Protein AF-N6T275-F1 (afdb_monomer)

Solvent-accessible surface area (backbone atoms only — not comparable to full-atom values): 25565 Å² total; per-residue (Å²): 140,82,72,95,76,72,86,80,74,79,90,70,93,77,78,93,69,82,82,72,72,83,72,73,78,59,64,77,63,41,53,79,12,48,58,84,46,53,72,58,41,71,73,64,57,48,76,83,58,67,42,73,68,50,52,52,50,52,51,52,50,51,51,52,52,46,51,52,49,52,52,52,51,54,70,47,26,60,62,52,20,69,74,68,74,44,63,48,64,58,54,46,51,51,52,51,51,52,48,50,49,56,53,47,54,59,56,50,50,45,48,83,43,55,64,71,59,53,51,50,50,55,52,51,52,52,49,29,51,75,68,71,52,71,71,81,78,71,81,76,73,84,69,52,68,67,62,51,50,54,57,55,67,68,35,61,71,52,46,53,54,44,48,54,53,25,54,55,50,24,32,51,52,54,45,63,73,42,41,66,60,53,41,30,77,44,48,53,50,51,67,82,45,46,102,80,38,78,70,49,63,71,72,57,32,43,46,67,75,57,42,34,63,57,46,24,52,51,30,41,51,54,48,51,52,48,45,69,74,64,61,68,56,71,66,59,48,51,50,50,40,53,51,48,51,49,54,45,54,52,52,59,58,51,54,72,74,73,61,57,88,75,68,70,64,50,92,43,91,96,45,83,58,85,41,77,61,14,57,89,66,70,66,64,91,76,54,76,50,36,29,23,18,43,89,77,39,22,30,61,20,54,50,53,32,24,38,78,46,73,43,82,90,78,50,32,36,30,64,24,54,57,38,72,94,51,68,36,52,27,41,71,38,38,63,58,45,72,69,25,49,54,56,45,52,51,54,53,51,47,55,34,52,45,50,21,53,51,32,38,37,52,58,45,48,52,53,52,50,58,70,80,45,58,84,90,49,42,67,62,52,52,48,51,45,52,47,47,53,55,49,43,33,68,45,62,50,38,53,50,48,54,51,47,61,60,51,48,58,72,54,43,80,77,44,103,62,62,62,78,48,104,70,42,88,56,70,91,72,65,80,66,72,60,65,56,65,68,57,66,76,78,110

Radius of gyration: 30.78 Å; Cα contacts (8 Å, |Δi|>4): 420; chains: 1; bounding box: 70×46×107 Å

Organism: Dendroctonus ponderosae (NCBI:txid77166)

Mean predicted aligned error: 14.34 Å

pLDDT: mean 71.79, std 19.45, range [23.39, 96.0]

Sequence (443 aa):
MVHPTELLRTDSTGDEGSFIAPVGDYRNDVDCGCSVLPCLTQRLNLEKYAKPTFFVGVLSFAGFFSGIALKYFRGTSQIWSQHYNIPQDTIAWLSVAVLLLLTGCLIAMFPKVMPSTLLRKSVNSLLSIASGNAVIESRGSVDGFFTSLGRILRNRVLLLNIVAMTCMQAAIINFSIQEKFFNQSKYHVSKYNDVSGYSDPMLIQFSTNLLKQPLVAVAYICVGIIIAKMNPTPKLLIMWNILVFGIVLVTFAAIRFFSCTTELHNELAGALTIPYCSWHCGCSLDGPFQPICLNGETHFSPCWAGCSSFDSSLKIYENCTCAGESRRVASEGSCDADSCSTLWALAQAHGVVSSALLGTTFITTLIINLRCIARKDKALALGLHMTCISLIPYLPIRAIYDVIAGRVFSVAFAADSCIFLAIFVKCGESPHVNSIQTSLQYL

Structure (mmCIF, N/CA/C/O backbone):
data_AF-N6T275-F1
#
_entry.id   AF-N6T275-F1
#
loop_
_atom_site.group_PDB
_atom_site.id
_atom_site.type_symbol
_atom_site.label_atom_id
_atom_site.label_alt_id
_atom_site.label_comp_id
_atom_site.label_asym_id
_atom_site.label_entity_id
_atom_site.label_seq_id
_atom_site.pdbx_PDB_ins_code
_atom_site.Cartn_x
_atom_site.Cartn_y
_atom_site.Cartn_z
_atom_site.occupancy
_atom_site.B_iso_or_equiv
_atom_site.auth_seq_id
_atom_site.auth_comp_id
_atom_site.auth_asym_id
_atom_site.auth_atom_id
_atom_site.pdbx_PDB_model_num
ATOM 1 N N . MET A 1 1 ? -12.596 14.386 62.719 1.00 33.50 1 MET A N 1
ATOM 2 C CA . MET A 1 1 ? -11.976 13.185 62.120 1.00 33.50 1 MET A CA 1
ATOM 3 C C . MET A 1 1 ? -12.522 11.997 62.884 1.00 33.50 1 MET A C 1
ATOM 5 O O . MET A 1 1 ? -12.273 11.920 64.077 1.00 33.50 1 MET A O 1
ATOM 9 N N . VAL A 1 2 ? -13.359 11.177 62.251 1.00 28.80 2 VAL A N 1
ATOM 10 C CA . VAL A 1 2 ? -14.049 10.048 62.897 1.00 28.80 2 VAL A CA 1
ATOM 11 C C . VAL A 1 2 ? -13.484 8.754 62.317 1.00 28.80 2 VAL A C 1
ATOM 13 O O . VAL A 1 2 ? -13.298 8.650 61.105 1.00 28.80 2 VAL A O 1
ATOM 16 N N . HIS A 1 3 ? -13.135 7.821 63.201 1.00 26.23 3 HIS A N 1
ATOM 17 C CA . HIS A 1 3 ? -12.473 6.554 62.895 1.00 26.23 3 HIS A CA 1
ATOM 18 C C . HIS A 1 3 ? -13.478 5.538 62.297 1.00 26.23 3 HIS A C 1
ATOM 20 O O . HIS A 1 3 ? -14.629 5.520 62.735 1.00 26.23 3 HIS A O 1
ATOM 26 N N . PRO A 1 4 ? -13.097 4.667 61.336 1.00 37.75 4 PRO A N 1
ATOM 27 C CA . PRO A 1 4 ? -14.039 3.895 60.505 1.00 37.75 4 PRO A CA 1
ATOM 28 C C . PRO A 1 4 ? -14.723 2.698 61.190 1.00 37.75 4 PRO A C 1
ATOM 30 O O . PRO A 1 4 ? -15.229 1.812 60.509 1.00 37.75 4 PRO A O 1
ATOM 33 N N . THR A 1 5 ? -14.708 2.624 62.518 1.00 38.91 5 THR A N 1
ATOM 34 C CA . THR A 1 5 ? -15.206 1.469 63.283 1.00 38.91 5 THR A CA 1
ATOM 35 C C . THR A 1 5 ? -16.541 1.720 63.985 1.00 38.91 5 THR A C 1
ATOM 37 O O . THR A 1 5 ? -17.127 0.773 64.495 1.00 38.91 5 THR A O 1
ATOM 40 N N . GLU A 1 6 ? -17.067 2.949 63.976 1.00 33.66 6 GLU A N 1
ATOM 41 C CA . GLU A 1 6 ? -18.308 3.287 64.700 1.00 33.66 6 GLU A CA 1
ATOM 42 C C . GLU A 1 6 ? -19.608 3.188 63.883 1.00 33.66 6 GLU A C 1
ATOM 44 O O . GLU A 1 6 ? -20.690 3.344 64.436 1.00 33.66 6 GLU A O 1
ATOM 49 N N . LEU A 1 7 ? -19.558 2.859 62.589 1.00 37.72 7 LEU A N 1
ATOM 50 C CA . LEU A 1 7 ? -20.773 2.736 61.762 1.00 37.72 7 LEU A CA 1
ATOM 51 C C . LEU A 1 7 ? -21.479 1.368 61.858 1.00 37.72 7 LEU A C 1
ATOM 53 O O . LEU A 1 7 ? -22.469 1.149 61.169 1.00 37.72 7 LEU A O 1
ATOM 57 N N . LEU A 1 8 ? -21.002 0.449 62.705 1.00 36.09 8 LEU A N 1
ATOM 58 C CA . LEU A 1 8 ? -21.529 -0.922 62.815 1.00 36.09 8 LEU A CA 1
ATOM 59 C C . LEU A 1 8 ? -22.375 -1.183 64.067 1.00 36.09 8 LEU A C 1
ATOM 61 O O . LEU A 1 8 ? -22.483 -2.321 64.519 1.00 36.09 8 LEU A O 1
ATOM 65 N N . ARG A 1 9 ? -23.018 -0.154 64.621 1.00 33.38 9 ARG A N 1
ATOM 66 C CA . ARG A 1 9 ? -24.029 -0.360 65.659 1.00 33.38 9 ARG A CA 1
ATOM 67 C C . ARG A 1 9 ? -25.337 0.314 65.277 1.00 33.38 9 ARG A C 1
ATOM 69 O O . ARG A 1 9 ? -25.594 1.462 65.613 1.00 33.38 9 ARG A O 1
ATOM 76 N N . THR A 1 10 ? -26.162 -0.423 64.545 1.00 34.91 10 THR A N 1
ATOM 77 C CA . THR A 1 10 ? -27.601 -0.172 64.496 1.00 34.91 10 THR A CA 1
ATOM 78 C C . THR A 1 10 ? -28.266 -1.342 65.201 1.00 34.91 10 THR A C 1
ATOM 80 O O . THR A 1 10 ? -28.408 -2.428 64.648 1.00 34.91 10 THR A O 1
ATOM 83 N N . ASP A 1 11 ? -28.590 -1.117 66.473 1.00 37.75 11 ASP A N 1
ATOM 84 C CA . ASP A 1 11 ? -29.556 -1.923 67.202 1.00 37.75 11 ASP A CA 1
ATOM 85 C C . ASP A 1 11 ? -30.911 -1.765 66.490 1.00 37.75 11 ASP A C 1
ATOM 87 O O . ASP A 1 11 ? -31.542 -0.711 66.555 1.00 37.75 11 ASP A O 1
ATOM 91 N N . SER A 1 12 ? -31.353 -2.802 65.782 1.00 37.34 12 SER A N 1
ATOM 92 C CA . SER A 1 12 ? -32.754 -2.967 65.393 1.00 37.34 12 SER A CA 1
ATOM 93 C C . SER A 1 12 ? -33.151 -4.419 65.618 1.00 37.34 12 SER A C 1
ATOM 95 O O . SER A 1 12 ? -32.876 -5.309 64.817 1.00 37.34 12 SER A O 1
ATOM 97 N N . THR A 1 13 ? -33.779 -4.651 66.763 1.00 36.53 13 THR A N 1
ATOM 98 C CA . THR A 1 13 ? -34.592 -5.829 67.045 1.00 36.53 13 THR A CA 1
ATOM 99 C C . THR A 1 13 ? -35.785 -5.856 66.084 1.00 36.53 13 THR A C 1
ATOM 101 O O . THR A 1 13 ? -36.645 -4.980 66.175 1.00 36.53 13 THR A O 1
ATOM 104 N N . GLY A 1 14 ? -35.851 -6.844 65.189 1.00 35.81 14 GLY A N 1
ATOM 105 C CA . GLY A 1 14 ? -37.036 -7.114 64.367 1.00 35.81 14 GLY A CA 1
ATOM 106 C C . GLY A 1 14 ? -36.704 -7.669 62.981 1.00 35.81 14 GLY A C 1
ATOM 107 O O . GLY A 1 14 ? -36.245 -6.926 62.123 1.00 35.81 14 GLY A O 1
ATOM 108 N N . ASP A 1 15 ? -37.010 -8.954 62.804 1.00 32.31 15 ASP A N 1
ATOM 109 C CA . ASP A 1 15 ? -37.012 -9.776 61.586 1.00 32.31 15 ASP A CA 1
ATOM 110 C C . ASP A 1 15 ? -35.671 -10.215 60.970 1.00 32.31 15 ASP A C 1
ATOM 112 O O . ASP A 1 15 ? -34.839 -9.434 60.510 1.00 32.31 15 ASP A O 1
ATOM 116 N N . GLU A 1 16 ? -35.508 -11.543 60.928 1.00 33.28 16 GLU A N 1
ATOM 117 C CA . GLU A 1 16 ? -34.447 -12.311 60.274 1.00 33.28 16 GLU A CA 1
ATOM 118 C C . GLU A 1 16 ? -34.450 -12.086 58.752 1.00 33.28 16 GLU A C 1
ATOM 120 O O . GLU A 1 16 ? -34.856 -12.928 57.953 1.00 33.28 16 GLU A O 1
ATOM 125 N N . GLY A 1 17 ? -33.968 -10.926 58.318 1.00 33.22 17 GLY A N 1
ATOM 126 C CA . GLY A 1 17 ? -33.545 -10.719 56.944 1.00 33.22 17 GLY A CA 1
ATOM 127 C C . GLY A 1 17 ? -32.202 -11.406 56.724 1.00 33.22 17 GLY A C 1
ATOM 128 O O . GLY A 1 17 ? -31.170 -10.907 57.172 1.00 33.22 17 GLY A O 1
ATOM 129 N N . SER A 1 18 ? -32.176 -12.523 55.990 1.00 32.12 18 SER A N 1
ATOM 130 C CA . SER A 1 18 ? -30.928 -13.011 55.404 1.00 32.12 18 SER A CA 1
ATOM 131 C C . SER A 1 18 ? -30.402 -11.927 54.460 1.00 32.12 18 SER A C 1
ATOM 133 O O . SER A 1 18 ? -30.867 -11.798 53.324 1.00 32.12 18 SER A O 1
ATOM 135 N N . PHE A 1 19 ? -29.452 -11.117 54.926 1.00 38.06 19 PHE A N 1
ATOM 136 C CA . PHE A 1 19 ? -28.725 -10.177 54.084 1.00 38.06 19 PHE A CA 1
ATOM 137 C C . PHE A 1 19 ? -27.795 -10.986 53.176 1.00 38.06 19 PHE A C 1
ATOM 139 O O . PHE A 1 19 ? -26.600 -11.137 53.421 1.00 38.06 19 PHE A O 1
ATOM 146 N N . ILE A 1 20 ? -28.365 -11.566 52.123 1.00 41.06 20 ILE A N 1
ATOM 147 C CA . ILE A 1 20 ? -27.594 -12.081 51.005 1.00 41.06 20 ILE A CA 1
ATOM 148 C C . ILE A 1 20 ? -27.175 -10.835 50.239 1.00 41.06 20 ILE A C 1
ATOM 150 O O . ILE A 1 20 ? -27.930 -10.306 49.422 1.00 41.06 20 ILE A O 1
ATOM 154 N N . ALA A 1 21 ? -25.976 -10.329 50.540 1.00 38.66 21 ALA A N 1
ATOM 155 C CA . ALA A 1 21 ? -25.319 -9.395 49.642 1.00 38.66 21 ALA A CA 1
ATOM 156 C C . ALA A 1 21 ? -25.411 -10.002 48.233 1.00 38.66 21 ALA A C 1
ATOM 158 O O . ALA A 1 21 ? -25.082 -11.185 48.084 1.00 38.66 21 ALA A O 1
ATOM 159 N N . PRO A 1 22 ? -25.873 -9.267 47.206 1.00 40.09 22 PRO A N 1
ATOM 160 C CA . PRO A 1 22 ? -25.836 -9.767 45.849 1.00 40.09 22 PRO A CA 1
ATOM 161 C C . PRO A 1 22 ? -24.362 -9.838 45.456 1.00 40.09 22 PRO A C 1
ATOM 163 O O . PRO A 1 22 ? -23.794 -8.915 44.877 1.00 40.09 22 PRO A O 1
ATOM 166 N N . VAL A 1 23 ? -23.712 -10.946 45.807 1.00 46.00 23 VAL A N 1
ATOM 167 C CA . VAL A 1 23 ? -22.470 -11.362 45.186 1.00 46.00 23 VAL A CA 1
ATOM 168 C C . VAL A 1 23 ? -22.897 -11.706 43.773 1.00 46.00 23 VAL A C 1
ATOM 170 O O . VAL A 1 23 ? -23.355 -12.811 43.496 1.00 46.00 23 VAL A O 1
ATOM 173 N N . GLY A 1 24 ? -22.868 -10.707 42.889 1.00 49.06 24 GLY A N 1
ATOM 174 C CA . GLY A 1 24 ? -22.971 -10.958 41.465 1.00 49.06 24 GLY A CA 1
ATOM 175 C C . GLY A 1 24 ? -21.974 -12.065 41.155 1.00 49.06 24 GLY A C 1
ATOM 176 O O . GLY A 1 24 ? -20.782 -11.914 41.424 1.00 49.06 24 GLY A O 1
ATOM 177 N N . ASP A 1 25 ? -22.469 -13.210 40.697 1.00 45.78 25 ASP A N 1
ATOM 178 C CA . ASP A 1 25 ? -21.623 -14.329 40.311 1.00 45.78 25 ASP A CA 1
ATOM 179 C C . ASP A 1 25 ? -20.917 -13.956 39.002 1.00 45.78 25 ASP A C 1
ATOM 181 O O . ASP A 1 25 ? -21.348 -14.291 37.900 1.00 45.78 25 ASP A O 1
ATOM 185 N N . TYR A 1 26 ? -19.858 -13.154 39.127 1.00 53.03 26 TYR A N 1
ATOM 186 C CA . TYR A 1 26 ? -19.021 -12.703 38.017 1.00 53.03 26 TYR A CA 1
ATOM 187 C C . TYR A 1 26 ? -18.125 -13.828 37.486 1.00 53.03 26 TYR A C 1
ATOM 189 O O . TYR A 1 26 ? -17.373 -13.603 36.541 1.00 53.03 26 TYR A O 1
ATOM 197 N N . ARG A 1 27 ? -18.179 -15.027 38.083 1.00 49.66 27 ARG A N 1
ATOM 198 C CA . ARG A 1 27 ? -17.333 -16.176 37.744 1.00 49.66 27 ARG A CA 1
ATOM 199 C C . ARG A 1 27 ? -17.561 -16.618 36.294 1.00 49.66 27 ARG A C 1
ATOM 201 O O . ARG A 1 27 ? -16.603 -16.722 35.539 1.00 49.66 27 ARG A O 1
ATOM 208 N N . ASN A 1 28 ? -18.821 -16.648 35.859 1.00 52.00 28 ASN A N 1
ATOM 209 C CA . ASN A 1 28 ? -19.200 -16.988 34.481 1.00 52.00 28 ASN A CA 1
ATOM 210 C C . ASN A 1 28 ? -18.734 -15.956 33.421 1.00 52.00 28 ASN A C 1
ATOM 212 O O . ASN A 1 28 ? -18.591 -16.302 32.250 1.00 52.00 28 ASN A O 1
ATOM 216 N N . ASP A 1 29 ? -18.458 -14.701 33.808 1.00 52.06 29 ASP A N 1
ATOM 217 C CA . ASP A 1 29 ? -17.934 -13.645 32.913 1.00 52.06 29 ASP A CA 1
ATOM 218 C C . ASP A 1 29 ? -16.412 -13.782 32.664 1.00 52.06 29 ASP A C 1
ATOM 220 O O . ASP A 1 29 ? -15.870 -13.191 31.723 1.00 52.06 29 ASP A O 1
ATOM 224 N N . VAL A 1 30 ? -15.708 -14.566 33.493 1.00 53.41 30 VAL A N 1
ATOM 225 C CA . VAL A 1 30 ? -14.262 -14.854 33.381 1.00 53.41 30 VAL A CA 1
ATOM 226 C C . VAL A 1 30 ? -13.994 -16.002 32.391 1.00 53.41 30 VAL A C 1
ATOM 228 O O . VAL A 1 30 ? -12.937 -16.067 31.756 1.00 53.41 30 VAL A O 1
ATOM 231 N N . ASP A 1 31 ? -14.978 -16.879 32.195 1.00 50.78 31 ASP A N 1
ATOM 232 C CA . ASP A 1 31 ? -14.751 -18.303 31.927 1.00 50.78 31 ASP A CA 1
ATOM 233 C C . ASP A 1 31 ? -14.547 -18.719 30.468 1.00 50.78 31 ASP A C 1
ATOM 235 O O . ASP A 1 31 ? -14.595 -19.902 30.163 1.00 50.78 31 ASP A O 1
ATOM 239 N N . CYS A 1 32 ? -14.293 -17.822 29.518 1.00 54.44 32 CYS A N 1
ATOM 240 C CA . CYS A 1 32 ? -14.250 -18.239 28.105 1.00 54.44 32 CYS A CA 1
ATOM 241 C C . CYS A 1 32 ? -12.862 -18.305 27.440 1.00 54.44 32 CYS A C 1
ATOM 243 O O . CYS A 1 32 ? -12.807 -18.670 26.270 1.00 54.44 32 CYS A O 1
ATOM 245 N N . GLY A 1 33 ? -11.771 -17.928 28.117 1.00 51.94 33 GLY A N 1
ATOM 246 C CA . GLY A 1 33 ? -10.410 -17.978 27.537 1.00 51.94 33 GLY A CA 1
ATOM 247 C C . GLY A 1 33 ? -9.535 -19.093 28.118 1.00 51.94 33 GLY A C 1
ATOM 248 O O . GLY A 1 33 ? -8.967 -19.904 27.394 1.00 51.94 33 GLY A O 1
ATOM 249 N N . CYS A 1 34 ? -9.497 -19.192 29.450 1.00 51.47 34 CYS A N 1
ATOM 250 C CA . CYS A 1 34 ? -8.660 -20.157 30.177 1.00 51.47 34 CYS A CA 1
ATOM 251 C C . CYS A 1 34 ? -9.341 -21.513 30.457 1.00 51.47 34 CYS A C 1
ATOM 253 O O . CYS A 1 34 ? -8.686 -22.432 30.953 1.00 51.47 34 CYS A O 1
ATOM 255 N N . SER A 1 35 ? -10.639 -21.647 30.162 1.00 48.84 35 SER A N 1
ATOM 256 C CA . SER A 1 35 ? -11.425 -22.878 30.362 1.00 48.84 35 SER A CA 1
ATOM 257 C C . SER A 1 35 ? -11.298 -23.879 29.214 1.00 48.84 35 SER A C 1
ATOM 259 O O . SER A 1 35 ? -11.656 -25.040 29.382 1.00 48.84 35 SER A O 1
ATOM 261 N N . VAL A 1 36 ? -10.765 -23.458 28.060 1.00 54.19 36 VAL A N 1
ATOM 262 C CA . VAL A 1 36 ? -10.539 -24.342 26.904 1.00 54.19 36 VAL A CA 1
ATOM 263 C C . VAL A 1 36 ? -9.455 -25.390 27.215 1.00 54.19 36 VAL A C 1
ATOM 265 O O . VAL A 1 36 ? -9.478 -26.481 26.655 1.00 54.19 36 VAL A O 1
ATOM 268 N N . LEU A 1 37 ? -8.539 -25.097 28.153 1.00 60.03 37 LEU A N 1
ATOM 269 C CA . LEU A 1 37 ? -7.447 -25.980 28.595 1.00 60.03 37 LEU A CA 1
ATOM 270 C C . LEU A 1 37 ? -7.239 -25.895 30.128 1.00 60.03 37 LEU A C 1
ATOM 272 O O . LEU A 1 37 ? -6.214 -25.388 30.592 1.00 60.03 37 LEU A O 1
ATOM 276 N N . PRO A 1 38 ? -8.173 -26.416 30.949 1.00 57.78 38 PRO A N 1
ATOM 277 C CA . PRO A 1 38 ? -8.151 -26.246 32.408 1.00 57.78 38 PRO A CA 1
ATOM 278 C C . PRO A 1 38 ? -6.902 -26.865 33.062 1.00 57.78 38 PRO A C 1
ATOM 280 O O . PRO A 1 38 ? -6.379 -26.337 34.044 1.00 57.78 38 PRO A O 1
ATOM 283 N N . CYS A 1 39 ? -6.361 -27.931 32.461 1.00 56.62 39 CYS A N 1
ATOM 284 C CA . CYS A 1 39 ? -5.149 -28.611 32.922 1.00 56.62 39 CYS A CA 1
ATOM 285 C C . CYS A 1 39 ? -3.895 -27.716 32.842 1.00 56.62 39 CYS A C 1
ATOM 287 O O . CYS A 1 39 ? -3.078 -27.712 33.764 1.00 56.62 39 CYS A O 1
ATOM 289 N N . LEU A 1 40 ? -3.754 -26.916 31.776 1.00 58.12 40 LEU A N 1
ATOM 290 C CA . LEU A 1 40 ? -2.615 -26.005 31.615 1.00 58.12 40 LEU A CA 1
ATOM 291 C C . LEU A 1 40 ? -2.726 -24.812 32.572 1.00 58.12 40 LEU A C 1
ATOM 293 O O . LEU A 1 40 ? -1.739 -24.420 33.193 1.00 58.12 40 LEU A O 1
ATOM 297 N N . THR A 1 41 ? -3.936 -24.272 32.727 1.00 56.38 41 THR A N 1
ATOM 298 C CA . THR A 1 41 ? -4.222 -23.105 33.572 1.00 56.38 41 THR A CA 1
ATOM 299 C C . THR A 1 41 ? -3.887 -23.367 35.039 1.00 56.38 41 THR A C 1
ATOM 301 O O . THR A 1 41 ? -3.197 -22.560 35.666 1.00 56.38 41 THR A O 1
ATOM 304 N N . GLN A 1 42 ? -4.294 -24.527 35.564 1.00 57.75 42 GLN A N 1
ATOM 305 C CA . GLN A 1 42 ? -4.045 -24.910 36.954 1.00 57.75 42 GLN A CA 1
ATOM 306 C C . GLN A 1 42 ? -2.572 -25.282 37.212 1.00 57.75 42 GLN A C 1
ATOM 308 O O . GLN A 1 42 ? -2.059 -25.039 38.302 1.00 57.75 42 GLN A O 1
ATOM 313 N N . ARG A 1 43 ? -1.861 -25.819 36.207 1.00 57.84 43 ARG A N 1
ATOM 314 C CA . ARG A 1 43 ? -0.426 -26.163 36.292 1.00 57.84 43 ARG A CA 1
ATOM 315 C C . ARG A 1 43 ? 0.505 -24.947 36.228 1.00 57.84 43 ARG A C 1
ATOM 317 O O . ARG A 1 43 ? 1.546 -24.966 36.877 1.00 57.84 43 ARG A O 1
ATOM 324 N N . LEU A 1 44 ? 0.165 -23.922 35.442 1.00 61.03 44 LEU A N 1
ATOM 325 C CA . LEU A 1 44 ? 1.040 -22.771 35.158 1.00 61.03 44 LEU A CA 1
ATOM 326 C C . LEU A 1 44 ? 0.711 -21.506 35.968 1.00 61.03 44 LEU A C 1
ATOM 328 O O . LEU A 1 44 ? 1.415 -20.506 35.838 1.00 61.03 44 LEU A O 1
ATOM 332 N N . ASN A 1 45 ? -0.327 -21.529 36.813 1.00 62.41 45 ASN A N 1
ATOM 333 C CA . ASN A 1 45 ? -0.716 -20.401 37.673 1.00 62.41 45 ASN A CA 1
ATOM 334 C C . ASN A 1 45 ? -0.904 -19.081 36.881 1.00 62.41 45 ASN A C 1
ATOM 336 O O . ASN A 1 45 ? -0.511 -17.988 37.307 1.00 62.41 45 ASN A O 1
ATOM 340 N N . LEU A 1 46 ? -1.490 -19.202 35.682 1.00 62.16 46 LEU A N 1
ATOM 341 C CA . LEU A 1 46 ? -1.576 -18.144 34.664 1.00 62.16 46 LEU A CA 1
ATOM 342 C C . LEU A 1 46 ? -2.398 -16.921 35.109 1.00 62.16 46 LEU A C 1
ATOM 344 O O . LEU A 1 46 ? -2.198 -15.824 34.587 1.00 62.16 46 LEU A O 1
ATOM 348 N N . GLU A 1 47 ? -3.252 -17.065 36.124 1.00 61.94 47 GLU A N 1
ATOM 349 C CA . GLU A 1 47 ? -4.036 -15.968 36.710 1.00 61.94 47 GLU A CA 1
ATOM 350 C C . GLU A 1 47 ? -3.155 -14.828 37.246 1.00 61.94 47 GLU A C 1
ATOM 352 O O . GLU A 1 47 ? -3.504 -13.652 37.123 1.00 61.94 47 GLU A O 1
ATOM 357 N N . LYS A 1 48 ? -1.955 -15.147 37.757 1.00 64.12 48 LYS A N 1
ATOM 358 C CA . LYS A 1 48 ? -0.996 -14.150 38.264 1.00 64.12 48 LYS A CA 1
ATOM 359 C C . LYS A 1 48 ? -0.458 -13.229 37.160 1.00 64.12 48 LYS A C 1
ATOM 361 O O . LYS A 1 48 ? -0.057 -12.093 37.436 1.00 64.12 48 LYS A O 1
ATOM 366 N N . TYR A 1 49 ? -0.458 -13.709 35.917 1.00 63.66 49 TYR A N 1
ATOM 367 C CA . TYR A 1 49 ? 0.082 -13.017 34.748 1.00 63.66 49 TYR A CA 1
ATOM 368 C C . TYR A 1 49 ? -0.987 -12.276 33.933 1.00 63.66 49 TYR A C 1
ATOM 370 O O . TYR A 1 49 ? -0.642 -11.562 32.995 1.00 63.66 49 TYR A O 1
ATOM 378 N N . ALA A 1 50 ? -2.267 -12.336 34.320 1.00 64.88 50 ALA A N 1
ATOM 379 C CA . ALA A 1 50 ? -3.381 -11.649 33.655 1.00 64.88 50 ALA A CA 1
ATOM 380 C C . ALA A 1 50 ? -3.412 -10.120 33.914 1.00 64.88 50 ALA A C 1
ATOM 382 O O . ALA A 1 50 ? -4.452 -9.534 34.224 1.00 64.88 50 ALA A O 1
ATOM 383 N N . LYS A 1 51 ? -2.259 -9.447 33.807 1.00 73.00 51 LYS A N 1
ATOM 384 C CA . LYS A 1 51 ? -2.135 -7.983 33.868 1.00 73.00 51 LYS A CA 1
ATOM 385 C C . LYS A 1 51 ? -2.229 -7.386 32.455 1.00 73.00 51 LYS A C 1
ATOM 387 O O . LYS A 1 51 ? -1.674 -7.965 31.521 1.00 73.00 51 LYS A O 1
ATOM 392 N N . PRO A 1 52 ? -2.831 -6.193 32.285 1.00 70.25 52 PRO A N 1
ATOM 393 C CA . PRO A 1 52 ? -2.922 -5.534 30.978 1.00 70.25 52 PRO A CA 1
ATOM 394 C C . PRO A 1 52 ? -1.546 -5.283 30.345 1.00 70.25 52 PRO A C 1
ATOM 396 O O . PRO A 1 52 ? -1.399 -5.392 29.134 1.00 70.25 52 PRO A O 1
ATOM 399 N N . THR A 1 53 ? -0.520 -5.005 31.152 1.00 75.44 53 THR A N 1
ATOM 400 C CA . THR A 1 53 ? 0.859 -4.812 30.676 1.00 75.44 53 THR A CA 1
ATOM 401 C C . THR A 1 53 ? 1.461 -6.085 30.090 1.00 75.44 53 THR A C 1
ATOM 403 O O . THR A 1 53 ? 2.102 -6.033 29.045 1.00 75.44 53 THR A O 1
ATOM 406 N N . PHE A 1 54 ? 1.221 -7.233 30.726 1.00 81.25 54 PHE A N 1
ATOM 407 C CA . PHE A 1 54 ? 1.677 -8.527 30.228 1.00 81.25 54 PHE A CA 1
ATOM 408 C C . PHE A 1 54 ? 0.959 -8.897 28.928 1.00 81.25 54 PHE A C 1
ATOM 410 O O . PHE A 1 54 ? 1.608 -9.281 27.962 1.00 81.25 54 PHE A O 1
ATOM 417 N N . PHE A 1 55 ? -0.360 -8.687 28.870 1.00 76.19 55 PHE A N 1
ATOM 418 C CA . PHE A 1 55 ? -1.154 -8.914 27.662 1.00 76.19 55 PHE A CA 1
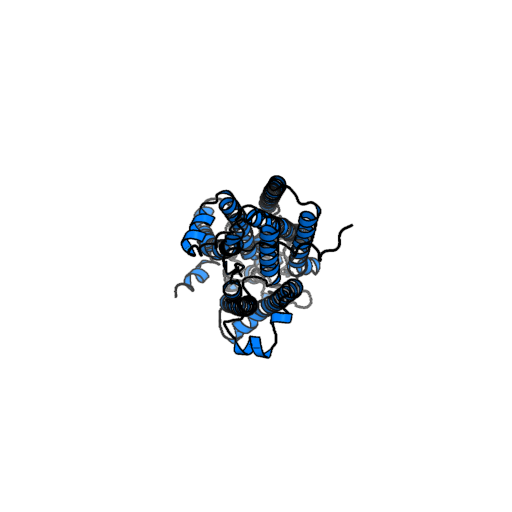ATOM 419 C C . PHE A 1 55 ? -0.652 -8.087 26.470 1.00 76.19 55 PHE A C 1
ATOM 421 O O . PHE A 1 55 ? -0.414 -8.629 25.392 1.00 76.19 55 PHE A O 1
ATOM 428 N N . VAL A 1 56 ? -0.417 -6.786 26.672 1.00 80.62 56 VAL A N 1
ATOM 429 C CA . VAL A 1 56 ? 0.151 -5.913 25.633 1.00 80.62 56 VAL A CA 1
ATOM 430 C C . VAL A 1 56 ? 1.555 -6.373 25.227 1.00 80.62 56 VAL A C 1
ATOM 432 O O . VAL A 1 56 ? 1.871 -6.369 24.037 1.00 80.62 56 VAL A O 1
ATOM 435 N N . GLY A 1 57 ? 2.380 -6.817 26.181 1.00 84.50 57 GLY A N 1
ATOM 436 C CA . GLY A 1 57 ? 3.712 -7.359 25.906 1.00 84.50 57 GLY A CA 1
ATOM 437 C C . GLY A 1 57 ? 3.671 -8.609 25.024 1.00 84.50 57 GLY A C 1
ATOM 438 O O . GLY A 1 57 ? 4.356 -8.656 24.005 1.00 84.50 57 GLY A O 1
ATOM 439 N N . VAL A 1 58 ? 2.819 -9.583 25.363 1.00 83.12 58 VAL A N 1
ATOM 440 C CA . VAL A 1 58 ? 2.651 -10.827 24.592 1.00 83.12 58 VAL A CA 1
ATOM 441 C C . VAL A 1 58 ? 2.135 -10.539 23.183 1.00 83.12 58 VAL A C 1
ATOM 443 O O . VAL A 1 58 ? 2.689 -11.063 22.220 1.00 83.12 58 VAL A O 1
ATOM 446 N N . LEU A 1 59 ? 1.135 -9.663 23.040 1.00 81.94 59 LEU A N 1
ATOM 447 C CA . LEU A 1 59 ? 0.633 -9.238 21.729 1.00 81.94 59 LEU A CA 1
ATOM 448 C C . LEU A 1 59 ? 1.710 -8.552 20.882 1.00 81.94 59 LEU A C 1
ATOM 450 O O . LEU A 1 59 ? 1.824 -8.832 19.691 1.00 81.94 59 LEU A O 1
ATOM 454 N N . SER A 1 60 ? 2.507 -7.672 21.489 1.00 84.06 60 SER A N 1
ATOM 455 C CA . SER A 1 60 ? 3.589 -6.971 20.788 1.00 84.06 60 SER A CA 1
ATOM 456 C C . SER A 1 60 ? 4.656 -7.953 20.306 1.00 84.06 60 SER A C 1
ATOM 458 O O . SER A 1 60 ? 5.102 -7.867 19.164 1.00 84.06 60 SER A O 1
ATOM 460 N N . PHE A 1 61 ? 5.022 -8.928 21.142 1.00 86.50 61 PHE A N 1
ATOM 461 C CA . PHE A 1 61 ? 5.999 -9.954 20.788 1.00 86.50 61 PHE A CA 1
ATOM 462 C C . PHE A 1 61 ? 5.461 -10.871 19.682 1.00 86.50 61 PHE A C 1
ATOM 464 O O . PHE A 1 61 ? 6.120 -11.059 18.665 1.00 86.50 61 PHE A O 1
ATOM 471 N N . ALA A 1 62 ? 4.226 -11.363 19.809 1.00 85.06 62 ALA A N 1
ATOM 472 C CA . ALA A 1 62 ? 3.584 -12.171 18.773 1.00 85.06 62 ALA A CA 1
ATOM 473 C C . ALA A 1 62 ? 3.477 -11.415 17.434 1.00 85.06 62 ALA A C 1
ATOM 475 O O . ALA A 1 62 ? 3.770 -11.975 16.377 1.00 85.06 62 ALA A O 1
ATOM 476 N N . GLY A 1 63 ? 3.134 -10.123 17.468 1.00 82.69 63 GLY A N 1
ATOM 477 C CA . GLY A 1 63 ? 3.125 -9.245 16.295 1.00 82.69 63 GLY A CA 1
ATOM 478 C C . GLY A 1 63 ? 4.509 -9.077 15.656 1.00 82.69 63 GLY A C 1
ATOM 479 O O . GLY A 1 63 ? 4.651 -9.163 14.439 1.00 82.69 63 GLY A O 1
ATOM 480 N N . PHE A 1 64 ? 5.550 -8.893 16.467 1.00 84.62 64 PHE A N 1
ATOM 481 C CA . PHE A 1 64 ? 6.926 -8.761 15.985 1.00 84.62 64 PHE A CA 1
ATOM 482 C C . PHE A 1 64 ? 7.424 -10.043 15.300 1.00 84.62 64 PHE A C 1
ATOM 484 O O . PHE A 1 64 ? 7.902 -9.998 14.166 1.00 84.62 64 PHE A O 1
ATOM 491 N N . PHE A 1 65 ? 7.244 -11.199 15.946 1.00 85.50 65 PHE A N 1
ATOM 492 C CA . PHE A 1 65 ? 7.654 -12.492 15.389 1.00 85.50 65 PHE A CA 1
ATOM 493 C C . PHE A 1 65 ? 6.840 -12.882 14.156 1.00 85.50 65 PHE A C 1
ATOM 495 O O . PHE A 1 65 ? 7.417 -13.362 13.181 1.00 85.50 65 PHE A O 1
ATOM 502 N N . SER A 1 66 ? 5.526 -12.637 14.154 1.00 84.94 66 SER A N 1
ATOM 503 C CA . SER A 1 66 ? 4.695 -12.873 12.967 1.00 84.94 66 SER A CA 1
ATOM 504 C C . SER A 1 66 ? 5.107 -11.978 11.794 1.00 84.94 66 SER A C 1
ATOM 506 O O . SER A 1 66 ? 5.144 -12.453 10.661 1.00 84.94 66 SER A O 1
ATOM 508 N N . GLY A 1 67 ? 5.508 -10.728 12.049 1.00 81.19 67 GLY A N 1
ATOM 509 C CA . GLY A 1 67 ? 6.061 -9.831 11.033 1.00 81.19 67 GLY A CA 1
ATOM 510 C C . GLY A 1 67 ? 7.370 -10.341 10.418 1.00 81.19 67 GLY A C 1
ATOM 511 O O . GLY A 1 67 ? 7.492 -10.383 9.191 1.00 81.19 67 GLY A O 1
ATOM 512 N N . ILE A 1 68 ? 8.324 -10.773 11.254 1.00 83.38 68 ILE A N 1
ATOM 513 C CA . ILE A 1 68 ? 9.597 -11.364 10.799 1.00 83.38 68 ILE A CA 1
ATOM 514 C C . ILE A 1 68 ? 9.338 -12.630 9.985 1.00 83.38 68 ILE A C 1
ATOM 516 O O . ILE A 1 68 ? 9.842 -12.759 8.868 1.00 83.38 68 ILE A O 1
ATOM 520 N N . ALA A 1 69 ? 8.520 -13.541 10.516 1.00 83.81 69 ALA A N 1
ATOM 521 C CA . ALA A 1 69 ? 8.194 -14.793 9.851 1.00 83.81 69 ALA A CA 1
ATOM 522 C C . ALA A 1 69 ? 7.541 -14.541 8.486 1.00 83.81 69 ALA A C 1
ATOM 524 O O . ALA A 1 69 ? 7.958 -15.122 7.487 1.00 83.81 69 ALA A O 1
ATOM 525 N N . LEU A 1 70 ? 6.580 -13.615 8.406 1.00 80.38 70 LEU A N 1
ATOM 526 C CA . LEU A 1 70 ? 5.910 -13.280 7.152 1.00 80.38 70 LEU A CA 1
ATOM 527 C C . LEU A 1 70 ? 6.883 -12.736 6.096 1.00 80.38 70 LEU A C 1
ATOM 529 O O . LEU A 1 70 ? 6.782 -13.091 4.921 1.00 80.38 70 LEU A O 1
ATOM 533 N N . LYS A 1 71 ? 7.830 -11.879 6.497 1.00 77.06 71 LYS A N 1
ATOM 534 C CA . LYS A 1 71 ? 8.862 -11.352 5.593 1.00 77.06 71 LYS A CA 1
ATOM 535 C C . LYS A 1 71 ? 9.818 -12.444 5.122 1.00 77.06 71 LYS A C 1
ATOM 537 O O . LYS A 1 71 ? 10.090 -12.514 3.926 1.00 77.06 71 LYS A O 1
ATOM 542 N N . TYR A 1 72 ? 10.258 -13.316 6.026 1.00 81.06 72 TYR A N 1
ATOM 543 C CA . TYR A 1 72 ? 11.111 -14.457 5.699 1.00 81.06 72 TYR A CA 1
ATOM 544 C C . TYR A 1 72 ? 10.435 -15.420 4.711 1.00 81.06 72 TYR A C 1
ATOM 546 O O . TYR A 1 72 ? 11.015 -15.745 3.674 1.00 81.06 72 TYR A O 1
ATOM 554 N N . PHE A 1 73 ? 9.187 -15.826 4.975 1.00 80.56 73 PHE A N 1
ATOM 555 C CA . PHE A 1 73 ? 8.451 -16.745 4.099 1.00 80.56 73 PHE A CA 1
ATOM 556 C C . PHE A 1 73 ? 8.116 -16.122 2.742 1.00 80.56 73 PHE A C 1
ATOM 558 O O . PHE A 1 73 ? 8.220 -16.796 1.721 1.00 80.56 73 PHE A O 1
ATOM 565 N N . ARG A 1 74 ? 7.785 -14.824 2.687 1.00 74.06 74 ARG A N 1
ATOM 566 C CA . ARG A 1 74 ? 7.615 -14.131 1.401 1.00 74.06 74 ARG A CA 1
ATOM 567 C C . ARG A 1 74 ? 8.914 -14.044 0.608 1.00 74.06 74 ARG A C 1
ATOM 569 O O . ARG A 1 74 ? 8.884 -14.303 -0.589 1.00 74.06 74 ARG A O 1
ATOM 576 N N . GLY A 1 75 ? 10.034 -13.712 1.250 1.00 70.00 75 GLY A N 1
ATOM 577 C CA . GLY A 1 75 ? 11.332 -13.615 0.575 1.00 70.00 75 GLY A CA 1
ATOM 578 C C . GLY A 1 75 ? 11.831 -14.963 0.057 1.00 70.00 75 GLY A C 1
ATOM 579 O O . GLY A 1 75 ? 12.336 -15.055 -1.054 1.00 70.00 75 GLY A O 1
ATOM 580 N N . THR A 1 76 ? 11.625 -16.031 0.828 1.00 73.88 76 THR A N 1
ATOM 581 C CA . THR A 1 76 ? 12.035 -17.383 0.426 1.00 73.88 76 THR A CA 1
ATOM 582 C C . THR A 1 76 ? 11.062 -18.048 -0.546 1.00 73.88 76 THR A C 1
ATOM 584 O O . THR A 1 76 ? 11.465 -18.988 -1.224 1.00 73.88 76 THR A O 1
ATOM 587 N N . SER A 1 77 ? 9.821 -17.558 -0.682 1.00 72.88 77 SER A N 1
ATOM 588 C CA . SER A 1 77 ? 8.751 -18.180 -1.486 1.00 72.88 77 SER A CA 1
ATOM 589 C C . SER A 1 77 ? 9.156 -18.583 -2.910 1.00 72.88 77 SER A C 1
ATOM 591 O O . SER A 1 77 ? 8.665 -19.589 -3.416 1.00 72.88 77 SER A O 1
ATOM 593 N N . GLN A 1 78 ? 10.086 -17.859 -3.539 1.00 68.38 78 GLN A N 1
ATOM 594 C CA . GLN A 1 78 ? 10.593 -18.182 -4.875 1.00 68.38 78 GLN A CA 1
ATOM 595 C C . GLN A 1 78 ? 11.393 -19.486 -4.915 1.00 68.38 78 GLN A C 1
ATOM 597 O O . GLN A 1 78 ? 11.188 -20.296 -5.815 1.00 68.38 78 GLN A O 1
ATOM 602 N N . ILE A 1 79 ? 12.250 -19.710 -3.916 1.00 76.44 79 ILE A N 1
ATOM 603 C CA . ILE A 1 79 ? 13.078 -20.918 -3.788 1.00 76.44 79 ILE A CA 1
ATOM 604 C C . ILE A 1 79 ? 12.166 -22.138 -3.624 1.00 76.44 79 ILE A C 1
ATOM 606 O O . ILE A 1 79 ? 12.328 -23.153 -4.295 1.00 76.44 79 ILE A O 1
ATOM 610 N N . TRP A 1 80 ? 11.154 -22.011 -2.762 1.00 74.50 80 TRP A N 1
ATOM 611 C CA . TRP A 1 80 ? 10.171 -23.068 -2.524 1.00 74.50 80 TRP A CA 1
ATOM 612 C C . TRP A 1 80 ? 9.295 -23.322 -3.752 1.00 74.50 80 TRP A C 1
ATOM 614 O O . TRP A 1 80 ? 9.010 -24.473 -4.071 1.00 74.50 80 TRP A O 1
ATOM 624 N N . SER A 1 81 ? 8.901 -22.266 -4.465 1.00 76.75 81 SER A N 1
ATOM 625 C CA . SER A 1 81 ? 8.122 -22.379 -5.698 1.00 76.75 81 SER A CA 1
ATOM 626 C C . SER A 1 81 ? 8.884 -23.136 -6.784 1.00 76.75 81 SER A C 1
ATOM 628 O O . SER A 1 81 ? 8.318 -24.034 -7.399 1.00 76.75 81 SER A O 1
ATOM 630 N N . GLN A 1 82 ? 10.177 -22.848 -6.960 1.00 78.00 82 GLN A N 1
ATOM 631 C CA . GLN A 1 82 ? 11.031 -23.564 -7.909 1.00 78.00 82 GLN A CA 1
ATOM 632 C C . GLN A 1 82 ? 11.249 -25.028 -7.510 1.00 78.00 82 GLN A C 1
ATOM 634 O O . GLN A 1 82 ? 11.224 -25.903 -8.368 1.00 78.00 82 GLN A O 1
ATOM 639 N N . HIS A 1 83 ? 11.444 -25.306 -6.218 1.00 83.00 83 HIS A N 1
ATOM 640 C CA . HIS A 1 83 ? 11.734 -26.662 -5.750 1.00 83.00 83 HIS A CA 1
ATOM 641 C C . HIS A 1 83 ? 10.505 -27.586 -5.765 1.00 83.00 83 HIS A C 1
ATOM 643 O O . HIS A 1 83 ? 10.626 -28.760 -6.102 1.00 83.00 83 HIS A O 1
ATOM 649 N N . TYR A 1 84 ? 9.324 -27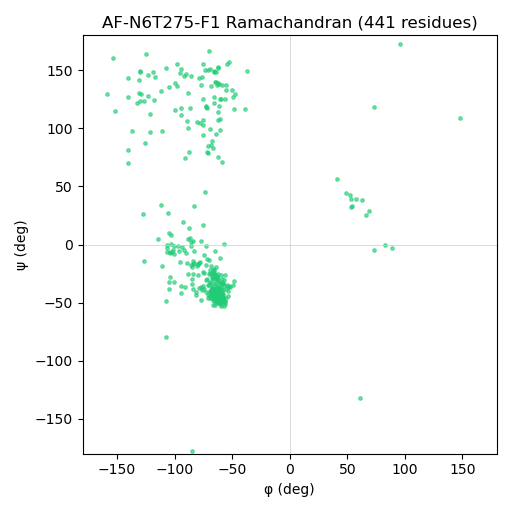.067 -5.407 1.00 80.62 84 TYR A N 1
ATOM 650 C CA . TYR A 1 84 ? 8.095 -27.860 -5.257 1.00 80.62 84 TYR A CA 1
ATOM 651 C C . TYR A 1 84 ? 7.074 -27.659 -6.387 1.00 80.62 84 TYR A C 1
ATOM 653 O O . TYR A 1 84 ? 6.013 -28.276 -6.357 1.00 80.62 84 TYR A O 1
ATOM 661 N N . ASN A 1 85 ? 7.367 -26.803 -7.372 1.00 81.25 85 ASN A N 1
ATOM 662 C CA . ASN A 1 85 ? 6.464 -26.427 -8.468 1.00 81.25 85 ASN A CA 1
ATOM 663 C C . ASN A 1 85 ? 5.080 -25.927 -7.994 1.00 81.25 85 ASN A C 1
ATOM 665 O O . ASN A 1 85 ? 4.058 -26.138 -8.643 1.00 81.25 85 ASN A O 1
ATOM 669 N N . ILE A 1 86 ? 5.040 -25.280 -6.825 1.00 77.94 86 ILE A N 1
ATOM 670 C CA . ILE A 1 86 ? 3.831 -24.667 -6.258 1.00 77.94 86 ILE A CA 1
ATOM 671 C C . ILE A 1 86 ? 3.858 -23.169 -6.597 1.00 77.94 86 ILE A C 1
ATOM 673 O O . ILE A 1 86 ? 4.910 -22.537 -6.443 1.00 77.94 86 ILE A O 1
ATOM 677 N N . PRO A 1 87 ? 2.737 -22.558 -7.021 1.00 73.88 87 PRO A N 1
ATOM 678 C CA . PRO A 1 87 ? 2.683 -21.121 -7.278 1.00 73.88 87 PRO A CA 1
ATOM 679 C C . PRO A 1 87 ? 3.048 -20.303 -6.028 1.00 73.88 87 PRO A C 1
ATOM 681 O O . PRO A 1 87 ? 2.600 -20.592 -4.914 1.00 73.88 87 PRO A O 1
ATOM 684 N N . GLN A 1 88 ? 3.850 -19.251 -6.226 1.00 70.06 88 GLN A N 1
ATOM 685 C CA . GLN A 1 88 ? 4.383 -18.386 -5.160 1.00 70.06 88 GLN A CA 1
ATOM 686 C C . GLN A 1 88 ? 3.279 -17.796 -4.270 1.00 70.06 88 GLN A C 1
ATOM 688 O O . GLN A 1 88 ? 3.426 -17.738 -3.046 1.00 70.06 88 GLN A O 1
ATOM 693 N N . ASP A 1 89 ? 2.148 -17.425 -4.871 1.00 67.06 89 ASP A N 1
ATOM 694 C CA . ASP A 1 89 ? 1.009 -16.844 -4.160 1.00 67.06 89 ASP A CA 1
ATOM 695 C C . ASP A 1 89 ? 0.409 -17.816 -3.137 1.00 67.06 89 ASP A C 1
ATOM 697 O O . ASP A 1 89 ? 0.099 -17.420 -2.013 1.00 67.06 89 ASP A O 1
ATOM 701 N N . THR A 1 90 ? 0.305 -19.104 -3.472 1.00 73.19 90 THR A N 1
ATOM 702 C CA . THR A 1 90 ? -0.253 -20.123 -2.570 1.00 73.19 90 THR A CA 1
ATOM 703 C C . THR A 1 90 ? 0.614 -20.304 -1.328 1.00 73.19 90 THR A C 1
ATOM 705 O O . THR A 1 90 ? 0.095 -20.388 -0.215 1.00 73.19 90 THR A O 1
ATOM 708 N N . ILE A 1 91 ? 1.940 -20.281 -1.488 1.00 74.50 91 ILE A N 1
ATOM 709 C CA . ILE A 1 91 ? 2.895 -20.367 -0.373 1.00 74.50 91 ILE A CA 1
ATOM 710 C C . ILE A 1 91 ? 2.765 -19.132 0.535 1.00 74.50 91 ILE A C 1
ATOM 712 O O . ILE A 1 91 ? 2.752 -19.238 1.768 1.00 74.50 91 ILE A O 1
ATOM 716 N N . ALA A 1 92 ? 2.609 -17.947 -0.061 1.00 72.00 92 ALA A N 1
ATOM 717 C CA . ALA A 1 92 ? 2.405 -16.709 0.684 1.00 72.00 92 ALA A CA 1
ATOM 718 C C . ALA A 1 92 ? 1.083 -16.715 1.477 1.00 72.00 92 ALA A C 1
ATOM 720 O O . ALA A 1 92 ? 1.069 -16.320 2.641 1.00 72.00 92 ALA A O 1
ATOM 721 N N . TRP A 1 93 ? -0.019 -17.198 0.900 1.00 75.31 93 TRP A N 1
ATOM 722 C CA . TRP A 1 93 ? -1.303 -17.291 1.605 1.00 75.31 93 TRP A CA 1
ATOM 723 C C . TRP A 1 93 ? -1.294 -18.336 2.721 1.00 75.31 93 TRP A C 1
ATOM 725 O O . TRP A 1 93 ? -1.803 -18.070 3.812 1.00 75.31 93 TRP A O 1
ATOM 735 N N . LEU A 1 94 ? -0.675 -19.494 2.485 1.00 80.19 94 LEU A N 1
ATOM 736 C CA . LEU A 1 94 ? -0.589 -20.565 3.476 1.00 80.19 94 LEU A CA 1
ATOM 737 C C . LEU A 1 94 ? 0.257 -20.137 4.684 1.00 80.19 94 LEU A C 1
ATOM 739 O O . LEU A 1 94 ? -0.154 -20.339 5.826 1.00 80.19 94 LEU A O 1
ATOM 743 N N . SER A 1 95 ? 1.385 -19.458 4.450 1.00 79.25 95 SER A N 1
ATOM 744 C CA . SER A 1 95 ? 2.207 -18.901 5.535 1.00 79.25 95 SER A CA 1
ATOM 745 C C . SER A 1 95 ? 1.463 -17.836 6.352 1.00 79.25 95 SER A C 1
ATOM 747 O O . SER A 1 95 ? 1.503 -17.877 7.582 1.00 79.25 95 SER A O 1
ATOM 749 N N . VAL A 1 96 ? 0.713 -16.933 5.706 1.00 80.44 96 VAL A N 1
ATOM 750 C CA . VAL A 1 96 ? -0.154 -15.963 6.403 1.00 80.44 96 VAL A CA 1
ATOM 751 C C . VAL A 1 96 ? -1.204 -16.674 7.259 1.00 80.44 96 VAL A C 1
ATOM 753 O O . VAL A 1 96 ? -1.379 -16.317 8.423 1.00 80.44 96 VAL A O 1
ATOM 756 N N . ALA A 1 97 ? -1.884 -17.685 6.713 1.00 81.19 97 ALA A N 1
ATOM 757 C CA . ALA A 1 97 ? -2.938 -18.413 7.416 1.00 81.19 97 ALA A CA 1
ATOM 758 C C . ALA A 1 97 ? -2.414 -19.114 8.679 1.00 81.19 97 ALA A C 1
ATOM 760 O O . ALA A 1 97 ? -3.014 -18.983 9.746 1.00 81.19 97 ALA A O 1
ATOM 761 N N . VAL A 1 98 ? -1.265 -19.792 8.589 1.00 84.81 98 VAL A N 1
ATOM 762 C CA . VAL A 1 98 ? -0.636 -20.461 9.739 1.00 84.81 98 VAL A CA 1
ATOM 763 C C . VAL A 1 98 ? -0.216 -19.449 10.807 1.00 84.81 98 VAL A C 1
ATOM 765 O O . VAL A 1 98 ? -0.496 -19.652 11.988 1.00 84.81 98 VAL A O 1
ATOM 768 N N . LEU A 1 99 ? 0.397 -18.326 10.419 1.00 84.00 99 LEU A N 1
ATOM 769 C CA . LEU A 1 99 ? 0.813 -17.284 11.367 1.00 84.00 99 LEU A CA 1
ATOM 770 C C . LEU A 1 99 ? -0.380 -16.619 12.067 1.00 84.00 99 LEU A C 1
ATOM 772 O O . LEU A 1 99 ? -0.320 -16.349 13.272 1.00 84.00 99 LEU A O 1
ATOM 776 N N . LEU A 1 100 ? -1.473 -16.382 11.338 1.00 81.56 100 LEU A N 1
ATOM 777 C CA . LEU A 1 100 ? -2.717 -15.862 11.905 1.00 81.56 100 LEU A CA 1
ATOM 778 C C . LEU A 1 100 ? -3.370 -16.865 12.853 1.00 81.56 100 LEU A C 1
ATOM 780 O O . LEU A 1 100 ? -3.855 -16.456 13.904 1.00 81.56 100 LEU A O 1
ATOM 784 N N . LEU A 1 101 ? -3.349 -18.159 12.523 1.00 83.12 101 LEU A N 1
ATOM 785 C CA . LEU A 1 101 ? -3.874 -19.210 13.392 1.00 83.12 101 LEU A CA 1
ATOM 786 C C . LEU A 1 101 ? -3.075 -19.284 14.696 1.00 83.12 101 LEU A C 1
ATOM 788 O O . LEU A 1 101 ? -3.668 -19.239 15.769 1.00 83.12 101 LEU A O 1
ATOM 792 N N . LEU A 1 102 ? -1.742 -19.301 14.621 1.00 83.19 102 LEU A N 1
ATOM 793 C CA . LEU A 1 102 ? -0.872 -19.308 15.802 1.00 83.19 102 LEU A CA 1
ATOM 794 C C . LEU A 1 102 ? -1.109 -18.079 16.689 1.00 83.19 102 LEU A C 1
ATOM 796 O O . LEU A 1 102 ? -1.309 -18.206 17.897 1.00 83.19 102 LEU A O 1
ATOM 800 N N . THR A 1 103 ? -1.148 -16.889 16.087 1.00 81.31 103 THR A N 1
ATOM 801 C CA . THR A 1 103 ? -1.404 -15.640 16.819 1.00 81.31 103 THR A CA 1
ATOM 802 C C . THR A 1 103 ? -2.818 -15.626 17.408 1.00 81.31 103 THR A C 1
ATOM 804 O O . THR A 1 103 ? -3.010 -15.228 18.554 1.00 81.31 103 THR A O 1
ATOM 807 N N . GLY A 1 104 ? -3.808 -16.116 16.661 1.00 76.69 104 GLY A N 1
ATOM 808 C CA . GLY A 1 104 ? -5.193 -16.245 17.105 1.00 76.69 104 GLY A CA 1
ATOM 809 C C . GLY A 1 104 ? -5.348 -17.198 18.290 1.00 76.69 104 GLY A C 1
ATOM 810 O O . GLY A 1 104 ? -6.017 -16.847 19.259 1.00 76.69 104 GLY A O 1
ATOM 811 N N . CYS A 1 105 ? -4.678 -18.353 18.267 1.00 76.44 105 CYS A N 1
ATOM 812 C CA . CYS A 1 105 ? -4.648 -19.299 19.384 1.00 76.44 105 CYS A CA 1
ATOM 813 C C . CYS A 1 105 ? -4.035 -18.677 20.647 1.00 76.44 105 CYS A C 1
ATOM 815 O O . CYS A 1 105 ? -4.589 -18.840 21.733 1.00 76.44 105 CYS A O 1
ATOM 817 N N . LEU A 1 106 ? -2.942 -17.913 20.513 1.00 76.50 106 LEU A N 1
ATOM 818 C CA . LEU A 1 106 ? -2.335 -17.196 21.642 1.00 76.50 106 LEU A CA 1
ATOM 819 C C . LEU A 1 106 ? -3.292 -16.163 22.248 1.00 76.50 106 LEU A C 1
ATOM 821 O O . LEU A 1 106 ? -3.360 -16.037 23.468 1.00 76.50 106 LEU A O 1
ATOM 825 N N . ILE A 1 107 ? -4.050 -15.444 21.415 1.00 72.88 107 ILE A N 1
ATOM 826 C CA . ILE A 1 107 ? -5.040 -14.457 21.872 1.00 72.88 107 ILE A CA 1
ATOM 827 C C . ILE A 1 107 ? -6.236 -15.143 22.535 1.00 72.88 107 ILE A C 1
ATOM 829 O O . ILE A 1 107 ? -6.704 -14.677 23.572 1.00 72.88 107 ILE A O 1
ATOM 833 N N . ALA A 1 108 ? -6.711 -16.255 21.971 1.00 69.44 108 ALA A N 1
ATOM 834 C CA . ALA A 1 108 ? -7.836 -17.022 22.503 1.00 69.44 108 ALA A CA 1
ATOM 835 C C . ALA A 1 108 ? -7.561 -17.593 23.905 1.00 69.44 108 ALA A C 1
ATOM 837 O O . ALA A 1 108 ? -8.498 -17.788 24.674 1.00 69.44 108 ALA A O 1
ATOM 838 N N . MET A 1 109 ? -6.289 -17.807 24.256 1.00 68.00 109 MET A N 1
ATOM 839 C CA . MET A 1 109 ? -5.876 -18.258 25.588 1.00 68.00 109 MET A CA 1
ATOM 840 C C . MET A 1 109 ? -6.109 -17.198 26.684 1.00 68.00 109 MET A C 1
ATOM 842 O O . MET A 1 109 ? -6.135 -17.534 27.866 1.00 68.00 109 MET A O 1
ATOM 846 N N . PHE A 1 110 ?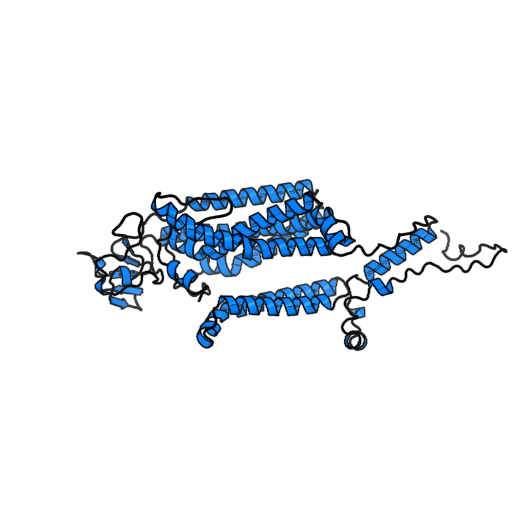 -6.285 -15.918 26.329 1.00 65.12 110 PHE A N 1
ATOM 847 C CA . PHE A 1 110 ? -6.537 -14.852 27.301 1.00 65.12 110 PHE A CA 1
ATOM 848 C C . PHE A 1 110 ? -8.031 -14.717 27.653 1.00 65.12 110 PHE A C 1
ATOM 850 O O . PHE A 1 110 ? -8.900 -14.881 26.794 1.00 65.12 110 PHE A O 1
ATOM 857 N N . PRO A 1 111 ? -8.364 -14.378 28.914 1.00 61.91 111 PRO A N 1
ATOM 858 C CA . PRO A 1 111 ? -9.749 -14.240 29.357 1.00 61.91 111 PRO A CA 1
ATOM 859 C C . PRO A 1 111 ? -10.469 -13.085 28.644 1.00 61.91 111 PRO A C 1
ATOM 861 O O . PRO A 1 111 ? -9.913 -11.998 28.473 1.00 61.91 111 PRO A O 1
ATOM 864 N N . LYS A 1 112 ? -11.742 -13.304 28.272 1.00 59.84 112 LYS A N 1
ATOM 865 C CA . LYS A 1 112 ? -12.588 -12.325 27.551 1.00 59.84 112 LYS A CA 1
ATOM 866 C C . LYS A 1 112 ? -12.767 -11.006 28.308 1.00 59.84 112 LYS A C 1
ATOM 868 O O . LYS A 1 112 ? -12.950 -9.958 27.689 1.00 59.84 112 LYS A O 1
ATOM 873 N N . VAL A 1 113 ? -12.720 -11.051 29.638 1.00 62.50 113 VAL A N 1
ATOM 874 C CA . VAL A 1 113 ? -12.805 -9.879 30.510 1.00 62.50 113 VAL A CA 1
ATOM 875 C C . VAL A 1 113 ? -11.648 -9.926 31.498 1.00 62.50 113 VAL A C 1
ATOM 877 O O . VAL A 1 113 ? -11.420 -10.932 32.163 1.00 62.50 113 VAL A O 1
ATOM 880 N N . MET A 1 114 ? -10.902 -8.825 31.608 1.00 62.22 114 MET A N 1
ATOM 881 C CA . MET A 1 114 ? -9.802 -8.747 32.567 1.00 62.22 114 MET A CA 1
ATOM 882 C C . MET A 1 114 ? -10.328 -8.733 34.016 1.00 62.22 114 MET A C 1
ATOM 884 O O . MET A 1 114 ? -11.229 -7.936 34.316 1.00 62.22 114 MET A O 1
ATOM 888 N N . PRO A 1 115 ? -9.705 -9.488 34.945 1.00 61.75 115 PRO A N 1
ATOM 889 C CA . PRO A 1 115 ? -10.099 -9.536 36.358 1.00 61.75 115 PRO A CA 1
ATOM 890 C C . PRO A 1 115 ? -10.154 -8.158 37.033 1.00 61.75 115 PRO A C 1
ATOM 892 O O . PRO A 1 115 ? -11.038 -7.885 37.836 1.00 61.75 115 PRO A O 1
ATOM 895 N N . SER A 1 116 ? -9.266 -7.234 36.651 1.00 61.94 116 SER A N 1
ATOM 896 C CA . SER A 1 116 ? -9.236 -5.856 37.168 1.00 61.94 116 SER A CA 1
ATOM 897 C C . SER A 1 116 ? -10.493 -5.042 36.838 1.00 61.94 116 SER A C 1
ATOM 899 O O . SER A 1 116 ? -10.870 -4.138 37.584 1.00 61.94 116 SER A O 1
ATOM 901 N N . THR A 1 117 ? -11.157 -5.356 35.723 1.00 64.62 117 THR A N 1
ATOM 902 C CA . THR A 1 117 ? -12.389 -4.675 35.305 1.00 64.62 117 THR A CA 1
ATOM 903 C C . THR A 1 117 ? -13.583 -5.209 36.087 1.00 64.62 117 THR A C 1
ATOM 905 O O . THR A 1 117 ? -14.446 -4.428 36.482 1.00 64.62 117 THR A O 1
ATOM 908 N N . LEU A 1 118 ? -13.603 -6.515 36.358 1.00 63.16 118 LEU A N 1
ATOM 909 C CA . LEU A 1 118 ? -14.607 -7.156 37.208 1.00 63.16 118 LEU A CA 1
ATOM 910 C C . LEU A 1 118 ? -14.468 -6.708 38.663 1.00 63.16 118 LEU A C 1
ATOM 912 O O . LEU A 1 118 ? -15.464 -6.331 39.267 1.00 63.16 118 LEU A O 1
ATOM 916 N N . LEU A 1 119 ? -13.236 -6.615 39.175 1.00 64.69 119 LEU A N 1
ATOM 917 C CA . LEU A 1 119 ? -12.948 -6.050 40.495 1.00 64.69 119 LEU A CA 1
ATOM 918 C C . LEU A 1 119 ? -13.441 -4.605 40.625 1.00 64.69 119 LEU A C 1
ATOM 920 O O . LEU A 1 119 ? -14.041 -4.246 41.628 1.00 64.69 119 LEU A O 1
ATOM 924 N N . ARG A 1 120 ? -13.243 -3.755 39.609 1.00 71.25 120 ARG A N 1
ATOM 925 C CA . ARG A 1 120 ? -13.800 -2.391 39.636 1.00 71.25 120 ARG A CA 1
ATOM 926 C C . ARG A 1 120 ? -15.326 -2.380 39.635 1.00 71.25 120 ARG A C 1
ATOM 928 O O . ARG A 1 120 ? -15.909 -1.554 40.326 1.00 71.25 120 ARG A O 1
ATOM 935 N N . LYS A 1 121 ? -15.971 -3.259 38.863 1.00 69.94 121 LYS A N 1
ATOM 936 C CA . LYS A 1 121 ? -17.438 -3.366 38.844 1.00 69.94 121 LYS A CA 1
ATOM 937 C C . LYS A 1 121 ? -17.982 -3.827 40.195 1.00 69.94 121 LYS A C 1
ATOM 939 O O . LYS A 1 121 ? -18.892 -3.191 40.713 1.00 69.94 121 LYS A O 1
ATOM 944 N N . SER A 1 122 ? -17.392 -4.864 40.789 1.00 67.50 122 SER A N 1
ATOM 945 C CA . SER A 1 122 ? -17.816 -5.362 42.100 1.00 67.50 122 SER A CA 1
ATOM 946 C C . SER A 1 122 ? -17.588 -4.324 43.201 1.00 67.50 122 SER A C 1
ATOM 948 O O . SER A 1 122 ? -18.487 -4.091 44.001 1.00 67.50 122 SER A O 1
ATOM 950 N N . VAL A 1 123 ? -16.452 -3.618 43.192 1.00 73.62 123 VAL A N 1
ATOM 951 C CA . VAL A 1 123 ? -16.172 -2.521 44.136 1.00 73.62 123 VAL A CA 1
ATOM 952 C C . VAL A 1 123 ? -17.147 -1.355 43.958 1.00 73.62 123 VAL A C 1
ATOM 954 O O . VAL A 1 123 ? -17.667 -0.848 44.946 1.00 73.62 123 VAL A O 1
ATOM 957 N N . ASN A 1 124 ? -17.444 -0.947 42.721 1.00 73.88 124 ASN A N 1
ATOM 958 C CA . ASN A 1 124 ? -18.403 0.129 42.456 1.00 73.88 124 ASN A CA 1
ATOM 959 C C . ASN A 1 124 ? -19.829 -0.250 42.872 1.00 73.88 124 ASN A C 1
ATOM 961 O O . ASN A 1 124 ? -20.538 0.592 43.412 1.00 73.88 124 ASN A O 1
ATOM 965 N N . SER A 1 125 ? -20.231 -1.504 42.654 1.00 69.62 125 SER A N 1
ATOM 966 C CA . SER A 1 125 ? -21.525 -2.027 43.098 1.00 69.62 125 SER A CA 1
ATOM 967 C C . SER A 1 125 ? -21.630 -2.030 44.630 1.00 69.62 125 SER A C 1
ATOM 969 O O . SER A 1 125 ? -22.617 -1.545 45.185 1.00 69.62 125 SER A O 1
ATOM 971 N N . LEU A 1 126 ? -20.574 -2.461 45.328 1.00 70.94 126 LEU A N 1
ATOM 972 C CA . LEU A 1 126 ? -20.497 -2.388 46.790 1.00 70.94 126 LEU A CA 1
ATOM 973 C C . LEU A 1 126 ? -20.544 -0.936 47.300 1.00 70.94 126 LEU A C 1
ATOM 975 O O . LEU A 1 126 ? -21.272 -0.643 48.244 1.00 70.94 126 LEU A O 1
ATOM 979 N N . LEU A 1 127 ? -19.834 -0.009 46.646 1.00 77.25 127 LEU A N 1
ATOM 980 C CA . LEU A 1 127 ? -19.870 1.429 46.953 1.00 77.25 127 LEU A CA 1
ATOM 981 C C . LEU A 1 127 ? -21.256 2.048 46.721 1.00 77.25 127 LEU A C 1
ATOM 983 O O . LEU A 1 127 ? -21.700 2.872 47.521 1.00 77.25 127 LEU A O 1
ATOM 987 N N . SER A 1 128 ? -21.963 1.661 45.655 1.00 72.12 128 SER A N 1
ATOM 988 C CA . SER A 1 128 ? -23.318 2.162 45.390 1.00 72.12 128 SER A CA 1
ATOM 989 C C . SER A 1 128 ? -24.325 1.684 46.437 1.00 72.12 128 SER A C 1
ATOM 991 O O . SER A 1 128 ? -25.174 2.456 46.870 1.00 72.12 128 SER A O 1
ATOM 993 N N . ILE A 1 129 ? -24.166 0.452 46.929 1.00 74.56 129 ILE A N 1
ATOM 994 C CA . ILE A 1 129 ? -24.978 -0.080 48.030 1.00 74.56 129 ILE A CA 1
ATOM 995 C C . ILE A 1 129 ? -24.655 0.663 49.335 1.00 74.56 129 ILE A C 1
ATOM 997 O O . ILE A 1 129 ? -25.564 1.112 50.026 1.00 74.56 129 ILE A O 1
ATOM 1001 N N . ALA A 1 130 ? -23.368 0.866 49.640 1.00 74.44 130 ALA A N 1
ATOM 1002 C CA . ALA A 1 130 ? -22.931 1.582 50.842 1.00 74.44 130 ALA A CA 1
ATOM 1003 C C . ALA A 1 130 ? -23.357 3.064 50.868 1.00 74.44 130 ALA A C 1
ATOM 1005 O O . ALA A 1 130 ? -23.564 3.630 51.935 1.00 74.44 130 ALA A O 1
ATOM 1006 N N . SER A 1 131 ? -23.501 3.696 49.701 1.00 79.25 131 SER A N 1
ATOM 1007 C CA . SER A 1 131 ? -23.958 5.088 49.564 1.00 79.25 131 SER A CA 1
ATOM 1008 C C . SER A 1 131 ? -25.485 5.243 49.519 1.00 79.25 131 SER A C 1
ATOM 1010 O O . SER A 1 131 ? -25.972 6.347 49.288 1.00 79.25 131 SER A O 1
ATOM 1012 N N . GLY A 1 132 ? -26.251 4.164 49.723 1.00 66.25 132 GLY A N 1
ATOM 1013 C CA . GLY A 1 132 ? -27.720 4.188 49.733 1.00 66.25 132 GLY A CA 1
ATOM 1014 C C . GLY A 1 132 ? -28.370 4.364 48.354 1.00 66.25 132 GLY A C 1
ATOM 1015 O O . GLY A 1 132 ? -29.586 4.249 48.226 1.00 66.25 132 GLY A O 1
ATOM 1016 N N . ASN A 1 133 ? -27.576 4.575 47.303 1.00 61.16 133 ASN A N 1
ATOM 1017 C CA . ASN A 1 133 ? -28.029 4.626 45.919 1.00 61.16 133 ASN A CA 1
ATOM 1018 C C . ASN A 1 133 ? -27.955 3.220 45.316 1.00 61.16 133 ASN A C 1
ATOM 1020 O O . ASN A 1 133 ? -27.063 2.914 44.522 1.00 61.16 133 ASN A O 1
ATOM 1024 N N . ALA A 1 134 ? -28.893 2.351 45.699 1.00 53.84 134 ALA A N 1
ATOM 1025 C CA . ALA A 1 134 ? -29.017 1.012 45.134 1.00 53.84 134 ALA A CA 1
ATOM 1026 C C . ALA A 1 134 ? -29.440 1.084 43.654 1.00 53.84 134 ALA A C 1
ATOM 1028 O O . ALA A 1 134 ? -30.611 0.957 43.302 1.00 53.84 134 ALA A O 1
ATOM 1029 N N . VAL A 1 135 ? -28.475 1.290 42.759 1.00 53.34 135 VAL A N 1
ATOM 1030 C CA . VAL A 1 135 ? -28.671 1.067 41.328 1.00 53.34 135 VAL A CA 1
ATOM 1031 C C . VAL A 1 135 ? -28.576 -0.437 41.105 1.00 53.34 135 VAL A C 1
ATOM 1033 O O . VAL A 1 135 ? -27.492 -1.017 41.145 1.00 53.34 135 VAL A O 1
ATOM 1036 N N . ILE A 1 136 ? -29.724 -1.080 40.888 1.00 48.41 136 ILE A N 1
ATOM 1037 C CA . ILE A 1 136 ? -29.791 -2.459 40.399 1.00 48.41 136 ILE A CA 1
ATOM 1038 C C . ILE A 1 136 ? -29.186 -2.448 38.990 1.00 48.41 136 ILE A C 1
ATOM 1040 O O . ILE A 1 136 ? -29.851 -2.100 38.014 1.00 48.41 136 ILE A O 1
ATOM 1044 N N . GLU A 1 137 ? -27.895 -2.764 38.879 1.00 49.00 137 GLU A N 1
ATOM 1045 C CA . GLU A 1 137 ? -27.224 -2.896 37.589 1.00 49.00 137 GLU A CA 1
ATOM 1046 C C . GLU A 1 137 ? -27.794 -4.149 36.906 1.00 49.00 137 GLU A C 1
ATOM 1048 O O . GLU A 1 137 ? -27.473 -5.285 37.259 1.00 49.00 137 GLU A O 1
ATOM 1053 N N . SER A 1 138 ? -28.739 -3.949 35.980 1.00 42.56 138 SER A N 1
ATOM 1054 C CA . SER A 1 138 ? -29.423 -5.042 35.290 1.00 42.56 138 SER A CA 1
ATOM 1055 C C . SER A 1 138 ? -28.396 -5.949 34.609 1.00 42.56 138 SER A C 1
ATOM 1057 O O . SER A 1 138 ? -27.609 -5.463 33.787 1.00 42.56 138 SER A O 1
ATOM 1059 N N . ARG A 1 139 ? -28.439 -7.257 34.912 1.00 44.84 139 ARG A N 1
ATOM 1060 C CA . ARG A 1 139 ? -27.756 -8.317 34.151 1.00 44.84 139 ARG A CA 1
ATOM 1061 C C . ARG A 1 139 ? -27.867 -7.997 32.662 1.00 44.84 139 ARG A C 1
ATOM 1063 O O . ARG A 1 139 ? -28.970 -7.941 32.121 1.00 44.84 139 ARG A O 1
ATOM 1070 N N . GLY A 1 140 ? -26.734 -7.757 32.006 1.00 48.78 140 GLY A N 1
ATOM 1071 C CA . GLY A 1 140 ? -26.714 -7.588 30.561 1.00 48.78 140 GLY A CA 1
ATOM 1072 C C . GLY A 1 140 ? -27.221 -8.874 29.926 1.00 48.78 140 GLY A C 1
ATOM 1073 O O . GLY A 1 140 ? -26.525 -9.883 29.970 1.00 48.78 140 GLY A O 1
ATOM 1074 N N . SER A 1 141 ? -28.433 -8.846 29.371 1.00 44.69 141 SER A N 1
ATOM 1075 C CA . SER A 1 141 ? -28.919 -9.907 28.492 1.00 44.69 141 SER A CA 1
ATOM 1076 C C . SER A 1 141 ? -27.844 -10.184 27.443 1.00 44.69 141 SER A C 1
ATOM 1078 O O . SER A 1 141 ? -27.351 -9.250 26.796 1.00 44.69 141 SER A O 1
ATOM 1080 N N . VAL A 1 142 ? -27.449 -11.451 27.310 1.00 57.81 142 VAL A N 1
ATOM 1081 C CA . VAL A 1 142 ? -26.550 -11.901 26.247 1.00 57.81 142 VAL A CA 1
ATOM 1082 C C . VAL A 1 142 ? -27.356 -11.841 24.954 1.00 57.81 142 VAL A C 1
ATOM 1084 O O . VAL A 1 142 ? -28.003 -12.803 24.551 1.00 57.81 142 VAL A O 1
ATOM 1087 N N . ASP A 1 143 ? -27.391 -10.656 24.346 1.00 64.06 143 ASP A N 1
ATOM 1088 C CA . ASP A 1 143 ? -27.963 -10.469 23.020 1.00 64.06 143 ASP A CA 1
ATOM 1089 C C . ASP A 1 143 ? -27.254 -11.443 22.061 1.00 64.06 143 ASP A C 1
ATOM 1091 O O . ASP A 1 143 ? -26.024 -11.538 22.056 1.00 64.06 143 ASP A O 1
ATOM 1095 N N . GLY A 1 144 ? -28.016 -12.163 21.235 1.00 76.12 144 GLY A N 1
ATOM 1096 C CA . GLY A 1 144 ? -27.448 -13.021 20.194 1.00 76.12 144 GLY A CA 1
ATOM 1097 C C . GLY A 1 144 ? -26.450 -12.282 19.286 1.00 76.12 144 GLY A C 1
ATOM 1098 O O . GLY A 1 144 ? -26.481 -11.057 19.124 1.00 76.12 144 GLY A O 1
ATOM 1099 N N . PHE A 1 145 ? -25.548 -13.036 18.652 1.00 81.06 145 PHE A N 1
ATOM 1100 C CA . PHE A 1 145 ? -24.531 -12.465 17.759 1.00 81.06 145 PHE A CA 1
ATOM 1101 C C . PHE A 1 145 ? -25.157 -11.636 16.627 1.00 81.06 145 PHE A C 1
ATOM 1103 O O . PHE A 1 145 ? -24.781 -10.485 16.415 1.00 81.06 145 PHE A O 1
ATOM 1110 N N . PHE A 1 146 ? -26.157 -12.191 15.935 1.00 84.62 146 PHE A N 1
ATOM 1111 C CA . PHE A 1 146 ? -26.799 -11.536 14.793 1.00 84.62 146 PHE A CA 1
ATOM 1112 C C . PHE A 1 146 ? -27.628 -10.307 15.182 1.00 84.62 146 PHE A C 1
ATOM 1114 O O . PHE A 1 146 ? -27.658 -9.332 14.431 1.00 84.62 146 PHE A O 1
ATOM 1121 N N . THR A 1 147 ? -28.250 -10.294 16.364 1.00 85.31 147 THR A N 1
ATOM 1122 C CA . THR A 1 147 ? -28.960 -9.108 16.870 1.00 85.31 147 THR A CA 1
ATOM 1123 C C . THR A 1 147 ? -27.984 -7.986 17.214 1.00 85.31 147 THR A C 1
ATOM 1125 O O . THR A 1 147 ? -28.226 -6.829 16.860 1.00 85.31 147 THR A O 1
ATOM 1128 N N . SER A 1 148 ? -26.840 -8.319 17.815 1.00 84.56 148 SER A N 1
ATOM 1129 C CA . SER A 1 148 ? -25.761 -7.355 18.064 1.00 84.56 148 SER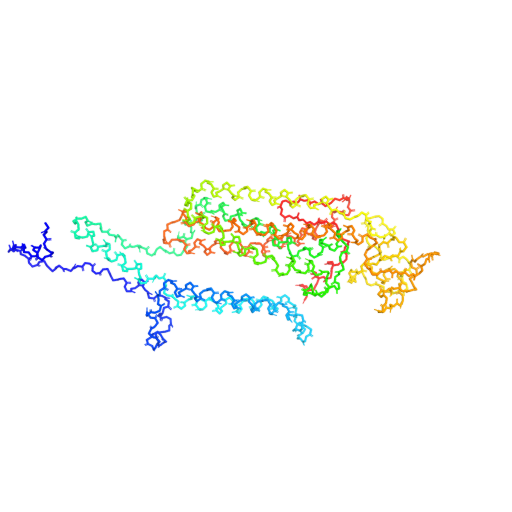 A CA 1
ATOM 1130 C C . SER A 1 148 ? -25.144 -6.839 16.758 1.00 84.56 148 SER A C 1
ATOM 1132 O O . SER A 1 148 ? -24.958 -5.632 16.601 1.00 84.56 148 SER A O 1
ATOM 1134 N N . LEU A 1 149 ? -24.914 -7.715 15.775 1.00 86.69 149 LEU A N 1
ATOM 1135 C CA . LEU A 1 149 ? -24.407 -7.337 14.455 1.00 86.69 149 LEU A CA 1
ATOM 1136 C C . LEU A 1 149 ? -25.376 -6.401 13.717 1.00 86.69 149 LEU A C 1
ATOM 1138 O O . LEU A 1 149 ? -24.960 -5.363 13.206 1.00 86.69 149 LEU A O 1
ATOM 1142 N N . GLY A 1 150 ? -26.676 -6.712 13.722 1.00 87.62 150 GLY A N 1
ATOM 1143 C CA . GLY A 1 150 ? -27.707 -5.860 13.126 1.00 87.62 150 GLY A CA 1
ATOM 1144 C C . GLY A 1 150 ? -27.781 -4.472 13.772 1.00 87.62 150 GLY A C 1
ATOM 1145 O O . GLY A 1 150 ? -27.911 -3.466 13.070 1.00 87.62 150 GLY A O 1
ATOM 1146 N N . ARG A 1 151 ? -27.623 -4.385 15.102 1.00 87.44 151 ARG A N 1
ATOM 1147 C CA . ARG A 1 151 ? -27.546 -3.104 15.829 1.00 87.44 151 ARG A CA 1
ATOM 1148 C C . ARG A 1 151 ? -26.340 -2.271 15.389 1.00 87.44 151 ARG A C 1
ATOM 1150 O O . ARG A 1 151 ? -26.482 -1.071 15.165 1.00 87.44 151 ARG A O 1
ATOM 1157 N N . ILE A 1 152 ? -25.176 -2.904 15.247 1.00 90.19 152 ILE A N 1
ATOM 1158 C CA . ILE A 1 152 ? -23.930 -2.253 14.819 1.00 90.19 152 ILE A CA 1
ATOM 1159 C C . ILE A 1 152 ? -24.051 -1.747 13.376 1.00 90.19 152 ILE A C 1
ATOM 1161 O O . ILE A 1 152 ? -23.737 -0.588 13.113 1.00 90.19 152 ILE A O 1
ATOM 1165 N N . LEU A 1 153 ? -24.568 -2.570 12.458 1.00 89.94 153 LEU A N 1
ATOM 1166 C CA . LEU A 1 153 ? -24.744 -2.209 11.045 1.00 89.94 153 LEU A CA 1
ATOM 1167 C C . LEU A 1 153 ? -25.753 -1.070 10.829 1.00 89.94 153 LEU A C 1
ATOM 1169 O O . LEU A 1 153 ? -25.642 -0.324 9.860 1.00 89.94 153 LEU A O 1
ATOM 1173 N N . ARG A 1 154 ? -26.711 -0.879 11.744 1.00 92.31 154 ARG A N 1
ATOM 1174 C CA . ARG A 1 154 ? -27.658 0.248 11.693 1.00 92.31 154 ARG A CA 1
ATOM 1175 C C . ARG A 1 154 ? -27.009 1.592 12.061 1.00 92.31 154 ARG A C 1
ATOM 1177 O O . ARG A 1 154 ? -27.567 2.646 11.748 1.00 92.31 154 ARG A O 1
ATOM 1184 N N . ASN A 1 155 ? -25.840 1.589 12.705 1.00 93.50 155 ASN A N 1
ATOM 1185 C CA . ASN A 1 155 ? -25.127 2.817 13.041 1.00 93.50 155 ASN A CA 1
ATOM 1186 C C . ASN A 1 155 ? -24.461 3.422 11.795 1.00 93.50 155 ASN A C 1
ATOM 1188 O O . ASN A 1 155 ? -23.389 2.995 11.364 1.00 93.50 155 ASN A O 1
ATOM 1192 N N . ARG A 1 156 ? -25.085 4.472 11.249 1.00 92.69 156 ARG A N 1
ATOM 1193 C CA . ARG A 1 156 ? -24.620 5.154 10.031 1.00 92.69 156 ARG A CA 1
ATOM 1194 C C . ARG A 1 156 ? -23.217 5.742 10.169 1.00 92.69 156 ARG A C 1
ATOM 1196 O O . ARG A 1 156 ? -22.455 5.681 9.214 1.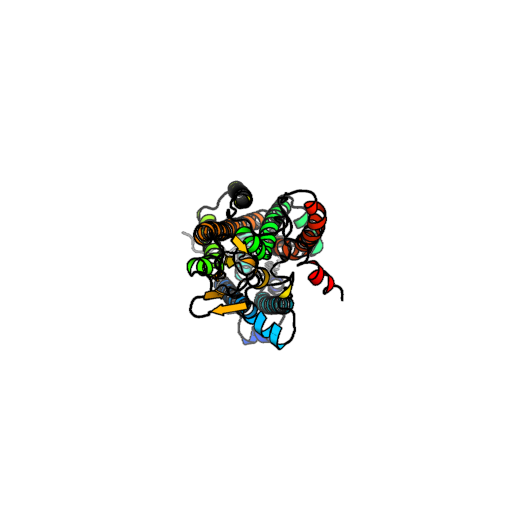00 92.69 156 ARG A O 1
ATOM 1203 N N . VAL A 1 157 ? -22.866 6.292 11.334 1.00 91.06 157 VAL A N 1
ATOM 1204 C CA . VAL A 1 157 ? -21.552 6.927 11.548 1.00 91.06 157 VAL A CA 1
ATOM 1205 C C . VAL A 1 157 ? -20.443 5.885 11.472 1.00 91.06 157 VAL A C 1
ATOM 1207 O O . VAL A 1 157 ? -19.450 6.091 10.780 1.00 91.06 157 VAL A O 1
ATOM 1210 N N . LEU A 1 158 ? -20.643 4.747 12.140 1.00 91.50 158 LEU A N 1
ATOM 1211 C CA . LEU A 1 158 ? -19.710 3.629 12.085 1.00 91.50 158 LEU A CA 1
ATOM 1212 C C . LEU A 1 158 ? -19.559 3.115 10.652 1.00 91.50 158 LEU A C 1
ATOM 1214 O O . LEU A 1 158 ? -18.441 2.982 10.163 1.00 91.50 158 LEU A O 1
ATOM 1218 N N . LEU A 1 159 ? -20.680 2.830 9.986 1.00 93.75 159 LEU A N 1
ATOM 1219 C CA . LEU A 1 159 ? -20.663 2.214 8.664 1.00 93.75 159 LEU A CA 1
ATOM 1220 C C . LEU A 1 159 ? -20.016 3.134 7.623 1.00 93.75 159 LEU A C 1
ATOM 1222 O O . LEU A 1 159 ? -19.166 2.676 6.868 1.00 93.75 159 LEU A O 1
ATOM 1226 N N . LEU A 1 160 ? -20.326 4.435 7.635 1.00 93.00 160 LEU A N 1
ATOM 1227 C CA . LEU A 1 160 ? -19.679 5.416 6.757 1.00 93.00 160 LEU A CA 1
ATOM 1228 C C . LEU A 1 160 ? -18.167 5.488 6.988 1.00 93.00 160 LEU A C 1
ATOM 1230 O O . LEU A 1 160 ? -17.406 5.531 6.027 1.00 93.00 160 LEU A O 1
ATOM 1234 N N . ASN A 1 161 ? -17.724 5.457 8.245 1.00 92.81 161 ASN A N 1
ATOM 1235 C CA . ASN A 1 161 ? -16.303 5.507 8.577 1.00 92.81 161 ASN A CA 1
ATOM 1236 C C . ASN A 1 161 ? -15.563 4.224 8.145 1.00 92.81 161 ASN A C 1
ATOM 1238 O O . ASN A 1 161 ? -14.458 4.293 7.607 1.00 92.81 161 ASN A O 1
ATOM 1242 N N . ILE A 1 162 ? -16.190 3.051 8.319 1.00 92.50 162 ILE A N 1
ATOM 1243 C CA . ILE A 1 162 ? -15.662 1.768 7.826 1.00 92.50 162 ILE A CA 1
ATOM 1244 C C . ILE A 1 162 ? -15.574 1.782 6.297 1.00 92.50 162 ILE A C 1
ATOM 1246 O O . ILE A 1 162 ? -14.529 1.426 5.754 1.00 92.50 162 ILE A O 1
ATOM 1250 N N . VAL A 1 163 ? -16.635 2.201 5.605 1.00 92.62 163 VAL A N 1
ATOM 1251 C CA . VAL A 1 163 ? -16.680 2.243 4.136 1.00 92.62 163 VAL A CA 1
ATOM 1252 C C . VAL A 1 163 ? -15.635 3.212 3.588 1.00 92.62 163 VAL A C 1
ATOM 1254 O O . VAL A 1 163 ? -14.873 2.823 2.712 1.00 92.62 163 VAL A O 1
ATOM 1257 N N . ALA A 1 164 ? -15.526 4.425 4.138 1.00 92.19 164 ALA A N 1
ATOM 1258 C CA . ALA A 1 164 ? -14.541 5.413 3.695 1.00 92.19 164 ALA A CA 1
ATOM 1259 C C . ALA A 1 164 ? -13.102 4.884 3.810 1.00 92.19 164 ALA A C 1
ATOM 1261 O O . ALA A 1 164 ? -12.350 4.921 2.835 1.00 92.19 164 ALA A O 1
ATOM 1262 N N . MET A 1 165 ? -12.740 4.313 4.966 1.00 90.94 165 MET A N 1
ATOM 1263 C CA . MET A 1 165 ? -11.429 3.681 5.142 1.00 90.94 165 MET A CA 1
ATOM 1264 C C . MET A 1 165 ? -11.226 2.491 4.207 1.00 90.94 165 MET A C 1
ATOM 1266 O O . MET A 1 165 ? -10.136 2.320 3.672 1.00 90.94 165 MET A O 1
ATOM 1270 N N . THR A 1 166 ? -12.257 1.673 3.996 1.00 91.56 166 THR A N 1
ATOM 1271 C CA . THR A 1 166 ? -12.168 0.495 3.124 1.00 91.56 166 THR A CA 1
ATOM 1272 C C . THR A 1 166 ? -11.938 0.901 1.671 1.00 91.56 166 THR A C 1
ATOM 1274 O O . THR A 1 166 ? -11.074 0.322 1.021 1.00 91.56 166 THR A O 1
ATOM 1277 N N . CYS A 1 167 ? -12.642 1.921 1.171 1.00 90.56 167 CYS A N 1
ATOM 1278 C CA . CYS A 1 167 ? -12.445 2.450 -0.179 1.00 90.56 167 CYS A CA 1
ATOM 1279 C C . CYS A 1 167 ? -11.024 2.991 -0.373 1.00 90.56 167 CYS A C 1
ATOM 1281 O O . CYS A 1 167 ? -10.362 2.636 -1.347 1.00 90.56 167 CYS A O 1
ATOM 1283 N N . MET A 1 168 ? -10.528 3.791 0.578 1.00 88.81 168 MET A N 1
ATOM 1284 C CA . MET A 1 168 ? -9.158 4.309 0.516 1.00 88.81 168 MET A CA 1
ATOM 1285 C C . MET A 1 168 ? -8.135 3.172 0.565 1.00 88.81 168 MET A C 1
ATOM 1287 O O . MET A 1 168 ? -7.237 3.118 -0.272 1.00 88.81 168 MET A O 1
ATOM 1291 N N . GLN A 1 169 ? -8.307 2.217 1.485 1.00 86.56 169 GLN A N 1
ATOM 1292 C CA . GLN A 1 169 ? -7.433 1.052 1.595 1.00 86.56 169 GLN A CA 1
ATOM 1293 C C . GLN A 1 169 ? -7.439 0.208 0.314 1.00 86.56 169 GLN A C 1
ATOM 1295 O O . GLN A 1 169 ? -6.393 -0.295 -0.095 1.00 86.56 169 GLN A O 1
ATOM 1300 N N . ALA A 1 170 ? -8.593 0.082 -0.338 1.00 87.19 170 ALA A N 1
ATOM 1301 C CA . ALA A 1 170 ? -8.719 -0.638 -1.591 1.00 87.19 170 ALA A CA 1
ATOM 1302 C C . ALA A 1 170 ? -7.928 -0.001 -2.729 1.00 87.19 170 ALA A C 1
ATOM 1304 O O . ALA A 1 170 ? -7.222 -0.725 -3.431 1.00 87.19 170 ALA A O 1
ATOM 1305 N N . ALA A 1 171 ? -7.991 1.325 -2.873 1.00 83.56 171 ALA A N 1
ATOM 1306 C CA . ALA A 1 171 ? -7.211 2.041 -3.877 1.00 83.56 171 ALA A CA 1
ATOM 1307 C C . ALA A 1 171 ? -5.705 1.791 -3.691 1.00 83.56 171 ALA A C 1
ATOM 1309 O O . ALA A 1 171 ? -5.012 1.432 -4.639 1.00 83.56 171 ALA A O 1
ATOM 1310 N N . ILE A 1 172 ? -5.207 1.882 -2.453 1.00 82.00 172 ILE A N 1
ATOM 1311 C CA . ILE A 1 172 ? -3.776 1.701 -2.161 1.00 82.00 172 ILE A CA 1
ATOM 1312 C C . ILE A 1 172 ? -3.339 0.253 -2.353 1.00 82.00 172 ILE A C 1
ATOM 1314 O O . ILE A 1 172 ? -2.279 0.021 -2.917 1.00 82.00 172 ILE A O 1
ATOM 1318 N N . ILE A 1 173 ? -4.113 -0.729 -1.873 1.00 81.62 173 ILE A N 1
ATOM 1319 C CA . ILE A 1 173 ? -3.743 -2.147 -2.008 1.00 81.62 173 ILE A CA 1
ATOM 1320 C C . ILE A 1 173 ? -3.657 -2.523 -3.482 1.00 81.62 173 ILE A C 1
ATOM 1322 O O . ILE A 1 173 ? -2.664 -3.115 -3.897 1.00 81.62 173 ILE A O 1
ATOM 1326 N N . ASN A 1 174 ? -4.667 -2.160 -4.274 1.00 81.81 174 ASN A N 1
ATOM 1327 C CA . ASN A 1 174 ? -4.680 -2.498 -5.692 1.00 81.81 174 ASN A CA 1
ATOM 1328 C C . ASN A 1 174 ? -3.582 -1.748 -6.457 1.00 81.81 174 ASN A C 1
ATOM 1330 O O . ASN A 1 174 ? -2.895 -2.368 -7.269 1.00 81.81 174 ASN A O 1
ATOM 1334 N N . PHE A 1 175 ? -3.323 -0.478 -6.120 1.00 78.19 175 PHE A N 1
ATOM 1335 C CA . PHE A 1 175 ? -2.168 0.248 -6.647 1.00 78.19 175 PHE A CA 1
ATOM 1336 C C . PHE A 1 175 ? -0.846 -0.435 -6.274 1.00 78.19 175 PHE A C 1
ATOM 1338 O O . PHE A 1 175 ? -0.048 -0.707 -7.156 1.00 78.19 175 PHE A O 1
ATOM 1345 N N . SER A 1 176 ? -0.622 -0.794 -5.007 1.00 76.44 176 SER A N 1
ATOM 1346 C CA . SER A 1 176 ? 0.616 -1.451 -4.560 1.00 76.44 176 SER A CA 1
ATOM 1347 C C . SER A 1 176 ? 0.846 -2.827 -5.187 1.00 76.44 176 SER A C 1
ATOM 1349 O O . SER A 1 176 ? 1.993 -3.237 -5.338 1.00 76.44 176 SER A O 1
ATOM 1351 N N . ILE A 1 177 ? -0.209 -3.552 -5.569 1.00 74.50 177 ILE A N 1
ATOM 1352 C CA . ILE A 1 177 ? -0.049 -4.807 -6.318 1.00 74.50 177 ILE A CA 1
ATOM 1353 C C . ILE A 1 177 ? 0.444 -4.528 -7.748 1.00 74.50 177 ILE A C 1
ATOM 1355 O O . ILE A 1 177 ? 1.240 -5.298 -8.282 1.00 74.50 177 ILE A O 1
ATOM 1359 N N . GLN A 1 178 ? 0.010 -3.422 -8.355 1.00 72.69 178 GLN A N 1
ATOM 1360 C CA . GLN A 1 178 ? 0.361 -3.047 -9.731 1.00 72.69 178 GLN A CA 1
ATOM 1361 C C . GLN A 1 178 ? 1.528 -2.065 -9.841 1.00 72.69 178 GLN A C 1
ATOM 1363 O O . GLN A 1 178 ? 2.008 -1.806 -10.939 1.00 72.69 178 GLN A O 1
ATOM 1368 N N . GLU A 1 179 ? 2.023 -1.561 -8.717 1.00 75.06 179 GLU A N 1
ATOM 1369 C CA . GLU A 1 179 ? 3.077 -0.551 -8.609 1.00 75.06 179 GLU A CA 1
ATOM 1370 C C . GLU A 1 179 ? 4.323 -0.929 -9.416 1.00 75.06 179 GLU A C 1
ATOM 1372 O O . GLU A 1 179 ? 4.915 -0.077 -10.069 1.00 75.06 179 GLU A O 1
ATOM 1377 N N . LYS A 1 180 ? 4.675 -2.221 -9.457 1.00 70.62 180 LYS A N 1
ATOM 1378 C CA . LYS A 1 180 ? 5.798 -2.722 -10.262 1.00 70.62 180 LYS A CA 1
ATOM 1379 C C . LYS A 1 180 ? 5.588 -2.496 -11.762 1.00 70.62 180 LYS A C 1
ATOM 1381 O O . LYS A 1 180 ? 6.466 -1.948 -12.415 1.00 70.62 180 LYS A O 1
ATOM 1386 N N . PHE A 1 181 ? 4.421 -2.866 -12.287 1.00 70.81 181 PHE A N 1
ATOM 1387 C CA . PHE A 1 181 ? 4.071 -2.688 -13.701 1.00 70.81 181 PHE A CA 1
ATOM 1388 C C . PHE A 1 181 ? 3.899 -1.206 -14.054 1.00 70.81 181 PHE A C 1
ATOM 1390 O O . PHE A 1 181 ? 4.364 -0.736 -15.092 1.00 70.81 181 PHE A O 1
ATOM 1397 N N . PHE A 1 182 ? 3.296 -0.438 -13.144 1.00 73.56 182 PHE A N 1
ATOM 1398 C CA . PHE A 1 182 ? 3.187 1.010 -13.277 1.00 73.56 182 PHE A CA 1
ATOM 1399 C C . PHE A 1 182 ? 4.571 1.665 -13.385 1.00 73.56 182 PHE A C 1
ATOM 1401 O O . PHE A 1 182 ? 4.818 2.434 -14.310 1.00 73.56 182 PHE A O 1
ATOM 1408 N N . ASN A 1 183 ? 5.501 1.307 -12.499 1.00 74.38 183 ASN A N 1
ATOM 1409 C CA . ASN A 1 183 ? 6.856 1.852 -12.518 1.00 74.38 183 ASN A CA 1
ATOM 1410 C C . ASN A 1 183 ? 7.646 1.396 -13.752 1.00 74.38 183 ASN A C 1
ATOM 1412 O O . ASN A 1 183 ? 8.381 2.191 -14.331 1.00 74.38 183 ASN A O 1
ATOM 1416 N N . GLN A 1 184 ? 7.460 0.151 -14.189 1.00 71.62 184 GLN A N 1
ATOM 1417 C CA . GLN A 1 184 ? 8.075 -0.388 -15.400 1.00 71.62 184 GLN A CA 1
ATOM 1418 C C . GLN A 1 184 ? 7.669 0.412 -16.645 1.00 71.62 184 GLN A C 1
ATOM 1420 O O . GLN A 1 184 ? 8.526 0.895 -17.380 1.00 71.62 184 GLN A O 1
ATOM 1425 N N . SER A 1 185 ? 6.361 0.591 -16.851 1.00 70.12 185 SER A N 1
ATOM 1426 C CA . SER A 1 185 ? 5.817 1.294 -18.021 1.00 70.12 185 SER A CA 1
ATOM 1427 C C . SER A 1 185 ? 6.159 2.785 -18.051 1.00 70.12 185 SER A C 1
ATOM 1429 O O . SER A 1 185 ? 6.257 3.365 -19.125 1.00 70.12 185 SER A O 1
ATOM 1431 N N . LYS A 1 186 ? 6.328 3.414 -16.884 1.00 73.75 186 LYS A N 1
ATOM 1432 C CA . LYS A 1 186 ? 6.429 4.873 -16.772 1.00 73.75 186 LYS A CA 1
ATOM 1433 C C . LYS A 1 186 ? 7.833 5.405 -16.511 1.00 73.75 186 LYS A C 1
ATOM 1435 O O . LYS A 1 186 ? 8.146 6.518 -16.933 1.00 73.75 186 LYS A O 1
ATOM 1440 N N . TYR A 1 187 ? 8.643 4.630 -15.794 1.00 73.38 187 TYR A N 1
ATOM 1441 C CA . TYR A 1 187 ? 10.007 4.991 -15.410 1.00 73.38 187 TYR A CA 1
ATOM 1442 C C . TYR A 1 187 ? 11.068 4.093 -16.060 1.00 73.38 187 TYR A C 1
ATOM 1444 O O . TYR A 1 187 ? 12.245 4.215 -15.740 1.00 73.38 187 TYR A O 1
ATOM 1452 N N . HIS A 1 188 ? 10.671 3.177 -16.950 1.00 73.56 188 HIS A N 1
ATOM 1453 C CA . HIS A 1 188 ? 11.569 2.247 -17.644 1.00 73.56 188 HIS A CA 1
ATOM 1454 C C . HIS A 1 188 ? 12.537 1.528 -16.693 1.00 73.56 188 HIS A C 1
ATOM 1456 O O . HIS A 1 188 ? 13.726 1.387 -16.965 1.00 73.56 188 HIS A O 1
ATOM 1462 N N . VAL A 1 189 ? 12.015 1.063 -15.557 1.00 70.94 189 VAL A N 1
ATOM 1463 C CA . VAL A 1 189 ? 12.784 0.281 -14.584 1.00 70.94 189 VAL A CA 1
ATOM 1464 C C . VAL A 1 189 ? 12.699 -1.197 -14.961 1.00 70.94 189 VAL A C 1
ATOM 1466 O O . VAL A 1 189 ? 11.608 -1.712 -15.211 1.00 70.94 189 VAL A O 1
ATOM 1469 N N . SER A 1 190 ? 13.846 -1.877 -15.025 1.00 66.00 190 SER A N 1
ATOM 1470 C CA . SER A 1 190 ? 13.918 -3.293 -15.392 1.00 66.00 190 SER A CA 1
ATOM 1471 C C . SER A 1 190 ? 13.313 -4.200 -14.312 1.00 66.00 190 SER A C 1
ATOM 1473 O O . SER A 1 190 ? 13.332 -3.898 -13.119 1.00 66.00 190 SER A O 1
ATOM 1475 N N . LYS A 1 191 ? 12.786 -5.358 -14.731 1.00 57.50 191 LYS A N 1
ATOM 1476 C CA . LYS A 1 191 ? 12.262 -6.398 -13.822 1.00 57.50 191 LYS A CA 1
ATOM 1477 C C . LYS A 1 191 ? 13.375 -7.241 -13.174 1.00 57.50 191 LYS A C 1
ATOM 1479 O O . LYS A 1 191 ? 13.096 -7.971 -12.227 1.00 57.50 191 LYS A O 1
ATOM 1484 N N . TYR A 1 192 ? 14.601 -7.179 -13.706 1.00 49.56 192 TYR A N 1
ATOM 1485 C CA . TYR A 1 192 ? 15.713 -8.076 -13.353 1.00 49.56 192 TYR A CA 1
ATOM 1486 C C . TYR A 1 192 ? 16.516 -7.631 -12.124 1.00 49.56 192 TYR A C 1
ATOM 1488 O O . TYR A 1 192 ? 17.449 -8.319 -11.719 1.00 49.56 192 TYR A O 1
ATOM 1496 N N . ASN A 1 193 ? 16.135 -6.535 -11.471 1.00 45.19 193 ASN A N 1
ATOM 1497 C CA . ASN A 1 193 ? 16.610 -6.316 -10.116 1.00 45.19 193 ASN A CA 1
ATOM 1498 C C . ASN A 1 193 ? 15.843 -7.245 -9.179 1.00 45.19 193 ASN A C 1
ATOM 1500 O O . ASN A 1 193 ? 14.614 -7.302 -9.240 1.00 45.19 193 ASN A O 1
ATOM 1504 N N . ASP A 1 194 ? 16.587 -8.047 -8.411 1.00 43.16 194 ASP A N 1
ATOM 1505 C CA . ASP A 1 194 ? 16.103 -9.166 -7.604 1.00 43.16 194 ASP A CA 1
ATOM 1506 C C . ASP A 1 194 ? 14.743 -8.883 -6.956 1.00 43.16 194 ASP A C 1
ATOM 1508 O O . ASP A 1 194 ? 14.435 -7.766 -6.554 1.00 43.16 194 ASP A O 1
ATOM 1512 N N . VAL A 1 195 ? 13.919 -9.906 -6.737 1.00 41.41 195 VAL A N 1
ATOM 1513 C CA . VAL A 1 195 ? 12.579 -9.754 -6.116 1.00 41.41 195 VAL A CA 1
ATOM 1514 C C . VAL A 1 195 ? 12.643 -9.160 -4.696 1.00 41.41 195 VAL A C 1
ATOM 1516 O O . VAL A 1 195 ? 11.633 -8.731 -4.133 1.00 41.41 195 VAL A O 1
ATOM 1519 N N . SER A 1 196 ? 13.855 -9.092 -4.149 1.00 46.19 196 SER A N 1
ATOM 1520 C CA . SER A 1 196 ? 14.261 -8.465 -2.902 1.00 46.19 196 SER A CA 1
ATOM 1521 C C . SER A 1 196 ? 14.540 -6.949 -3.013 1.00 46.19 196 SER A C 1
ATOM 1523 O O . SER A 1 196 ? 14.562 -6.274 -1.987 1.00 46.19 196 SER A O 1
ATOM 1525 N N . GLY A 1 197 ? 14.723 -6.403 -4.220 1.00 46.62 197 GLY A N 1
ATOM 1526 C CA . GLY A 1 197 ? 15.133 -5.026 -4.496 1.00 46.62 197 GLY A CA 1
ATOM 1527 C C . GLY A 1 197 ? 16.551 -4.715 -4.021 1.00 46.62 197 GLY A C 1
ATOM 1528 O O . GLY A 1 197 ? 16.796 -3.571 -3.682 1.00 46.62 197 GLY A O 1
ATOM 1529 N N . TYR A 1 198 ? 17.444 -5.713 -3.907 1.00 46.72 198 TYR A N 1
ATOM 1530 C CA . TYR A 1 198 ? 18.815 -5.566 -3.372 1.00 46.72 198 TYR A CA 1
ATOM 1531 C C . TYR A 1 198 ? 19.899 -5.269 -4.421 1.00 46.72 198 TYR A C 1
ATOM 1533 O O . TYR A 1 198 ? 21.035 -4.962 -4.045 1.00 46.72 198 TYR A O 1
ATOM 1541 N N . SER A 1 199 ? 19.564 -5.260 -5.710 1.00 47.59 199 SER A N 1
ATOM 1542 C CA . SER A 1 199 ? 20.478 -4.871 -6.794 1.00 47.59 199 SER A CA 1
ATOM 1543 C C . SER A 1 199 ? 20.215 -3.469 -7.375 1.00 47.59 199 SER A C 1
ATOM 1545 O O . SER A 1 199 ? 21.020 -2.981 -8.163 1.00 47.59 199 SER A O 1
ATOM 1547 N N . ASP A 1 200 ? 19.135 -2.788 -6.963 1.00 55.56 200 ASP A N 1
ATOM 1548 C CA . ASP A 1 200 ? 18.823 -1.396 -7.340 1.00 55.56 200 ASP A CA 1
ATOM 1549 C C . ASP A 1 200 ? 19.795 -0.375 -6.690 1.00 55.56 200 ASP A C 1
ATOM 1551 O O . ASP A 1 200 ? 20.500 -0.696 -5.736 1.00 55.56 200 ASP A O 1
ATOM 1555 N N . PRO A 1 201 ? 19.850 0.898 -7.109 1.00 59.25 201 PRO A N 1
ATOM 1556 C CA . PRO A 1 201 ? 20.623 1.909 -6.384 1.00 59.25 201 PRO A CA 1
ATOM 1557 C C . PRO A 1 201 ? 20.205 1.997 -4.903 1.00 59.25 201 PRO A C 1
ATOM 1559 O O . PRO A 1 201 ? 19.013 1.997 -4.583 1.00 59.25 201 PRO A O 1
ATOM 1562 N N . MET A 1 202 ? 21.181 2.109 -3.989 1.00 52.12 202 MET A N 1
ATOM 1563 C CA . MET A 1 202 ? 21.004 1.972 -2.526 1.00 52.12 202 MET A CA 1
ATOM 1564 C C . MET A 1 202 ? 19.844 2.816 -1.948 1.00 52.12 202 MET A C 1
ATOM 1566 O O . MET A 1 202 ? 19.133 2.390 -1.039 1.00 52.12 202 MET A O 1
ATOM 1570 N N . LEU A 1 203 ? 19.619 4.004 -2.512 1.00 53.66 203 LEU A N 1
ATOM 1571 C CA . LEU A 1 203 ? 18.577 4.956 -2.108 1.00 53.66 203 LEU A CA 1
ATOM 1572 C C . LEU A 1 203 ? 17.149 4.432 -2.357 1.00 53.66 203 LEU A C 1
ATOM 1574 O O . LEU A 1 203 ? 16.221 4.702 -1.587 1.00 53.66 203 LEU A O 1
ATOM 1578 N N . ILE A 1 204 ? 16.968 3.648 -3.416 1.00 57.50 204 ILE A N 1
ATOM 1579 C CA . ILE A 1 204 ? 15.658 3.158 -3.843 1.00 57.50 204 ILE A CA 1
ATOM 1580 C C . ILE A 1 204 ? 15.268 1.896 -3.069 1.00 57.50 204 ILE A C 1
ATOM 1582 O O . ILE A 1 204 ? 14.130 1.790 -2.607 1.00 57.50 204 ILE A O 1
ATOM 1586 N N . GLN A 1 205 ? 16.233 1.015 -2.799 1.00 58.47 205 GLN A N 1
ATOM 1587 C CA . GLN A 1 205 ? 16.038 -0.148 -1.923 1.00 58.47 205 GLN A CA 1
ATOM 1588 C C . GLN A 1 205 ? 15.643 0.272 -0.509 1.00 58.47 205 GLN A C 1
ATOM 1590 O O . GLN A 1 205 ? 14.718 -0.276 0.099 1.00 58.47 205 GLN A O 1
ATOM 1595 N N . PHE A 1 206 ? 16.353 1.275 0.016 1.00 60.19 206 PHE A N 1
ATOM 1596 C CA . PHE A 1 206 ? 16.150 1.773 1.366 1.00 60.19 206 PHE A CA 1
ATOM 1597 C C . PHE A 1 206 ? 14.740 2.349 1.534 1.00 60.19 206 PHE A C 1
ATOM 1599 O O . PHE A 1 206 ? 14.058 2.047 2.514 1.00 60.19 206 PHE A O 1
ATOM 1606 N N . SER A 1 207 ? 14.268 3.133 0.561 1.00 59.72 207 SER A N 1
ATOM 1607 C CA . SER A 1 207 ? 12.959 3.790 0.638 1.00 59.72 207 SER A CA 1
ATOM 1608 C C . SER A 1 207 ? 11.778 2.811 0.550 1.00 59.72 207 SER A C 1
ATOM 1610 O O . SER A 1 207 ? 10.864 2.886 1.377 1.00 59.72 207 SER A O 1
ATOM 1612 N N . THR A 1 208 ? 11.790 1.859 -0.389 1.00 60.59 208 THR A N 1
ATOM 1613 C CA . THR A 1 208 ? 10.640 0.957 -0.604 1.00 60.59 208 THR A CA 1
ATOM 1614 C C . THR A 1 208 ? 10.577 -0.221 0.355 1.00 60.59 208 THR A C 1
ATOM 1616 O O . THR A 1 208 ? 9.491 -0.548 0.844 1.00 60.59 208 THR A O 1
ATOM 1619 N N . ASN A 1 209 ? 11.715 -0.848 0.657 1.00 63.84 209 ASN A N 1
ATOM 1620 C CA . ASN A 1 209 ? 11.728 -2.084 1.437 1.00 63.84 209 ASN A CA 1
ATOM 1621 C C . ASN A 1 209 ? 11.938 -1.848 2.932 1.00 63.84 209 ASN A C 1
ATOM 1623 O O . ASN A 1 209 ? 11.327 -2.553 3.740 1.00 63.84 209 ASN A O 1
ATOM 1627 N N . LEU A 1 210 ? 12.749 -0.850 3.300 1.00 69.69 210 LEU A N 1
ATOM 1628 C CA . LEU A 1 210 ? 13.146 -0.631 4.690 1.00 69.69 210 LEU A CA 1
ATOM 1629 C C . LEU A 1 210 ? 12.440 0.556 5.348 1.00 69.69 210 LEU A C 1
ATOM 1631 O O . LEU A 1 210 ? 12.076 0.445 6.511 1.00 69.69 210 LEU A O 1
ATOM 1635 N N . LEU A 1 211 ? 12.202 1.665 4.643 1.00 79.62 211 LEU A N 1
ATOM 1636 C CA . LEU A 1 211 ? 11.717 2.908 5.259 1.00 79.62 211 LEU A CA 1
ATOM 1637 C C . LEU A 1 211 ? 10.191 2.972 5.419 1.00 79.62 211 LEU A C 1
ATOM 1639 O O . LEU A 1 211 ? 9.696 3.520 6.407 1.00 79.62 211 LEU A O 1
ATOM 1643 N N . LYS A 1 212 ? 9.432 2.387 4.481 1.00 81.62 212 LYS A N 1
ATOM 1644 C CA . LYS A 1 212 ? 7.958 2.455 4.464 1.00 81.62 212 LYS A CA 1
ATOM 1645 C C . LYS A 1 212 ? 7.323 1.951 5.765 1.00 81.62 212 LYS A C 1
ATOM 1647 O O . LYS A 1 212 ? 6.501 2.640 6.362 1.00 81.62 212 LYS A O 1
ATOM 1652 N N . GLN A 1 213 ? 7.698 0.754 6.225 1.00 82.38 213 GLN A N 1
ATOM 1653 C CA . GLN A 1 213 ? 7.056 0.116 7.386 1.00 82.38 213 GLN A CA 1
ATOM 1654 C C . GLN A 1 213 ? 7.396 0.808 8.723 1.00 82.38 213 GLN A C 1
ATOM 1656 O O . GLN A 1 213 ? 6.465 1.086 9.484 1.00 82.38 213 GLN A O 1
ATOM 1661 N N . PRO A 1 214 ? 8.668 1.151 9.018 1.00 85.12 214 PRO A N 1
ATOM 1662 C CA . PRO A 1 214 ? 9.019 1.920 10.209 1.00 85.12 214 PRO A CA 1
ATOM 1663 C C . PRO A 1 214 ? 8.355 3.294 10.248 1.00 85.12 214 PRO A C 1
ATOM 1665 O O . PRO A 1 214 ? 7.875 3.693 11.305 1.00 85.12 214 PRO A O 1
ATOM 1668 N N . LEU A 1 215 ? 8.260 4.001 9.115 1.00 88.00 215 LEU A N 1
ATOM 1669 C CA . LEU A 1 215 ? 7.625 5.320 9.089 1.00 88.00 215 LEU A CA 1
ATOM 1670 C C . LEU A 1 215 ? 6.129 5.240 9.427 1.00 88.00 215 LEU A C 1
ATOM 1672 O O . LEU A 1 215 ? 5.629 6.055 10.202 1.00 88.00 215 LEU A O 1
ATOM 1676 N N . VAL A 1 216 ? 5.422 4.225 8.918 1.00 89.62 216 VAL A N 1
ATOM 1677 C CA . VAL A 1 216 ? 4.021 3.959 9.291 1.00 89.62 216 VAL A CA 1
ATOM 1678 C C . VAL A 1 216 ? 3.898 3.643 10.786 1.00 89.62 216 VAL A C 1
ATOM 1680 O O . VAL A 1 216 ? 2.999 4.159 11.450 1.00 89.62 216 VAL A O 1
ATOM 1683 N N . ALA A 1 217 ? 4.813 2.843 11.344 1.00 88.56 217 ALA A N 1
ATOM 1684 C CA . ALA A 1 217 ? 4.814 2.522 12.771 1.00 88.56 217 ALA A CA 1
ATOM 1685 C C . ALA A 1 217 ? 5.040 3.768 13.646 1.00 88.56 217 ALA A C 1
ATOM 1687 O O . ALA A 1 217 ? 4.310 3.987 14.615 1.00 88.56 217 ALA A O 1
ATOM 1688 N N . VAL A 1 218 ? 5.996 4.626 13.273 1.00 91.75 218 VAL A N 1
ATOM 1689 C CA . VAL A 1 218 ? 6.229 5.917 13.937 1.00 91.75 218 VAL A CA 1
ATOM 1690 C C . VAL A 1 218 ? 4.984 6.799 13.838 1.00 91.75 218 VAL A C 1
ATOM 1692 O O . VAL A 1 218 ? 4.561 7.367 14.843 1.00 91.75 218 VAL A O 1
ATOM 1695 N N . ALA A 1 219 ? 4.336 6.859 12.671 1.00 93.38 219 ALA A N 1
ATOM 1696 C CA . ALA A 1 219 ? 3.103 7.619 12.485 1.00 93.38 219 ALA A CA 1
ATOM 1697 C C . ALA A 1 219 ? 1.971 7.134 13.411 1.00 93.38 219 ALA A C 1
ATOM 1699 O O . ALA A 1 219 ? 1.299 7.960 14.035 1.00 93.38 219 ALA A O 1
ATOM 1700 N N . TYR A 1 220 ? 1.790 5.816 13.574 1.00 93.06 220 TYR A N 1
ATOM 1701 C CA . TYR A 1 220 ? 0.822 5.256 14.525 1.00 93.06 220 TYR A CA 1
ATOM 1702 C C . TYR A 1 220 ? 1.105 5.682 15.968 1.00 93.06 220 TYR A C 1
ATOM 1704 O O . TYR A 1 220 ? 0.185 6.105 16.673 1.00 93.06 220 TYR A O 1
ATOM 1712 N N . ILE A 1 221 ? 2.365 5.594 16.403 1.00 93.12 221 ILE A N 1
ATOM 1713 C CA . ILE A 1 221 ? 2.770 5.941 17.770 1.00 93.12 221 ILE A CA 1
ATOM 1714 C C . ILE A 1 221 ? 2.568 7.437 18.021 1.00 93.12 221 ILE A C 1
ATOM 1716 O O . ILE A 1 221 ? 1.933 7.810 19.009 1.00 93.12 221 ILE A O 1
ATOM 1720 N N . CYS A 1 222 ? 3.042 8.293 17.113 1.00 94.75 222 CYS A N 1
ATOM 1721 C CA . CYS A 1 222 ? 2.899 9.744 17.219 1.00 94.75 222 CYS A CA 1
ATOM 1722 C C . CYS A 1 222 ? 1.428 10.154 17.343 1.00 94.75 222 CYS A C 1
ATOM 1724 O O . CYS A 1 222 ? 1.063 10.887 18.261 1.00 94.75 222 CYS A O 1
ATOM 1726 N N . VAL A 1 223 ? 0.559 9.629 16.477 1.00 95.88 223 VAL A N 1
ATOM 1727 C CA . VAL A 1 223 ? -0.882 9.923 16.510 1.00 95.88 223 VAL A CA 1
ATOM 1728 C C . VAL A 1 223 ? -1.531 9.388 17.781 1.00 95.88 223 VAL A C 1
ATOM 1730 O O . VAL A 1 223 ? -2.335 10.088 18.394 1.00 95.88 223 VAL A O 1
ATOM 1733 N N . GLY A 1 224 ? -1.156 8.185 18.223 1.00 93.06 224 GLY A N 1
ATOM 1734 C CA . GLY A 1 224 ? -1.629 7.618 19.484 1.00 93.06 224 GLY A CA 1
ATOM 1735 C C . GLY A 1 224 ? -1.300 8.507 20.687 1.00 93.06 224 GLY A C 1
ATOM 1736 O O . GLY A 1 224 ? -2.186 8.802 21.491 1.00 93.06 224 GLY A O 1
ATOM 1737 N N . ILE A 1 225 ? -0.059 8.998 20.778 1.00 94.62 225 ILE A N 1
ATOM 1738 C CA . ILE A 1 225 ? 0.392 9.904 21.847 1.00 94.62 225 ILE A CA 1
ATOM 1739 C C . ILE A 1 225 ? -0.339 11.250 21.771 1.00 94.62 225 ILE A C 1
ATOM 1741 O O . ILE A 1 225 ? -0.814 11.751 22.793 1.00 94.62 225 ILE A O 1
ATOM 1745 N N . ILE A 1 226 ? -0.474 11.825 20.572 1.00 95.69 226 ILE A N 1
ATOM 1746 C CA . ILE A 1 226 ? -1.183 13.094 20.353 1.00 95.69 226 ILE A CA 1
ATOM 1747 C C . ILE A 1 226 ? -2.639 12.978 20.813 1.00 95.69 226 ILE A C 1
ATOM 1749 O O . ILE A 1 226 ? -3.110 13.816 21.582 1.00 95.69 226 ILE A O 1
ATOM 1753 N N . ILE A 1 227 ? -3.346 11.918 20.408 1.00 95.00 227 ILE A N 1
ATOM 1754 C CA . ILE A 1 227 ? -4.741 11.688 20.804 1.00 95.00 227 ILE A CA 1
ATOM 1755 C C . ILE A 1 227 ? -4.852 11.496 22.320 1.00 95.00 227 ILE A C 1
ATOM 1757 O O . ILE A 1 227 ? -5.765 12.056 22.928 1.00 95.00 227 ILE A O 1
ATOM 1761 N N . ALA A 1 228 ? -3.928 10.750 22.935 1.00 92.44 228 ALA A N 1
ATOM 1762 C CA . ALA A 1 228 ? -3.928 10.509 24.376 1.00 92.44 228 ALA A CA 1
ATOM 1763 C C . ALA A 1 228 ? -3.716 11.796 25.190 1.00 92.44 228 ALA A C 1
ATOM 1765 O O . ALA A 1 228 ? -4.364 11.986 26.220 1.00 92.44 228 ALA A O 1
ATOM 1766 N N . LYS A 1 229 ? -2.836 12.693 24.726 1.00 94.50 229 LYS A N 1
ATOM 1767 C CA . LYS A 1 229 ? -2.515 13.942 25.429 1.00 94.50 229 LYS A CA 1
ATOM 1768 C C . LYS A 1 229 ? -3.550 15.038 25.184 1.00 94.50 229 LYS A C 1
ATOM 1770 O O . LYS A 1 229 ? -3.940 15.728 26.120 1.00 94.50 229 LYS A O 1
ATOM 1775 N N . MET A 1 230 ? -3.992 15.206 23.939 1.00 93.31 230 MET A N 1
ATOM 1776 C CA . MET A 1 230 ? -4.867 16.316 23.549 1.00 93.31 230 MET A CA 1
ATOM 1777 C C . MET A 1 230 ? -6.357 16.000 23.695 1.00 93.31 230 MET A C 1
ATOM 1779 O O . MET A 1 230 ? -7.161 16.924 23.669 1.00 93.31 230 MET A O 1
ATOM 1783 N N . ASN A 1 231 ? -6.738 14.720 23.824 1.00 92.31 231 ASN A N 1
ATOM 1784 C CA . ASN A 1 231 ? -8.133 14.261 23.870 1.00 92.31 231 ASN A CA 1
ATOM 1785 C C . ASN A 1 231 ? -9.045 14.999 22.865 1.00 92.31 231 ASN A C 1
ATOM 1787 O O . ASN A 1 231 ? -10.056 15.592 23.250 1.00 92.31 231 ASN A O 1
ATOM 1791 N N . PRO A 1 232 ? -8.707 14.974 21.562 1.00 93.12 232 PRO A N 1
ATOM 1792 C CA . PRO A 1 232 ? -9.368 15.794 20.557 1.00 93.12 232 PRO A CA 1
ATOM 1793 C C . PRO A 1 232 ? -10.854 15.458 20.423 1.00 93.12 232 PRO A C 1
ATOM 1795 O O . PRO A 1 232 ? -11.289 14.315 20.631 1.00 93.12 232 PRO A O 1
ATOM 1798 N N . THR A 1 233 ? -11.638 16.453 20.008 1.00 93.44 233 THR A N 1
ATOM 1799 C CA . THR A 1 233 ? -13.062 16.269 19.719 1.00 93.44 233 THR A CA 1
ATOM 1800 C C . THR A 1 233 ? -13.255 15.343 18.506 1.00 93.44 233 THR A C 1
ATOM 1802 O O . THR A 1 233 ? -12.428 15.336 17.591 1.00 93.44 233 THR A O 1
ATOM 1805 N N . PRO A 1 234 ? -14.350 14.558 18.438 1.00 88.94 234 PRO A N 1
ATOM 1806 C CA . PRO A 1 234 ? -14.619 13.684 17.291 1.00 88.94 234 PRO A CA 1
ATOM 1807 C C . PRO A 1 234 ? -14.681 14.427 15.948 1.00 88.94 234 PRO A C 1
ATOM 1809 O O . PRO A 1 234 ? -14.298 13.871 14.926 1.00 88.94 234 PRO A O 1
ATOM 1812 N N . LYS A 1 235 ? -15.114 15.696 15.952 1.00 92.50 235 LYS A N 1
ATOM 1813 C CA . LYS A 1 235 ? -15.150 16.538 14.749 1.00 92.50 235 LYS A CA 1
ATOM 1814 C C . LYS A 1 235 ? -13.749 16.774 14.182 1.00 92.50 235 LYS A C 1
ATOM 1816 O O . LYS A 1 235 ? -13.558 16.623 12.983 1.00 92.50 235 LYS A O 1
ATOM 1821 N N . LEU A 1 236 ? -12.771 17.075 15.041 1.00 94.81 236 LEU A N 1
ATOM 1822 C CA . LEU A 1 236 ? -11.385 17.286 14.618 1.00 94.81 236 LEU A CA 1
ATOM 1823 C C . LEU A 1 236 ? -10.781 16.018 14.000 1.00 94.81 236 LEU A C 1
ATOM 1825 O O . LEU A 1 236 ? -10.114 16.092 12.976 1.00 94.81 236 LEU A O 1
ATOM 1829 N N . LEU A 1 237 ? -11.076 14.855 14.587 1.00 94.56 237 LEU A N 1
ATOM 1830 C CA . LEU A 1 237 ? -10.641 13.557 14.068 1.00 94.56 237 LEU A CA 1
ATOM 1831 C C . LEU A 1 237 ? -11.209 13.268 12.667 1.00 94.56 237 LEU A C 1
ATOM 1833 O O . LEU A 1 237 ? -10.483 12.832 11.778 1.00 94.56 237 LEU A O 1
ATOM 1837 N N . ILE A 1 238 ? -12.495 13.552 12.448 1.00 93.44 238 ILE A N 1
ATOM 1838 C CA . ILE A 1 238 ? -13.132 13.376 11.135 1.00 93.44 238 ILE A CA 1
ATOM 1839 C C . ILE A 1 238 ? -12.543 14.352 10.109 1.00 93.44 238 ILE A C 1
ATOM 1841 O O . ILE A 1 238 ? -12.239 13.940 8.992 1.00 93.44 238 ILE A O 1
ATOM 1845 N N . MET A 1 239 ? -12.336 15.621 10.480 1.00 95.31 239 MET A N 1
ATOM 1846 C CA . MET A 1 239 ? -11.709 16.600 9.584 1.00 95.31 239 MET A CA 1
ATOM 1847 C C . MET A 1 239 ? -10.291 16.184 9.187 1.00 95.31 239 MET A C 1
ATOM 1849 O O . MET A 1 239 ? -9.935 16.309 8.020 1.00 95.31 239 MET A O 1
ATOM 1853 N N . TRP A 1 240 ? -9.508 15.642 10.126 1.00 95.44 240 TRP A N 1
ATOM 1854 C CA . TRP A 1 240 ? -8.180 15.105 9.835 1.00 95.44 240 TRP A CA 1
ATOM 1855 C C . TRP A 1 240 ? -8.231 13.968 8.809 1.00 95.44 240 TRP A C 1
ATOM 1857 O O . TRP A 1 240 ? -7.485 13.993 7.833 1.00 95.44 240 TRP A O 1
ATOM 1867 N N . ASN A 1 241 ? -9.152 13.012 8.974 1.00 94.81 241 ASN A N 1
ATOM 1868 C CA . ASN A 1 241 ? -9.329 11.923 8.011 1.00 94.81 241 ASN A CA 1
ATOM 1869 C C . ASN A 1 241 ? -9.683 12.444 6.611 1.00 94.81 241 ASN A C 1
ATOM 1871 O O . ASN A 1 241 ? -9.062 12.033 5.636 1.00 94.81 241 ASN A O 1
ATOM 1875 N N . ILE A 1 242 ? -10.644 13.370 6.510 1.00 94.88 242 ILE A N 1
ATOM 1876 C CA . ILE A 1 242 ? -11.055 13.959 5.225 1.00 94.88 242 ILE A CA 1
ATOM 1877 C C . ILE A 1 242 ? -9.883 14.699 4.568 1.00 94.88 242 ILE A C 1
ATOM 1879 O O . ILE A 1 242 ? -9.646 14.528 3.373 1.00 94.88 242 ILE A O 1
ATOM 1883 N N . LEU A 1 243 ? -9.128 15.479 5.346 1.00 96.00 243 LEU A N 1
ATOM 1884 C CA . LEU A 1 243 ? -7.953 16.205 4.869 1.00 96.00 243 LEU A CA 1
ATOM 1885 C C . LEU A 1 243 ? -6.895 15.248 4.318 1.00 96.00 243 LEU A C 1
ATOM 1887 O O . LEU A 1 243 ? -6.416 15.441 3.203 1.00 96.00 243 LEU A O 1
ATOM 1891 N N . VAL A 1 244 ? -6.563 14.191 5.061 1.00 95.25 244 VAL A N 1
ATOM 1892 C CA . VAL A 1 244 ? -5.570 13.208 4.616 1.00 95.25 244 VAL A CA 1
ATOM 1893 C C . VAL A 1 244 ? -6.043 12.476 3.362 1.00 95.25 244 VAL A C 1
ATOM 1895 O O . VAL A 1 244 ? -5.263 12.336 2.423 1.00 95.25 244 VAL A O 1
ATOM 1898 N N . PHE A 1 245 ? -7.307 12.050 3.299 1.00 93.50 245 PHE A N 1
ATOM 1899 C CA . PHE A 1 245 ? -7.838 11.408 2.095 1.00 93.50 245 PHE A CA 1
ATOM 1900 C C . PHE A 1 245 ? -7.781 12.337 0.882 1.00 93.50 245 PHE A C 1
ATOM 1902 O O . PHE A 1 245 ? -7.367 11.900 -0.188 1.00 93.50 245 PHE A O 1
ATOM 1909 N N . GLY A 1 246 ? -8.122 13.617 1.055 1.00 93.31 246 GLY A N 1
ATOM 1910 C CA . GLY A 1 246 ? -8.011 14.623 0.002 1.00 93.31 246 GLY A CA 1
ATOM 1911 C C . GLY A 1 246 ? -6.575 14.795 -0.497 1.00 93.31 246 GLY A C 1
ATOM 1912 O O . GLY A 1 246 ? -6.339 14.737 -1.701 1.00 93.31 246 GLY A O 1
ATOM 1913 N N . ILE A 1 247 ? -5.604 14.930 0.414 1.00 93.44 247 ILE A N 1
ATOM 1914 C CA . ILE A 1 247 ? -4.178 15.055 0.060 1.00 93.44 247 ILE A CA 1
ATOM 1915 C C . ILE A 1 247 ? -3.695 13.822 -0.707 1.00 93.44 247 ILE A C 1
ATOM 1917 O O . ILE A 1 247 ? -3.038 13.950 -1.740 1.00 93.44 247 ILE A O 1
ATOM 1921 N N . VAL A 1 248 ? -4.035 12.624 -0.229 1.00 91.12 248 VAL A N 1
ATOM 1922 C CA . VAL A 1 248 ? -3.657 11.371 -0.890 1.00 91.12 248 VAL A CA 1
ATOM 1923 C C . VAL A 1 248 ? -4.255 11.323 -2.297 1.00 91.12 248 VAL A C 1
ATOM 1925 O O . VAL A 1 248 ? -3.518 11.132 -3.255 1.00 91.12 248 VAL A O 1
ATOM 1928 N N . LEU A 1 249 ? -5.551 11.594 -2.463 1.00 89.25 249 LEU A N 1
ATOM 1929 C CA . LEU A 1 249 ? -6.195 11.589 -3.782 1.00 89.25 249 LEU A CA 1
ATOM 1930 C C . LEU A 1 249 ? -5.553 12.582 -4.764 1.00 89.25 249 LEU A C 1
ATOM 1932 O O . LEU A 1 249 ? -5.255 12.211 -5.898 1.00 89.25 249 LEU A O 1
ATOM 1936 N N . VAL A 1 250 ? -5.297 13.820 -4.330 1.00 89.50 250 VAL A N 1
ATOM 1937 C CA . VAL A 1 250 ? -4.678 14.860 -5.173 1.00 89.50 250 VAL A CA 1
ATOM 1938 C C . VAL A 1 250 ? -3.268 14.461 -5.595 1.00 89.50 250 VAL A C 1
ATOM 1940 O O . VAL A 1 250 ? -2.901 14.589 -6.761 1.00 89.50 250 VAL A O 1
ATOM 1943 N N . THR A 1 251 ? -2.470 13.955 -4.660 1.00 86.75 251 THR A N 1
ATOM 1944 C CA . THR A 1 251 ? -1.081 13.585 -4.945 1.00 86.75 251 THR A CA 1
ATOM 1945 C C . THR A 1 251 ? -0.983 12.332 -5.824 1.00 86.75 251 THR A C 1
ATOM 1947 O O . THR A 1 251 ? -0.143 12.289 -6.719 1.00 86.75 251 THR A O 1
ATOM 1950 N N . PHE A 1 252 ? -1.891 11.360 -5.669 1.00 83.94 252 PHE A N 1
ATOM 1951 C CA . PHE A 1 252 ? -2.017 10.230 -6.600 1.00 83.94 252 PHE A CA 1
ATOM 1952 C C . PHE A 1 252 ? -2.416 10.679 -8.012 1.00 83.94 252 PHE A C 1
ATOM 1954 O O . PHE A 1 252 ? -1.854 10.189 -8.991 1.00 83.94 252 PHE A O 1
ATOM 1961 N N . ALA A 1 253 ? -3.341 11.636 -8.138 1.00 83.81 253 ALA A N 1
ATOM 1962 C CA . ALA A 1 253 ? -3.691 12.215 -9.434 1.00 83.81 253 ALA A CA 1
ATOM 1963 C C . ALA A 1 253 ? -2.503 12.965 -10.065 1.00 83.81 253 ALA A C 1
ATOM 1965 O O . ALA A 1 253 ? -2.281 12.866 -11.271 1.00 83.81 253 ALA A O 1
ATOM 1966 N N . ALA A 1 254 ? -1.687 13.654 -9.260 1.00 84.88 254 ALA A N 1
ATOM 1967 C CA . ALA A 1 254 ? -0.503 14.370 -9.736 1.00 84.88 254 ALA A CA 1
ATOM 1968 C C . ALA A 1 254 ? 0.560 13.433 -10.340 1.00 84.88 254 ALA A C 1
ATOM 1970 O O . ALA A 1 254 ? 1.162 13.776 -11.358 1.00 84.88 254 ALA A O 1
ATOM 1971 N N . ILE A 1 255 ? 0.739 12.221 -9.792 1.00 78.75 255 ILE A N 1
ATOM 1972 C CA . ILE A 1 255 ? 1.680 11.214 -10.326 1.00 78.75 255 ILE A CA 1
ATOM 1973 C C . ILE A 1 255 ? 1.396 10.876 -11.794 1.00 78.75 255 ILE A C 1
ATOM 1975 O O . ILE A 1 255 ? 2.319 10.537 -12.539 1.00 78.75 255 ILE A O 1
ATOM 1979 N N . ARG A 1 256 ? 0.153 11.024 -12.278 1.00 73.25 256 ARG A N 1
ATOM 1980 C CA . ARG A 1 256 ? -0.154 10.836 -13.704 1.00 73.25 256 ARG A CA 1
ATOM 1981 C C . ARG A 1 256 ? 0.680 11.750 -14.603 1.00 73.25 256 ARG A C 1
ATOM 1983 O O . ARG A 1 256 ? 1.074 11.299 -15.676 1.00 73.25 256 ARG A O 1
ATOM 1990 N N . PHE A 1 257 ? 0.989 12.972 -14.199 1.00 77.25 257 PHE A N 1
ATOM 1991 C CA . PHE A 1 257 ? 1.677 13.927 -15.070 1.00 77.25 257 PHE A CA 1
ATOM 1992 C C . PHE A 1 257 ? 3.196 13.716 -15.142 1.00 77.25 257 PHE A C 1
ATOM 1994 O O . PHE A 1 257 ? 3.820 14.154 -16.100 1.00 77.25 257 PHE A O 1
ATOM 2001 N N . PHE A 1 258 ? 3.788 12.993 -14.190 1.00 74.50 258 PHE A N 1
ATOM 2002 C CA . PHE A 1 258 ? 5.237 12.777 -14.123 1.00 74.50 258 PHE A CA 1
ATOM 2003 C C . PHE A 1 258 ? 5.695 11.562 -14.941 1.00 74.50 258 PHE A C 1
ATOM 2005 O O . PHE A 1 258 ? 5.902 10.500 -14.364 1.00 74.50 258 PHE A O 1
ATOM 2012 N N . SER A 1 259 ? 5.838 11.687 -16.261 1.00 71.75 259 SER A N 1
ATOM 2013 C CA . SER A 1 259 ? 6.390 10.628 -17.132 1.00 71.75 259 SER A CA 1
ATOM 2014 C C . SER A 1 259 ? 7.801 10.971 -17.619 1.00 71.75 259 SER A C 1
ATOM 2016 O O . SER A 1 259 ? 8.127 12.150 -17.752 1.00 71.75 259 SER A O 1
ATOM 2018 N N . CYS A 1 260 ? 8.621 9.954 -17.899 1.00 74.38 260 CYS A N 1
ATOM 2019 C CA . CYS A 1 260 ? 9.907 10.142 -18.576 1.00 74.38 260 CYS A CA 1
ATOM 2020 C C . CYS A 1 260 ? 9.687 10.444 -20.072 1.00 74.38 260 CYS A C 1
ATOM 2022 O O . CYS A 1 260 ? 8.668 10.057 -20.641 1.00 74.38 260 CYS A O 1
ATOM 2024 N N . THR A 1 261 ? 10.595 11.211 -20.679 1.00 63.19 261 THR A N 1
ATOM 2025 C CA . THR A 1 261 ? 10.397 11.886 -21.981 1.00 63.19 261 THR A CA 1
ATOM 2026 C C . THR A 1 261 ? 10.696 11.013 -23.196 1.00 63.19 261 THR A C 1
ATOM 2028 O O . THR A 1 261 ? 10.253 11.329 -24.297 1.00 63.19 261 THR A O 1
ATOM 2031 N N . THR A 1 262 ? 11.452 9.933 -23.017 1.00 65.81 262 THR A N 1
ATOM 2032 C CA . THR A 1 262 ? 11.863 9.038 -24.100 1.00 65.81 262 THR A CA 1
ATOM 2033 C C . THR A 1 262 ? 10.820 7.950 -24.292 1.00 65.81 262 THR A C 1
ATOM 2035 O O . THR A 1 262 ? 10.712 7.055 -23.4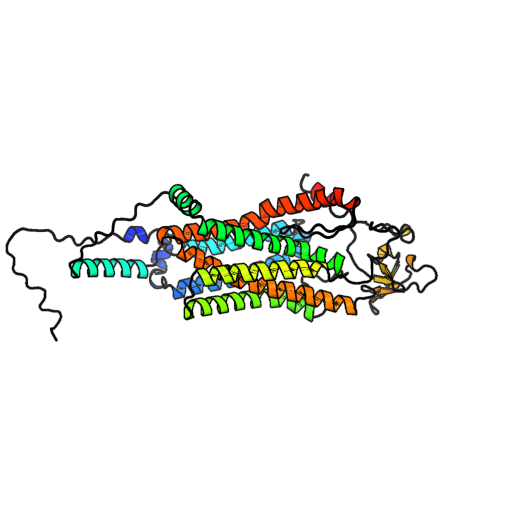67 1.00 65.81 262 THR A O 1
ATOM 2038 N N . GLU A 1 263 ? 10.028 8.012 -25.360 1.00 68.25 263 GLU A N 1
ATOM 2039 C CA . GLU A 1 263 ? 9.120 6.912 -25.691 1.00 68.25 263 GLU A CA 1
ATOM 2040 C C . GLU A 1 263 ? 9.912 5.651 -26.059 1.00 68.25 263 GLU A C 1
ATOM 2042 O O . GLU A 1 263 ? 11.030 5.715 -26.578 1.00 68.25 263 GLU A O 1
ATOM 2047 N N . LEU A 1 264 ? 9.338 4.488 -25.752 1.00 71.94 264 LEU A N 1
ATOM 2048 C CA . LEU A 1 264 ? 9.932 3.216 -26.135 1.00 71.94 264 LEU A CA 1
ATOM 2049 C C . LEU A 1 264 ? 9.905 3.105 -27.662 1.00 71.94 264 LEU A C 1
ATOM 2051 O O . LEU A 1 264 ? 8.837 3.250 -28.264 1.00 71.94 264 LEU A O 1
ATOM 2055 N N . HIS A 1 265 ? 11.055 2.829 -28.276 1.00 70.25 265 HIS A N 1
ATOM 2056 C CA . HIS A 1 265 ? 11.146 2.717 -29.725 1.00 70.25 265 HIS A CA 1
ATOM 2057 C C . HIS A 1 265 ? 10.258 1.567 -30.211 1.00 70.25 265 HIS A C 1
ATOM 2059 O O . HIS A 1 265 ? 10.455 0.411 -29.828 1.00 70.25 265 HIS A O 1
ATOM 2065 N N . ASN A 1 266 ? 9.277 1.904 -31.045 1.00 70.31 266 ASN A N 1
ATOM 2066 C CA . ASN A 1 266 ? 8.345 0.974 -31.664 1.00 70.31 266 ASN A CA 1
ATOM 2067 C C . ASN A 1 266 ? 8.094 1.397 -33.110 1.00 70.31 266 ASN A C 1
ATOM 2069 O O . ASN A 1 266 ? 7.987 2.584 -33.407 1.00 70.31 266 ASN A O 1
ATOM 2073 N N . GLU A 1 267 ? 7.948 0.414 -33.996 1.00 67.12 267 GLU A N 1
ATOM 2074 C CA . GLU A 1 267 ? 7.634 0.657 -35.409 1.00 67.12 267 GLU A CA 1
ATOM 2075 C C . GLU A 1 267 ? 6.197 1.182 -35.601 1.00 67.12 267 GLU A C 1
ATOM 2077 O O . GLU A 1 267 ? 5.921 1.881 -36.576 1.00 67.12 267 GLU A O 1
ATOM 2082 N N . LEU A 1 268 ? 5.283 0.879 -34.666 1.00 62.09 268 LEU A N 1
ATOM 2083 C CA . LEU A 1 268 ? 3.889 1.318 -34.702 1.00 62.09 268 LEU A CA 1
ATOM 2084 C C . LEU A 1 268 ? 3.551 2.210 -33.499 1.00 62.09 268 LEU A C 1
ATOM 2086 O O . LEU A 1 268 ? 3.695 1.808 -32.344 1.00 62.09 268 LEU A O 1
ATOM 2090 N N . ALA A 1 269 ? 3.045 3.413 -33.773 1.00 57.53 269 ALA A N 1
ATOM 2091 C CA . ALA A 1 269 ? 2.571 4.319 -32.732 1.00 57.53 269 ALA A CA 1
ATOM 2092 C C . ALA A 1 269 ? 1.416 3.671 -31.946 1.00 57.53 269 ALA A C 1
ATOM 2094 O O . ALA A 1 269 ? 0.424 3.233 -32.528 1.00 57.53 269 ALA A O 1
ATOM 2095 N N . GLY A 1 270 ? 1.558 3.590 -30.621 1.00 54.56 270 GLY A N 1
ATOM 2096 C CA . GLY A 1 270 ? 0.520 3.073 -29.722 1.00 54.56 270 GLY A CA 1
ATOM 2097 C C . GLY A 1 270 ? 0.451 1.547 -29.570 1.00 54.56 270 GLY A C 1
ATOM 2098 O O . GLY A 1 270 ? -0.365 1.071 -28.780 1.00 54.56 270 GLY A O 1
ATOM 2099 N N . ALA A 1 271 ? 1.305 0.766 -30.248 1.00 60.16 271 ALA A N 1
ATOM 2100 C CA . ALA A 1 271 ? 1.364 -0.688 -30.077 1.00 60.16 271 ALA A CA 1
ATOM 2101 C C . ALA A 1 271 ? 2.798 -1.182 -29.859 1.00 60.16 271 ALA A C 1
ATOM 2103 O O . ALA A 1 271 ? 3.707 -0.880 -30.625 1.00 60.16 271 ALA A O 1
ATOM 2104 N N . LEU A 1 272 ? 2.985 -1.995 -28.817 1.00 68.19 272 LEU A N 1
ATOM 2105 C CA . LEU A 1 272 ? 4.262 -2.649 -28.551 1.00 68.19 272 LEU A CA 1
ATOM 2106 C C . LEU A 1 272 ? 4.378 -3.886 -29.455 1.00 68.19 272 LEU A C 1
ATOM 2108 O O . LEU A 1 272 ? 3.699 -4.887 -29.208 1.00 68.19 272 LEU A O 1
ATOM 2112 N N . THR A 1 273 ? 5.206 -3.807 -30.495 1.00 74.50 273 THR A N 1
ATOM 2113 C CA . THR A 1 273 ? 5.418 -4.876 -31.486 1.00 74.50 273 THR A CA 1
ATOM 2114 C C . THR A 1 273 ? 6.889 -5.262 -31.563 1.00 74.50 273 THR A C 1
ATOM 2116 O O . THR A 1 273 ? 7.761 -4.407 -31.432 1.00 74.50 273 THR A O 1
ATOM 2119 N N . ILE A 1 274 ? 7.174 -6.544 -31.810 1.00 80.19 274 ILE A N 1
ATOM 2120 C CA . ILE A 1 274 ? 8.549 -6.997 -32.060 1.00 80.19 274 ILE A CA 1
ATOM 2121 C C . ILE A 1 274 ? 9.013 -6.365 -33.381 1.00 80.19 274 ILE A C 1
ATOM 2123 O O . ILE A 1 274 ? 8.345 -6.580 -34.395 1.00 80.19 274 ILE A O 1
ATOM 2127 N N . PRO A 1 275 ? 10.113 -5.594 -33.389 1.00 83.19 275 PRO A N 1
ATOM 2128 C CA . PRO A 1 275 ? 10.573 -4.930 -34.600 1.00 83.19 275 PRO A CA 1
ATOM 2129 C C . PRO A 1 275 ? 11.145 -5.944 -35.597 1.00 83.19 275 PRO A C 1
ATOM 2131 O O . PRO A 1 275 ? 11.701 -6.979 -35.217 1.00 83.19 275 PRO A O 1
ATOM 2134 N N . TYR A 1 276 ? 11.038 -5.647 -36.892 1.00 85.44 276 TYR A N 1
ATOM 2135 C CA . TYR A 1 276 ? 11.416 -6.584 -37.955 1.00 85.44 276 TYR A CA 1
ATOM 2136 C C . TYR A 1 276 ? 12.900 -6.982 -37.889 1.00 85.44 276 TYR A C 1
ATOM 2138 O O . TYR A 1 276 ? 13.266 -8.127 -38.161 1.00 85.44 276 TYR A O 1
ATOM 2146 N N . CYS A 1 277 ? 13.761 -6.059 -37.454 1.00 86.31 277 CYS A N 1
ATOM 2147 C CA . CYS A 1 277 ? 15.201 -6.277 -37.293 1.00 86.31 277 CYS A CA 1
ATOM 2148 C C . CYS A 1 277 ? 15.563 -7.409 -36.312 1.00 86.31 277 CYS A C 1
ATOM 2150 O O . CYS A 1 277 ? 16.612 -8.030 -36.482 1.00 86.31 277 CYS A O 1
ATOM 2152 N N . SER A 1 278 ? 14.707 -7.718 -35.330 1.00 89.44 278 SER A N 1
ATOM 2153 C CA . SER A 1 278 ? 14.926 -8.793 -34.349 1.00 89.44 278 SER A CA 1
ATOM 2154 C C . SER A 1 278 ? 14.083 -10.045 -34.602 1.00 89.44 278 SER A C 1
ATOM 2156 O O . SER A 1 278 ? 14.096 -10.978 -33.796 1.00 89.44 278 SER A O 1
ATOM 2158 N N . TRP A 1 279 ? 13.410 -10.139 -35.754 1.00 85.75 279 TRP A N 1
ATOM 2159 C CA . TRP A 1 279 ? 12.607 -11.309 -36.128 1.00 85.75 279 TRP A CA 1
ATOM 2160 C C . TRP A 1 279 ? 13.401 -12.627 -36.061 1.00 85.75 279 TRP A C 1
ATOM 2162 O O . TRP A 1 279 ? 12.884 -13.657 -35.627 1.00 85.75 279 TRP A O 1
ATOM 2172 N N . HIS A 1 280 ? 14.687 -12.595 -36.425 1.00 86.50 280 HIS A N 1
ATOM 2173 C CA . HIS A 1 280 ? 15.557 -13.775 -36.419 1.00 86.50 280 HIS A CA 1
ATOM 2174 C C . HIS A 1 280 ? 15.916 -14.286 -35.011 1.00 86.50 280 HIS A C 1
ATOM 2176 O O . HIS A 1 280 ? 16.466 -15.378 -34.886 1.00 86.50 280 HIS A O 1
ATOM 2182 N N . CYS A 1 281 ? 15.662 -13.507 -33.955 1.00 85.88 281 CYS A N 1
ATOM 2183 C CA . CYS A 1 281 ? 15.976 -13.887 -32.577 1.00 85.88 281 CYS A CA 1
ATOM 2184 C C . CYS A 1 281 ? 14.902 -14.782 -31.943 1.00 85.88 281 CYS A C 1
ATOM 2186 O O . CYS A 1 281 ? 15.169 -15.394 -30.912 1.00 85.88 281 CYS A O 1
ATOM 2188 N N . GLY A 1 282 ? 13.697 -14.859 -32.523 1.00 84.81 282 GLY A N 1
ATOM 2189 C CA . GLY A 1 282 ? 12.588 -15.616 -31.933 1.00 84.81 282 GLY A CA 1
ATOM 2190 C C . GLY A 1 282 ? 12.146 -15.067 -30.571 1.00 84.81 282 GLY A C 1
ATOM 2191 O O . GLY A 1 282 ? 11.860 -15.841 -29.658 1.00 84.81 282 GLY A O 1
ATOM 2192 N N . CYS A 1 283 ? 12.135 -13.739 -30.407 1.00 84.69 283 CYS A N 1
ATOM 2193 C CA . CYS A 1 283 ? 11.784 -13.102 -29.138 1.00 84.69 283 CYS A CA 1
ATOM 2194 C C . CYS A 1 283 ? 10.344 -13.426 -28.718 1.00 84.69 283 CYS A C 1
ATOM 2196 O O . CYS A 1 283 ? 9.418 -13.379 -29.527 1.00 84.69 283 CYS A O 1
ATOM 2198 N N . SER A 1 284 ? 10.143 -13.702 -27.429 1.00 80.06 284 SER A N 1
ATOM 2199 C CA . SER A 1 284 ? 8.802 -13.821 -26.862 1.00 80.06 284 SER A CA 1
ATOM 2200 C C . SER A 1 284 ? 8.190 -12.440 -26.610 1.00 80.06 284 SER A C 1
ATOM 2202 O O . SER A 1 284 ? 8.871 -11.498 -26.195 1.00 80.06 284 SER A O 1
ATOM 2204 N N . LEU A 1 285 ? 6.876 -12.336 -26.828 1.00 70.06 285 LEU A N 1
ATOM 2205 C CA . LEU A 1 285 ? 6.080 -11.162 -26.444 1.00 70.06 285 LEU A CA 1
ATOM 2206 C C . LEU A 1 285 ? 5.984 -11.008 -24.917 1.00 70.06 285 LEU A C 1
ATOM 2208 O O . LEU A 1 285 ? 5.920 -9.889 -24.422 1.00 70.06 285 LEU A O 1
ATOM 2212 N N . ASP A 1 286 ? 6.060 -12.119 -24.178 1.00 66.69 286 ASP A N 1
ATOM 2213 C CA . ASP A 1 286 ? 6.002 -12.159 -22.708 1.00 66.69 286 ASP A CA 1
ATOM 2214 C C . ASP A 1 286 ? 7.395 -12.097 -22.048 1.00 66.69 286 ASP A C 1
ATOM 2216 O O . ASP A 1 286 ? 7.588 -12.518 -20.903 1.00 66.69 286 ASP A O 1
ATOM 2220 N N . GLY A 1 287 ? 8.402 -11.622 -22.786 1.00 66.75 287 GLY A N 1
ATOM 2221 C CA . GLY A 1 287 ? 9.769 -11.485 -22.291 1.00 66.75 287 GLY A CA 1
ATOM 2222 C C . GLY A 1 287 ? 9.880 -10.497 -21.117 1.00 66.75 287 GLY A C 1
ATOM 2223 O O . GLY A 1 287 ? 9.074 -9.572 -20.993 1.00 66.75 287 GLY A O 1
ATOM 2224 N N . PRO A 1 288 ? 10.880 -10.658 -20.229 1.00 71.31 288 PRO A N 1
ATOM 2225 C CA . PRO A 1 288 ? 11.119 -9.695 -19.163 1.00 71.31 288 PRO A CA 1
ATOM 2226 C C . PRO A 1 288 ? 11.491 -8.332 -19.752 1.00 71.31 288 PRO A C 1
ATOM 2228 O O . PRO A 1 288 ? 12.297 -8.236 -20.676 1.00 71.31 288 PRO A O 1
ATOM 2231 N N . PHE A 1 289 ? 10.931 -7.270 -19.179 1.00 76.69 289 PHE A N 1
ATOM 2232 C CA . PHE A 1 289 ? 11.308 -5.913 -19.546 1.00 76.69 289 PHE A CA 1
ATOM 2233 C C . PHE A 1 289 ? 12.703 -5.585 -19.020 1.00 76.69 289 PHE A C 1
ATOM 2235 O O . PHE A 1 289 ? 12.942 -5.575 -17.803 1.00 76.69 289 PHE A O 1
ATOM 2242 N N . GLN A 1 290 ? 13.608 -5.327 -19.957 1.00 80.38 290 GLN A N 1
ATOM 2243 C CA . GLN A 1 290 ? 15.008 -5.030 -19.702 1.00 80.38 290 GLN A CA 1
ATOM 2244 C C . GLN A 1 290 ? 15.455 -3.934 -20.670 1.00 80.38 290 GLN A C 1
ATOM 2246 O O . GLN A 1 290 ? 16.021 -4.230 -21.722 1.00 80.38 290 GLN A O 1
ATOM 2251 N N . PRO A 1 291 ? 15.158 -2.671 -20.341 1.00 83.31 291 PRO A N 1
ATOM 2252 C CA . PRO A 1 291 ? 15.403 -1.580 -21.253 1.00 83.31 291 PRO A CA 1
ATOM 2253 C C . PRO A 1 291 ? 16.896 -1.431 -21.508 1.00 83.31 291 PRO A C 1
ATOM 2255 O O . PRO A 1 291 ? 17.715 -1.554 -20.592 1.00 83.31 291 PRO A O 1
ATOM 2258 N N . ILE A 1 292 ? 17.222 -1.166 -22.766 1.00 87.12 292 ILE A N 1
ATOM 2259 C CA . ILE A 1 292 ? 18.578 -0.867 -23.215 1.00 87.12 292 ILE A CA 1
ATOM 2260 C C . ILE A 1 292 ? 18.561 0.401 -24.055 1.00 87.12 292 ILE A C 1
ATOM 2262 O O . ILE A 1 292 ? 17.581 0.682 -24.753 1.00 87.12 292 ILE A O 1
ATOM 2266 N N . CYS A 1 293 ? 19.660 1.143 -24.004 1.00 88.62 293 CYS A N 1
ATOM 2267 C CA . CYS A 1 293 ? 19.851 2.334 -24.805 1.00 88.62 293 CYS A CA 1
ATOM 2268 C C . CYS A 1 293 ? 20.711 1.999 -26.020 1.00 88.62 293 CYS A C 1
ATOM 2270 O O . CYS A 1 293 ? 21.886 1.650 -25.877 1.00 88.62 293 CYS A O 1
ATOM 2272 N N . LEU A 1 294 ? 20.134 2.127 -27.213 1.00 89.50 294 LEU A N 1
ATOM 2273 C CA . LEU A 1 294 ? 20.825 1.941 -28.483 1.00 89.50 294 LEU A CA 1
ATOM 2274 C C . LEU A 1 294 ? 20.714 3.237 -29.283 1.00 89.50 294 LEU A C 1
ATOM 2276 O O . LEU A 1 294 ? 19.634 3.632 -29.696 1.00 89.50 294 LEU A O 1
ATOM 2280 N N . ASN A 1 295 ? 21.841 3.921 -29.487 1.00 86.31 295 ASN A N 1
ATOM 2281 C CA . ASN A 1 295 ? 21.916 5.146 -30.296 1.00 86.31 295 ASN A CA 1
ATOM 2282 C C . ASN A 1 295 ? 20.926 6.264 -29.891 1.00 86.31 295 ASN A C 1
ATOM 2284 O O . ASN A 1 295 ? 20.484 7.034 -30.737 1.00 86.31 295 ASN A O 1
ATOM 2288 N N . GLY A 1 296 ? 20.609 6.383 -28.597 1.00 84.56 296 GLY A N 1
ATOM 2289 C CA . GLY A 1 296 ? 19.672 7.391 -28.080 1.00 84.56 296 GLY A CA 1
ATOM 2290 C C . GLY A 1 296 ? 18.207 6.942 -28.062 1.00 84.56 296 GLY A C 1
ATOM 2291 O O . GLY A 1 296 ? 17.365 7.662 -27.529 1.00 84.56 296 GLY A O 1
ATOM 2292 N N . GLU A 1 297 ? 17.913 5.738 -28.555 1.00 85.38 297 GLU A N 1
ATOM 2293 C CA . GLU A 1 297 ? 16.588 5.126 -28.527 1.00 85.38 297 GLU A CA 1
ATOM 2294 C C . GLU A 1 297 ? 16.513 4.018 -27.469 1.00 85.38 297 GLU A C 1
ATOM 2296 O O . GLU A 1 297 ? 17.427 3.202 -27.313 1.00 85.38 297 GLU A O 1
ATOM 2301 N N . THR A 1 298 ? 15.419 3.996 -26.701 1.00 85.19 298 THR A N 1
ATOM 2302 C CA . THR A 1 298 ? 15.212 2.988 -25.651 1.00 85.19 298 THR A CA 1
ATOM 2303 C C . THR A 1 298 ? 14.389 1.828 -26.202 1.00 85.19 298 THR A C 1
ATOM 2305 O O . THR A 1 298 ? 13.226 2.011 -26.558 1.00 85.19 298 THR A O 1
ATOM 2308 N N . HIS A 1 299 ? 14.966 0.625 -26.233 1.00 85.62 299 HIS A N 1
ATOM 2309 C CA . HIS A 1 299 ? 14.269 -0.597 -26.654 1.00 85.62 299 HIS A CA 1
ATOM 2310 C C . HIS A 1 299 ? 13.762 -1.403 -25.451 1.00 85.62 299 HIS A C 1
ATOM 2312 O O . HIS A 1 299 ? 14.322 -1.322 -24.362 1.00 85.62 299 HIS A O 1
ATOM 2318 N N . PHE A 1 300 ? 12.721 -2.220 -25.656 1.00 83.19 300 PHE A N 1
ATOM 2319 C CA . PHE A 1 300 ? 12.070 -3.026 -24.608 1.00 83.19 300 PHE A CA 1
ATOM 2320 C C . PHE A 1 300 ? 12.993 -4.058 -23.935 1.00 83.19 300 PHE A C 1
ATOM 2322 O O . PHE A 1 300 ? 12.923 -4.275 -22.724 1.00 83.19 300 PHE A O 1
ATOM 2329 N N . SER A 1 301 ? 13.816 -4.742 -24.734 1.00 85.56 301 SER A N 1
ATOM 2330 C CA . SER A 1 301 ? 14.736 -5.789 -24.282 1.00 85.56 301 SER A CA 1
ATOM 2331 C C . SER A 1 301 ? 15.943 -5.902 -25.222 1.00 85.56 301 SER A C 1
ATOM 2333 O O . SER A 1 301 ? 15.833 -5.506 -26.389 1.00 85.56 301 SER A O 1
ATOM 2335 N N . PRO A 1 302 ? 17.065 -6.508 -24.784 1.00 88.38 302 PRO A N 1
ATOM 2336 C CA . PRO A 1 302 ? 18.193 -6.800 -25.672 1.00 88.38 302 PRO A CA 1
ATOM 2337 C C . PRO A 1 302 ? 17.814 -7.718 -26.845 1.00 88.38 302 PRO A C 1
ATOM 2339 O O . PRO A 1 302 ? 18.326 -7.537 -27.947 1.00 88.38 302 PRO A O 1
ATOM 2342 N N . CYS A 1 303 ? 16.870 -8.651 -26.647 1.00 89.12 303 CYS A N 1
ATOM 2343 C CA . CYS A 1 303 ? 16.352 -9.496 -27.729 1.00 89.12 303 CYS A CA 1
ATOM 2344 C C . CYS A 1 303 ? 15.620 -8.654 -28.775 1.00 89.12 303 CYS A C 1
ATOM 2346 O O . CYS A 1 303 ? 15.854 -8.805 -29.967 1.00 89.12 303 CYS A O 1
ATOM 2348 N N . TRP A 1 304 ? 14.773 -7.724 -28.329 1.00 88.38 304 TRP A N 1
ATOM 2349 C CA . TRP A 1 304 ? 13.988 -6.878 -29.227 1.00 88.38 304 TRP A CA 1
ATOM 2350 C C . TRP A 1 304 ? 14.862 -5.910 -30.032 1.00 88.38 304 TRP A C 1
ATOM 2352 O O . TRP A 1 304 ? 14.475 -5.541 -31.134 1.00 88.38 304 TRP A O 1
ATOM 2362 N N . ALA A 1 305 ? 16.051 -5.557 -29.536 1.00 89.19 305 ALA A N 1
ATOM 2363 C CA . ALA A 1 305 ? 17.061 -4.821 -30.301 1.00 89.19 305 ALA A CA 1
ATOM 2364 C C . ALA A 1 305 ? 17.979 -5.718 -31.162 1.00 89.19 305 ALA A C 1
ATOM 2366 O O . ALA A 1 305 ? 18.874 -5.219 -31.852 1.00 89.19 305 ALA A O 1
ATOM 2367 N N . GLY A 1 306 ? 17.788 -7.040 -31.111 1.00 91.06 306 GLY A N 1
ATOM 2368 C CA . GLY A 1 306 ? 18.540 -8.019 -31.891 1.00 91.06 306 GLY A CA 1
ATOM 2369 C C . GLY A 1 306 ? 20.008 -8.159 -31.486 1.00 91.06 306 GLY A C 1
ATOM 2370 O O . GLY A 1 306 ? 20.845 -8.443 -32.336 1.00 91.06 306 GLY A O 1
ATOM 2371 N N . CYS A 1 307 ? 20.349 -7.912 -30.218 1.00 91.69 307 CYS A N 1
ATOM 2372 C CA . CYS A 1 307 ? 21.718 -8.067 -29.720 1.00 91.69 307 CYS A CA 1
ATOM 2373 C C . CYS A 1 307 ? 22.059 -9.549 -29.499 1.00 91.69 307 CYS A C 1
ATOM 2375 O O . CYS A 1 307 ? 21.249 -10.300 -28.951 1.00 91.69 307 CYS A O 1
ATOM 2377 N N . SER A 1 308 ? 23.265 -9.974 -29.892 1.00 89.62 308 SER A N 1
ATOM 2378 C CA . SER A 1 308 ? 23.683 -11.386 -29.833 1.00 89.62 308 SER A CA 1
ATOM 2379 C C . SER A 1 308 ? 24.761 -11.687 -28.791 1.00 89.62 308 SER A C 1
ATOM 2381 O O . SER A 1 308 ? 24.951 -12.849 -28.437 1.00 89.62 308 SER A O 1
ATOM 2383 N N . SER A 1 309 ? 25.486 -10.675 -28.310 1.00 88.25 309 SER A N 1
ATOM 2384 C CA . SER A 1 309 ? 26.547 -10.831 -27.308 1.00 88.25 309 SER A CA 1
ATOM 2385 C C . SER A 1 309 ? 26.385 -9.841 -26.155 1.00 88.25 309 SER A C 1
ATOM 2387 O O . SER A 1 309 ? 25.874 -8.736 -26.333 1.00 88.25 309 SER A O 1
ATOM 2389 N N . PHE A 1 310 ? 26.799 -10.256 -24.957 1.00 88.94 310 PHE A N 1
ATOM 2390 C CA . PHE A 1 310 ? 26.782 -9.442 -23.742 1.00 88.94 310 PHE A CA 1
ATOM 2391 C C . PHE A 1 310 ? 28.150 -9.519 -23.065 1.00 88.94 310 PHE A C 1
ATOM 2393 O O . PHE A 1 310 ? 28.617 -10.615 -22.749 1.00 88.94 310 PHE A O 1
ATOM 2400 N N . ASP A 1 311 ? 28.775 -8.366 -22.840 1.00 88.06 311 ASP A N 1
ATOM 2401 C CA . ASP A 1 311 ? 30.005 -8.264 -22.060 1.00 88.06 311 ASP A CA 1
ATOM 2402 C C . ASP A 1 311 ? 29.659 -7.926 -20.606 1.00 88.06 311 ASP A C 1
ATOM 2404 O O . ASP A 1 311 ? 29.223 -6.818 -20.281 1.00 88.06 311 ASP A O 1
ATOM 2408 N N . SER A 1 312 ? 29.890 -8.885 -19.709 1.00 84.00 312 SER A N 1
ATOM 2409 C CA . SER A 1 312 ? 29.639 -8.734 -18.274 1.00 84.00 312 SER A CA 1
ATOM 2410 C C . SER A 1 312 ? 30.546 -7.709 -17.590 1.00 84.00 312 SER A C 1
ATOM 2412 O O . SER A 1 312 ? 30.170 -7.173 -16.550 1.00 84.00 312 SER A O 1
ATOM 2414 N N . SER A 1 313 ? 31.741 -7.454 -18.132 1.00 82.69 313 SER A N 1
ATOM 2415 C CA . SER A 1 313 ? 32.737 -6.561 -17.521 1.00 82.69 313 SER A CA 1
ATOM 2416 C C . SER A 1 313 ? 32.357 -5.099 -17.717 1.00 82.69 313 SER A C 1
ATOM 2418 O O . SER A 1 313 ? 32.523 -4.281 -16.814 1.00 82.69 313 SER A O 1
ATOM 2420 N N . LEU A 1 314 ? 31.826 -4.788 -18.899 1.00 80.88 314 LEU A N 1
ATOM 2421 C CA . LEU A 1 314 ? 31.413 -3.444 -19.292 1.00 80.88 314 LEU A CA 1
ATOM 2422 C C . LEU A 1 314 ? 29.895 -3.226 -19.184 1.00 80.88 314 LEU A C 1
ATOM 2424 O O . LEU A 1 314 ? 29.450 -2.089 -19.309 1.00 80.88 314 LEU A O 1
ATOM 2428 N N . LYS A 1 315 ? 29.108 -4.282 -18.918 1.00 83.69 315 LYS A N 1
ATOM 2429 C CA . LYS A 1 315 ? 27.631 -4.268 -18.889 1.00 83.69 315 LYS A CA 1
ATOM 2430 C C . LYS A 1 315 ? 27.019 -3.685 -20.169 1.00 83.69 315 LYS A C 1
ATOM 2432 O O . LYS A 1 315 ? 26.070 -2.900 -20.133 1.00 83.69 315 LYS A O 1
ATOM 2437 N N . ILE A 1 316 ? 27.584 -4.070 -21.309 1.00 89.88 316 ILE A N 1
ATOM 2438 C CA . ILE A 1 316 ? 27.141 -3.632 -22.634 1.00 89.88 316 ILE A CA 1
ATOM 2439 C C . ILE A 1 316 ? 26.680 -4.823 -23.465 1.00 89.88 316 ILE A C 1
ATOM 2441 O O . ILE A 1 316 ? 27.195 -5.937 -23.346 1.00 89.88 316 ILE A O 1
ATOM 2445 N N . TYR A 1 317 ? 25.708 -4.560 -24.327 1.00 90.56 317 TYR A N 1
ATOM 2446 C CA . TYR A 1 317 ? 25.240 -5.484 -25.346 1.00 90.56 317 TYR A CA 1
ATOM 2447 C C . TYR A 1 317 ? 25.869 -5.121 -26.683 1.00 90.56 317 TYR A C 1
ATOM 2449 O O . TYR A 1 317 ? 25.968 -3.948 -27.040 1.00 90.56 317 TYR A O 1
ATOM 2457 N N . GLU A 1 318 ? 26.272 -6.130 -27.437 1.00 91.06 318 GLU A N 1
ATOM 2458 C CA . GLU A 1 318 ? 26.962 -5.968 -28.709 1.00 91.06 318 GLU A CA 1
ATOM 2459 C C . GLU A 1 318 ? 26.234 -6.705 -29.837 1.00 91.06 318 GLU A C 1
ATOM 2461 O O . GLU A 1 318 ? 25.399 -7.590 -29.616 1.00 91.06 318 GLU A O 1
ATOM 2466 N N . ASN A 1 319 ? 26.593 -6.338 -31.071 1.00 91.31 319 ASN A N 1
ATOM 2467 C CA . ASN A 1 319 ? 26.058 -6.908 -32.306 1.00 91.31 319 ASN A CA 1
ATOM 2468 C C . ASN A 1 319 ? 24.530 -6.781 -32.424 1.00 91.31 319 ASN A C 1
ATOM 2470 O O . ASN A 1 319 ? 23.864 -7.685 -32.915 1.00 91.31 319 ASN A O 1
ATOM 2474 N N . CYS A 1 320 ? 23.976 -5.642 -32.000 1.00 91.75 320 CYS A N 1
ATOM 2475 C CA . CYS A 1 320 ? 22.548 -5.352 -32.127 1.00 91.75 320 CYS A CA 1
ATOM 2476 C C . CYS A 1 320 ? 22.171 -5.051 -33.587 1.00 91.75 320 CYS A C 1
ATOM 2478 O O . CYS A 1 320 ? 22.685 -4.100 -34.186 1.00 91.75 320 CYS A O 1
ATOM 2480 N N . THR A 1 321 ? 21.279 -5.854 -34.170 1.00 90.88 321 THR A N 1
ATOM 2481 C CA . THR A 1 321 ? 20.844 -5.714 -35.573 1.00 90.88 321 THR A CA 1
ATOM 2482 C C . THR A 1 321 ? 19.893 -4.541 -35.798 1.00 90.88 321 THR A C 1
ATOM 2484 O O . THR A 1 321 ? 19.877 -3.975 -36.890 1.00 90.88 321 THR A O 1
ATOM 2487 N N . CYS A 1 322 ? 19.171 -4.105 -34.763 1.00 88.12 322 CYS A N 1
ATOM 2488 C CA . CYS A 1 322 ? 18.269 -2.951 -34.824 1.00 88.12 322 CYS A CA 1
ATOM 2489 C C . CYS A 1 322 ? 18.989 -1.591 -34.781 1.00 88.12 322 CYS A C 1
ATOM 2491 O O . CYS A 1 322 ? 18.341 -0.553 -34.804 1.00 88.12 322 CYS A O 1
ATOM 2493 N N . ALA A 1 323 ? 20.326 -1.572 -34.756 1.00 85.19 323 ALA A N 1
ATOM 2494 C CA . ALA A 1 323 ? 21.121 -0.342 -34.723 1.00 85.19 323 ALA A CA 1
ATOM 2495 C C . ALA A 1 323 ? 21.176 0.415 -36.068 1.00 85.19 323 ALA A C 1
ATOM 2497 O O . ALA A 1 323 ? 21.727 1.515 -36.125 1.00 85.19 323 ALA A O 1
ATOM 2498 N N . GLY A 1 324 ? 20.677 -0.179 -37.159 1.00 80.62 324 GLY A N 1
ATOM 2499 C CA . GLY A 1 324 ? 20.807 0.379 -38.507 1.00 80.62 324 GLY A CA 1
ATOM 2500 C C . GLY A 1 324 ? 22.275 0.529 -38.938 1.00 80.62 324 GLY A C 1
ATOM 2501 O O . GLY A 1 324 ? 23.075 -0.399 -38.788 1.00 80.62 324 GLY A O 1
ATOM 2502 N N . GLU A 1 325 ? 22.629 1.704 -39.469 1.00 75.31 325 GLU A N 1
ATOM 2503 C CA . GLU A 1 325 ? 24.005 2.073 -39.865 1.00 75.31 325 GLU A CA 1
ATOM 2504 C C . GLU A 1 325 ? 24.870 2.584 -38.697 1.00 75.31 325 GLU A C 1
ATOM 2506 O O . GLU A 1 325 ? 26.066 2.831 -38.852 1.00 75.31 325 GLU A O 1
ATOM 2511 N N . SER A 1 326 ? 24.273 2.739 -37.518 1.00 81.56 326 SER A N 1
ATOM 2512 C CA . SER A 1 326 ? 24.911 3.323 -36.343 1.00 81.56 326 SER A CA 1
ATOM 2513 C C . SER A 1 326 ? 25.718 2.288 -35.547 1.00 81.56 326 SER A C 1
ATOM 2515 O O . SER A 1 326 ? 25.844 1.114 -35.910 1.00 81.56 326 SER A O 1
ATOM 2517 N N . ARG A 1 327 ? 26.303 2.714 -34.420 1.00 84.38 327 ARG A N 1
ATOM 2518 C CA . ARG A 1 327 ? 27.080 1.833 -33.539 1.00 84.38 327 ARG A CA 1
ATOM 2519 C C . ARG A 1 327 ? 26.191 0.686 -33.027 1.00 84.38 327 ARG A C 1
ATOM 2521 O O . ARG A 1 327 ? 25.152 0.923 -32.418 1.00 84.38 327 ARG A O 1
ATOM 2528 N N . ARG A 1 328 ? 26.627 -0.564 -33.233 1.00 87.62 328 ARG A N 1
ATOM 2529 C CA . ARG A 1 328 ? 25.919 -1.803 -32.829 1.00 87.62 328 ARG A CA 1
ATOM 2530 C C . ARG A 1 328 ? 26.155 -2.200 -31.366 1.00 87.62 328 ARG A C 1
ATOM 2532 O O . ARG A 1 328 ? 26.242 -3.386 -31.056 1.00 87.62 328 ARG A O 1
ATOM 2539 N N . VAL A 1 329 ? 26.319 -1.208 -30.495 1.00 90.50 329 VAL A N 1
ATOM 2540 C CA . VAL A 1 329 ? 26.587 -1.394 -29.065 1.00 90.50 329 VAL A CA 1
ATOM 2541 C C . VAL A 1 329 ? 25.505 -0.662 -28.288 1.00 90.50 329 VAL A C 1
ATOM 2543 O O . VAL A 1 329 ? 25.282 0.523 -28.536 1.00 90.50 329 VAL A O 1
ATOM 2546 N N . ALA A 1 330 ? 24.860 -1.360 -27.359 1.00 89.62 330 ALA A N 1
ATOM 2547 C CA . ALA A 1 330 ? 23.843 -0.813 -26.474 1.00 89.62 330 ALA A CA 1
ATOM 2548 C C . ALA A 1 330 ? 24.298 -0.883 -25.013 1.00 89.62 330 ALA A C 1
ATOM 2550 O O . ALA A 1 330 ? 24.945 -1.845 -24.596 1.00 89.62 330 ALA A O 1
ATOM 2551 N N . SER A 1 331 ? 23.942 0.127 -24.224 1.00 88.44 331 SER A N 1
ATOM 2552 C CA . SER A 1 331 ? 24.169 0.130 -22.777 1.00 88.44 331 SER A CA 1
ATOM 2553 C C . SER A 1 331 ? 22.936 -0.367 -22.026 1.00 88.44 331 SER A C 1
ATOM 2555 O O . SER A 1 331 ? 21.805 -0.192 -22.484 1.00 88.44 331 SER A O 1
ATOM 2557 N N . GLU A 1 332 ? 23.147 -0.969 -20.856 1.00 84.00 332 GLU A N 1
ATOM 2558 C CA . GLU A 1 332 ? 22.066 -1.330 -19.936 1.00 84.00 332 GLU A CA 1
ATOM 2559 C C . GLU A 1 332 ? 21.308 -0.080 -19.441 1.00 84.00 332 GLU A C 1
ATOM 2561 O O . GLU A 1 332 ? 21.922 0.942 -19.130 1.00 84.00 332 GLU A O 1
ATOM 2566 N N . GLY A 1 333 ? 19.977 -0.167 -19.347 1.00 80.19 333 GLY A N 1
ATOM 2567 C CA . GLY A 1 333 ? 19.113 0.921 -18.885 1.00 80.19 333 GLY A CA 1
ATOM 2568 C C . GLY A 1 333 ? 18.518 1.765 -20.016 1.00 80.19 333 GLY A C 1
ATOM 2569 O O . GLY A 1 333 ? 18.839 1.602 -21.190 1.00 80.19 333 GLY A O 1
ATOM 2570 N N . SER A 1 334 ? 17.603 2.667 -19.662 1.00 82.25 334 SER A N 1
ATOM 2571 C CA . SER A 1 334 ? 17.014 3.618 -20.611 1.00 82.25 334 SER A CA 1
ATOM 2572 C C . SER A 1 334 ? 17.990 4.745 -20.964 1.00 82.25 334 SER A C 1
ATOM 2574 O O . SER A 1 334 ? 18.877 5.083 -20.182 1.00 82.25 334 SER A O 1
ATOM 2576 N N . CYS A 1 335 ? 17.818 5.370 -22.133 1.00 84.25 335 CYS A N 1
ATOM 2577 C CA . CYS A 1 335 ? 18.707 6.457 -22.568 1.00 84.25 335 CYS A CA 1
ATOM 2578 C C . CYS A 1 335 ? 18.625 7.718 -21.692 1.00 84.25 335 CYS A C 1
ATOM 2580 O O . CYS A 1 335 ? 19.559 8.512 -21.686 1.00 84.25 335 CYS A O 1
ATOM 2582 N N . ASP A 1 336 ? 17.530 7.891 -20.945 1.00 80.62 336 ASP A N 1
ATOM 2583 C CA . ASP A 1 336 ? 17.308 9.010 -20.016 1.00 80.62 336 ASP A CA 1
ATOM 2584 C C . ASP A 1 336 ? 17.308 8.546 -18.545 1.00 80.62 336 ASP A C 1
ATOM 2586 O O . ASP A 1 336 ? 16.553 9.044 -17.705 1.00 80.62 336 ASP A O 1
ATOM 2590 N N . ALA A 1 337 ? 18.122 7.533 -18.229 1.00 73.88 337 ALA A N 1
ATOM 2591 C CA . ALA A 1 337 ? 18.153 6.905 -16.909 1.00 73.88 337 ALA A CA 1
ATOM 2592 C C . ALA A 1 337 ? 18.362 7.912 -15.762 1.00 73.88 337 ALA A C 1
ATOM 2594 O O . ALA A 1 337 ? 17.685 7.805 -14.739 1.00 73.88 337 ALA A O 1
ATOM 2595 N N . ASP A 1 338 ? 19.227 8.917 -15.930 1.00 74.31 338 ASP A N 1
ATOM 2596 C CA . ASP A 1 338 ? 19.537 9.894 -14.877 1.00 74.31 338 ASP A CA 1
ATOM 2597 C C . ASP A 1 338 ? 18.335 10.787 -14.527 1.00 74.31 338 ASP A C 1
ATOM 2599 O O . ASP A 1 338 ? 17.923 10.846 -13.362 1.00 74.31 338 ASP A O 1
ATOM 2603 N N . SER A 1 339 ? 17.701 11.429 -15.513 1.00 75.94 339 SER A N 1
ATOM 2604 C CA . SER A 1 339 ? 16.505 12.252 -15.283 1.00 75.94 339 SER A CA 1
ATOM 2605 C C . SER A 1 339 ? 15.361 11.402 -14.729 1.00 75.94 339 SER A C 1
ATOM 2607 O O . SER A 1 339 ? 14.687 11.775 -13.761 1.00 75.94 339 SER A O 1
ATOM 2609 N N . CYS A 1 340 ? 15.185 10.210 -15.300 1.00 78.44 340 CYS A N 1
ATOM 2610 C CA . CYS A 1 340 ? 14.107 9.301 -14.953 1.00 78.44 340 CYS A CA 1
ATOM 2611 C C . CYS A 1 340 ? 14.270 8.706 -13.540 1.00 78.44 340 CYS A C 1
ATOM 2613 O O . CYS A 1 340 ? 13.281 8.540 -12.820 1.00 78.44 340 CYS A O 1
ATOM 2615 N N . SER A 1 341 ? 15.509 8.495 -13.079 1.00 76.75 341 SER A N 1
ATOM 2616 C CA . SER A 1 341 ? 15.805 8.028 -11.718 1.00 76.75 341 SER A CA 1
ATOM 2617 C C . SER A 1 341 ? 15.296 8.993 -10.642 1.00 76.75 341 SER A C 1
ATOM 2619 O O . SER A 1 341 ? 14.773 8.566 -9.609 1.00 76.75 341 SER A O 1
ATOM 2621 N N . THR A 1 342 ? 15.373 10.299 -10.908 1.00 78.44 342 THR A N 1
ATOM 2622 C CA . THR A 1 342 ? 14.931 11.342 -9.975 1.00 78.44 342 THR A CA 1
ATOM 2623 C C . THR A 1 342 ? 13.405 11.372 -9.869 1.00 78.44 342 THR A C 1
ATOM 2625 O O . THR A 1 342 ? 12.854 11.442 -8.767 1.00 78.44 342 THR A O 1
ATOM 2628 N N . LEU A 1 343 ? 12.705 11.262 -11.005 1.00 80.50 343 LEU A N 1
ATOM 2629 C CA . LEU A 1 343 ? 11.240 11.170 -11.042 1.00 80.50 343 LEU A CA 1
ATOM 2630 C C . LEU A 1 343 ? 10.740 9.904 -10.341 1.00 80.50 343 LEU A C 1
ATOM 2632 O O . LEU A 1 343 ? 9.775 9.959 -9.575 1.00 80.50 343 LEU A O 1
ATOM 2636 N N . TRP A 1 344 ? 11.415 8.779 -10.561 1.00 77.62 344 TRP A N 1
ATOM 2637 C CA . TRP A 1 344 ? 11.096 7.536 -9.875 1.00 77.62 344 TRP A CA 1
ATOM 2638 C C . TRP A 1 344 ? 11.309 7.653 -8.361 1.00 77.62 344 TRP A C 1
ATOM 2640 O O . TRP A 1 344 ? 10.418 7.300 -7.591 1.00 77.62 344 TRP A O 1
ATOM 2650 N N . ALA A 1 345 ? 12.428 8.227 -7.908 1.00 79.00 345 ALA A N 1
ATOM 2651 C CA . ALA A 1 345 ? 12.685 8.453 -6.484 1.00 79.00 345 ALA A CA 1
ATOM 2652 C C . ALA A 1 345 ? 11.594 9.314 -5.817 1.00 79.00 345 ALA A C 1
ATOM 2654 O O . ALA A 1 345 ? 11.165 9.015 -4.699 1.00 79.00 345 ALA A O 1
ATOM 2655 N N . LEU A 1 346 ? 11.092 10.342 -6.512 1.00 81.94 346 LEU A N 1
ATOM 2656 C CA . LEU A 1 346 ? 9.964 11.155 -6.046 1.00 81.94 346 LEU A CA 1
ATOM 2657 C C . LEU A 1 346 ? 8.663 10.347 -5.940 1.00 81.94 346 LEU A C 1
ATOM 2659 O O . LEU A 1 346 ? 7.946 10.480 -4.945 1.00 81.94 346 LEU A O 1
ATOM 2663 N N . ALA A 1 347 ? 8.369 9.484 -6.916 1.00 80.38 347 ALA A N 1
ATOM 2664 C CA . ALA A 1 347 ? 7.202 8.601 -6.875 1.00 80.38 347 ALA A CA 1
ATOM 2665 C C . ALA A 1 347 ? 7.269 7.613 -5.694 1.00 80.38 347 ALA A C 1
ATOM 2667 O O . ALA A 1 347 ? 6.282 7.416 -4.982 1.00 80.38 347 ALA A O 1
ATOM 2668 N N . GLN A 1 348 ? 8.453 7.065 -5.412 1.00 79.94 348 GLN A N 1
ATOM 2669 C CA . GLN A 1 348 ? 8.675 6.178 -4.266 1.00 79.94 348 GLN A CA 1
ATOM 2670 C C . GLN A 1 348 ? 8.506 6.924 -2.934 1.00 79.94 348 GLN A C 1
ATOM 2672 O O . GLN A 1 348 ? 7.821 6.448 -2.023 1.00 79.94 348 GLN A O 1
ATOM 2677 N N . ALA A 1 349 ? 9.086 8.124 -2.819 1.00 83.50 349 ALA A N 1
ATOM 2678 C CA . ALA A 1 349 ? 8.937 8.971 -1.639 1.00 83.50 349 ALA A CA 1
ATOM 2679 C C . ALA A 1 349 ? 7.464 9.327 -1.382 1.00 83.50 349 ALA A C 1
ATOM 2681 O O . ALA A 1 349 ? 6.996 9.256 -0.242 1.00 83.50 349 ALA A O 1
ATOM 2682 N N . HIS A 1 350 ? 6.707 9.635 -2.438 1.00 85.19 350 HIS A N 1
ATOM 2683 C CA . HIS A 1 350 ? 5.263 9.845 -2.352 1.00 85.19 350 HIS A CA 1
ATOM 2684 C C . HIS A 1 350 ? 4.529 8.620 -1.795 1.00 85.19 350 HIS A C 1
ATOM 2686 O O . HIS A 1 350 ? 3.711 8.772 -0.882 1.00 85.19 350 HIS A O 1
ATOM 2692 N N . GLY A 1 351 ? 4.837 7.414 -2.282 1.00 84.19 351 GLY A N 1
ATOM 2693 C CA . GLY A 1 351 ? 4.221 6.178 -1.797 1.00 84.19 351 GLY A CA 1
ATOM 2694 C C . GLY A 1 351 ? 4.470 5.947 -0.301 1.00 84.19 351 GLY A C 1
ATOM 2695 O O . GLY A 1 351 ? 3.562 5.551 0.441 1.00 84.19 351 GLY A O 1
ATOM 2696 N N . VAL A 1 352 ? 5.682 6.260 0.169 1.00 86.56 352 VAL A N 1
ATOM 2697 C CA . VAL A 1 352 ? 6.060 6.194 1.589 1.00 86.56 352 VAL A CA 1
ATOM 2698 C C . VAL A 1 352 ? 5.272 7.213 2.418 1.00 86.56 352 VAL A C 1
ATOM 2700 O O . VAL A 1 352 ? 4.608 6.826 3.384 1.00 86.56 352 VAL A O 1
ATOM 2703 N N . VAL A 1 353 ? 5.271 8.489 2.021 1.00 88.94 353 VAL A N 1
ATOM 2704 C CA . VAL A 1 353 ? 4.560 9.567 2.732 1.00 88.94 353 VAL A CA 1
ATOM 2705 C C . VAL A 1 353 ? 3.056 9.304 2.780 1.00 88.94 353 VAL A C 1
ATOM 2707 O O . VAL A 1 353 ? 2.452 9.382 3.851 1.00 88.94 353 VAL A O 1
ATOM 2710 N N . SER A 1 354 ? 2.456 8.916 1.654 1.00 89.50 354 SER A N 1
ATOM 2711 C CA . SER A 1 354 ? 1.034 8.578 1.572 1.00 89.50 354 SER A CA 1
ATOM 2712 C C . SER A 1 354 ? 0.685 7.444 2.531 1.00 89.50 354 SER A C 1
ATOM 2714 O O . SER A 1 354 ? -0.270 7.558 3.299 1.00 89.50 354 SER A O 1
ATOM 2716 N N . SER A 1 355 ? 1.492 6.378 2.568 1.00 88.50 355 SER A N 1
ATOM 2717 C CA . SER A 1 355 ? 1.253 5.258 3.485 1.00 88.50 355 SER A CA 1
ATOM 2718 C C . SER A 1 355 ? 1.328 5.665 4.962 1.00 88.50 355 SER A C 1
ATOM 2720 O O . SER A 1 355 ? 0.489 5.232 5.754 1.00 88.50 355 SER A O 1
ATOM 2722 N N . ALA A 1 356 ? 2.262 6.547 5.334 1.00 91.19 356 ALA A N 1
ATOM 2723 C CA . ALA A 1 356 ? 2.376 7.064 6.696 1.00 91.19 356 ALA A CA 1
ATOM 2724 C C . ALA A 1 356 ? 1.179 7.950 7.076 1.00 91.19 356 ALA A C 1
ATOM 2726 O O . ALA A 1 356 ? 0.598 7.774 8.150 1.00 91.19 356 ALA A O 1
ATOM 2727 N N . LEU A 1 357 ? 0.756 8.846 6.175 1.00 93.25 357 LEU A N 1
ATOM 2728 C CA . LEU A 1 357 ? -0.435 9.679 6.355 1.00 93.25 357 LEU A CA 1
ATOM 2729 C C . LEU A 1 357 ? -1.686 8.819 6.552 1.00 93.25 357 LEU A C 1
ATOM 2731 O O . LEU A 1 357 ? -2.434 9.020 7.507 1.00 93.25 357 LEU A O 1
ATOM 2735 N N . LEU A 1 358 ? -1.887 7.807 5.715 1.00 91.69 358 LEU A N 1
ATOM 2736 C CA . LEU A 1 358 ? -3.011 6.879 5.847 1.00 91.69 358 LEU A CA 1
ATOM 2737 C C . LEU A 1 358 ? -2.928 6.068 7.140 1.00 91.69 358 LEU A C 1
ATOM 2739 O O . LEU A 1 358 ? -3.952 5.826 7.782 1.00 91.69 358 LEU A O 1
ATOM 2743 N N . GLY A 1 359 ? -1.717 5.754 7.598 1.00 91.94 359 GLY A N 1
ATOM 2744 C CA . GLY A 1 359 ? -1.501 5.195 8.923 1.00 91.94 359 GLY A CA 1
ATOM 2745 C C . GLY A 1 359 ? -2.136 6.056 10.030 1.00 91.94 359 GLY A C 1
ATOM 2746 O O . GLY A 1 359 ? -2.871 5.563 10.888 1.00 91.94 359 GLY A O 1
ATOM 2747 N N . THR A 1 360 ? -1.976 7.377 9.971 1.00 94.25 360 THR A N 1
ATOM 2748 C CA . THR A 1 360 ? -2.611 8.274 10.954 1.00 94.25 360 THR A CA 1
ATOM 2749 C C . THR A 1 360 ? -4.142 8.171 10.958 1.00 94.25 360 THR A C 1
ATOM 2751 O O . THR A 1 360 ? -4.775 8.177 12.022 1.00 94.25 360 THR A O 1
ATOM 2754 N N . THR A 1 361 ? -4.747 8.010 9.777 1.00 93.94 361 THR A N 1
ATOM 2755 C CA . THR A 1 361 ? -6.205 7.898 9.626 1.00 93.94 361 THR A CA 1
ATOM 2756 C C . THR A 1 361 ? -6.748 6.575 10.142 1.00 93.94 361 THR A C 1
ATOM 2758 O O . THR A 1 361 ? -7.861 6.536 10.661 1.00 93.94 361 THR A O 1
ATOM 2761 N N . PHE A 1 362 ? -5.959 5.500 10.093 1.00 92.94 362 PHE A N 1
ATOM 2762 C CA . PHE A 1 362 ? -6.347 4.205 10.646 1.00 92.94 362 PHE A CA 1
ATOM 2763 C C . PHE A 1 362 ? -6.574 4.288 12.162 1.00 92.94 362 PHE A C 1
ATOM 2765 O O . PHE A 1 362 ? -7.642 3.924 12.657 1.00 92.94 362 PHE A O 1
ATOM 2772 N N . ILE A 1 363 ? -5.612 4.856 12.900 1.00 93.75 363 ILE A N 1
ATOM 2773 C CA . ILE A 1 363 ? -5.730 5.045 14.356 1.00 93.75 363 ILE A CA 1
ATOM 2774 C C . ILE A 1 363 ? -6.883 5.994 14.686 1.00 93.75 363 ILE A C 1
ATOM 2776 O O . ILE A 1 363 ? -7.690 5.724 15.577 1.00 93.75 363 ILE A O 1
ATOM 2780 N N . THR A 1 364 ? -6.998 7.085 13.934 1.00 94.50 364 THR A N 1
ATOM 2781 C CA . THR A 1 364 ? -8.066 8.070 14.111 1.00 94.50 364 THR A CA 1
ATOM 2782 C C . THR A 1 364 ? -9.451 7.443 13.917 1.00 94.50 364 THR A C 1
ATOM 2784 O O . THR A 1 364 ? -10.341 7.608 14.754 1.00 94.50 364 THR A O 1
ATOM 2787 N N . THR A 1 365 ? -9.614 6.640 12.868 1.00 93.31 365 THR A N 1
ATOM 2788 C CA . THR A 1 365 ? -10.838 5.890 12.569 1.00 93.31 365 THR A CA 1
ATOM 2789 C C . THR A 1 365 ? -11.159 4.878 13.661 1.00 93.31 365 THR A C 1
ATOM 2791 O O . THR A 1 365 ? -12.307 4.805 14.104 1.00 93.31 365 THR A O 1
ATOM 2794 N N . LEU A 1 366 ? -10.160 4.145 14.156 1.00 92.44 366 LEU A N 1
ATOM 2795 C CA . LEU A 1 366 ? -10.332 3.204 15.259 1.00 92.44 366 LEU A CA 1
ATOM 2796 C C . LEU A 1 366 ? -10.877 3.906 16.513 1.00 92.44 366 LEU A C 1
ATOM 2798 O O . LEU A 1 366 ? -11.826 3.421 17.131 1.00 92.44 366 LEU A O 1
ATOM 2802 N N . ILE A 1 367 ? -10.348 5.082 16.861 1.00 92.81 367 ILE A N 1
ATOM 2803 C CA . ILE A 1 367 ? -10.825 5.867 18.009 1.00 92.81 367 ILE A CA 1
ATOM 2804 C C . ILE A 1 367 ? -12.253 6.385 17.794 1.00 92.81 367 ILE A C 1
ATOM 2806 O O . ILE A 1 367 ? -13.061 6.331 18.724 1.00 92.81 367 ILE A O 1
ATOM 2810 N N . ILE A 1 368 ? -12.593 6.850 16.588 1.00 92.81 368 ILE A N 1
ATOM 2811 C CA . ILE A 1 368 ? -13.965 7.259 16.248 1.00 92.81 368 ILE A CA 1
ATOM 2812 C C . ILE A 1 368 ? -14.929 6.077 16.442 1.00 92.81 368 ILE A C 1
ATOM 2814 O O . ILE A 1 368 ? -15.926 6.215 17.155 1.00 92.81 368 ILE A O 1
ATOM 2818 N N . ASN A 1 369 ? -14.589 4.902 15.902 1.00 91.81 369 ASN A N 1
ATOM 2819 C CA . ASN A 1 369 ? -15.405 3.687 15.999 1.00 91.81 369 ASN A CA 1
ATOM 2820 C C . ASN A 1 369 ? -15.612 3.249 17.458 1.00 91.81 369 ASN A C 1
ATOM 2822 O O . ASN A 1 369 ? -16.709 2.861 17.860 1.00 91.81 369 ASN A O 1
ATOM 2826 N N . LEU A 1 370 ? -14.574 3.368 18.290 1.00 89.81 370 LEU A N 1
ATOM 2827 C CA . LEU A 1 370 ? -14.648 3.053 19.717 1.00 89.81 370 LEU A CA 1
ATOM 2828 C C . LEU A 1 370 ? -15.496 4.039 20.533 1.00 89.81 370 LEU A C 1
ATOM 2830 O O . LEU A 1 370 ? -15.972 3.667 21.613 1.00 89.81 370 LEU A O 1
ATOM 2834 N N . ARG A 1 371 ? -15.654 5.284 20.067 1.00 90.62 371 ARG A N 1
ATOM 2835 C CA . ARG A 1 371 ? -16.456 6.326 20.730 1.00 90.62 371 ARG A CA 1
ATOM 2836 C C . ARG A 1 371 ? -17.937 6.248 20.367 1.00 90.62 371 ARG A C 1
ATOM 2838 O O . ARG A 1 371 ? -18.765 6.595 21.201 1.00 90.62 371 ARG A O 1
ATOM 2845 N N . CYS A 1 372 ? -18.284 5.777 19.169 1.00 88.38 372 CYS A N 1
ATOM 2846 C CA . CYS A 1 372 ? -19.675 5.722 18.706 1.00 88.38 372 CYS A CA 1
ATOM 2847 C C . CYS A 1 372 ? -20.423 4.428 19.078 1.00 88.38 372 CYS A C 1
ATOM 2849 O O . CYS A 1 372 ? -21.553 4.234 18.632 1.00 88.38 372 CYS A O 1
ATOM 2851 N N . ILE A 1 373 ? -19.805 3.528 19.856 1.00 89.75 373 ILE A N 1
ATOM 2852 C CA . ILE A 1 373 ? -20.328 2.186 20.153 1.00 89.75 373 ILE A CA 1
ATOM 2853 C C . ILE A 1 373 ? -20.301 1.879 21.653 1.00 89.75 373 ILE A C 1
ATOM 2855 O O . ILE A 1 373 ? -19.352 2.203 22.374 1.00 89.75 373 ILE A O 1
ATOM 2859 N N . ALA A 1 374 ? -21.354 1.201 22.118 1.00 82.12 374 ALA A N 1
ATOM 2860 C CA . ALA A 1 374 ? -21.491 0.735 23.492 1.00 82.12 374 ALA A CA 1
ATOM 2861 C C . ALA A 1 374 ? -20.412 -0.299 23.855 1.00 82.12 374 ALA A C 1
ATOM 2863 O O . ALA A 1 374 ? -19.994 -1.097 23.022 1.00 82.12 374 ALA A O 1
ATOM 2864 N N . ARG A 1 375 ? -19.984 -0.339 25.126 1.00 76.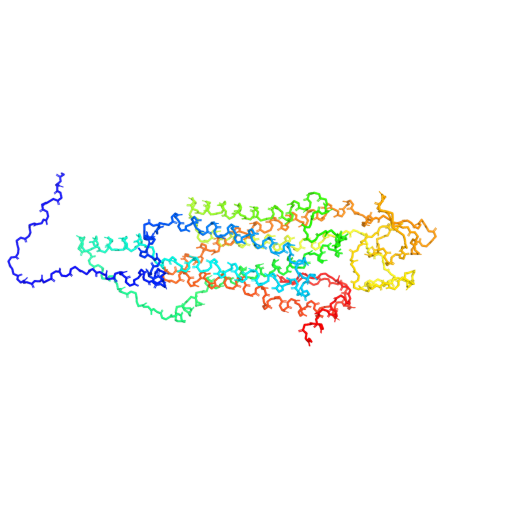81 375 ARG A N 1
ATOM 2865 C CA . ARG A 1 375 ? -18.865 -1.194 25.580 1.00 76.81 375 ARG A CA 1
ATOM 2866 C C . ARG A 1 375 ? -19.016 -2.675 25.207 1.00 76.81 375 ARG A C 1
ATOM 2868 O O . ARG A 1 375 ? -18.009 -3.288 24.873 1.00 76.81 375 ARG A O 1
ATOM 2875 N N . LYS A 1 376 ? -20.245 -3.207 25.214 1.00 74.69 376 LYS A N 1
ATOM 2876 C CA . LYS A 1 376 ? -20.549 -4.605 24.859 1.00 74.69 376 LYS A CA 1
ATOM 2877 C C . LYS A 1 376 ? -20.286 -4.957 23.388 1.00 74.69 376 LYS A C 1
ATOM 2879 O O . LYS A 1 376 ? -19.918 -6.083 23.093 1.00 74.69 376 LYS A O 1
ATOM 2884 N N . ASP A 1 377 ? -20.396 -3.983 22.487 1.00 80.88 377 ASP A N 1
ATOM 2885 C CA . ASP A 1 377 ? -20.354 -4.197 21.034 1.00 80.88 377 ASP A CA 1
ATOM 2886 C C . ASP A 1 377 ? -18.993 -3.838 20.411 1.00 80.88 377 ASP A C 1
ATOM 2888 O O . ASP A 1 377 ? -18.778 -4.036 19.216 1.00 80.88 377 ASP A O 1
ATOM 2892 N N . LYS A 1 378 ? -18.050 -3.301 21.201 1.00 84.19 378 LYS A N 1
ATOM 2893 C CA . LYS A 1 378 ? -16.765 -2.776 20.699 1.00 84.19 378 LYS A CA 1
ATOM 2894 C C . LYS A 1 378 ? -15.914 -3.834 20.008 1.00 84.19 378 LYS A C 1
ATOM 2896 O O . LYS A 1 378 ? -15.368 -3.563 18.945 1.00 84.19 378 LYS A O 1
ATOM 2901 N N . ALA A 1 379 ? -15.805 -5.023 20.600 1.00 82.62 379 ALA A N 1
ATOM 2902 C CA . ALA A 1 379 ? -15.014 -6.111 20.030 1.00 82.62 379 ALA A CA 1
ATOM 2903 C C . ALA A 1 379 ? -15.593 -6.572 18.684 1.00 82.62 379 ALA A C 1
ATOM 2905 O O . ALA A 1 379 ? -14.857 -6.688 17.707 1.00 82.62 379 ALA A O 1
ATOM 2906 N N . LEU A 1 380 ? -16.919 -6.740 18.613 1.00 82.25 380 LEU A N 1
ATOM 2907 C CA . LEU A 1 380 ? -17.617 -7.116 17.384 1.00 82.25 380 LEU A CA 1
ATOM 2908 C C . LEU A 1 380 ? -17.461 -6.047 16.293 1.00 82.25 380 LEU A C 1
ATOM 2910 O O . LEU A 1 380 ? -17.185 -6.373 15.143 1.00 82.25 380 LEU A O 1
ATOM 2914 N N . ALA A 1 381 ? -17.577 -4.769 16.652 1.00 88.19 381 ALA A N 1
ATOM 2915 C CA . ALA A 1 381 ? -17.420 -3.667 15.710 1.00 88.19 381 ALA A CA 1
ATOM 2916 C C . ALA A 1 381 ? -15.988 -3.513 15.179 1.00 88.19 381 ALA A C 1
ATOM 2918 O O . ALA A 1 381 ? -15.802 -3.242 13.994 1.00 88.19 381 ALA A O 1
ATOM 2919 N N . LEU A 1 382 ? -14.975 -3.697 16.032 1.00 88.31 382 LEU A N 1
ATOM 2920 C CA . LEU A 1 382 ? -13.575 -3.718 15.603 1.00 88.31 382 LEU A CA 1
ATOM 2921 C C . LEU A 1 382 ? -13.285 -4.922 14.703 1.00 88.31 382 LEU A C 1
ATOM 2923 O O . LEU A 1 382 ? -12.593 -4.766 13.701 1.00 88.31 382 LEU A O 1
ATOM 2927 N N . GLY A 1 383 ? -13.847 -6.091 15.026 1.00 86.31 383 GLY A N 1
ATOM 2928 C CA . GLY A 1 383 ? -13.777 -7.275 14.172 1.00 86.31 383 GLY A CA 1
ATOM 2929 C C . GLY A 1 383 ? -14.355 -6.992 12.788 1.00 86.31 383 GLY A C 1
ATOM 2930 O O . GLY A 1 383 ? -13.649 -7.136 11.797 1.00 86.31 383 GLY A O 1
ATOM 2931 N N . LEU A 1 384 ? -15.586 -6.474 12.727 1.00 88.12 384 LEU A N 1
ATOM 2932 C CA . LEU A 1 384 ? -16.234 -6.076 11.475 1.00 88.12 384 LEU A CA 1
ATOM 2933 C C . LEU A 1 384 ? -15.390 -5.068 10.680 1.00 88.12 384 LEU A C 1
ATOM 2935 O O . LEU A 1 384 ? -15.206 -5.236 9.479 1.00 88.12 384 LEU A O 1
ATOM 2939 N N . HIS A 1 385 ? -14.852 -4.042 11.344 1.00 90.44 385 HIS A N 1
ATOM 2940 C CA . HIS A 1 385 ? -13.991 -3.041 10.715 1.00 90.44 385 HIS A CA 1
ATOM 2941 C C . HIS A 1 385 ? -12.757 -3.671 10.053 1.00 90.44 385 HIS A C 1
ATOM 2943 O O . HIS A 1 385 ? -12.493 -3.406 8.881 1.00 90.44 385 HIS A O 1
ATOM 2949 N N . MET A 1 386 ? -12.039 -4.532 10.777 1.00 88.50 386 MET A N 1
ATOM 2950 C CA . MET A 1 386 ? -10.861 -5.227 10.254 1.00 88.50 386 MET A CA 1
ATOM 2951 C C . MET A 1 386 ? -11.231 -6.186 9.119 1.00 88.50 386 MET A C 1
ATOM 2953 O O . MET A 1 386 ? -10.570 -6.192 8.084 1.00 88.50 386 MET A O 1
ATOM 2957 N N . THR A 1 387 ? -12.324 -6.942 9.261 1.00 86.88 387 THR A N 1
ATOM 2958 C CA . THR A 1 387 ? -12.816 -7.833 8.204 1.00 86.88 387 THR A CA 1
ATOM 2959 C C . THR A 1 387 ? -13.162 -7.057 6.938 1.00 86.88 387 THR A C 1
ATOM 2961 O O . THR A 1 387 ? -12.775 -7.486 5.860 1.00 86.88 387 THR A O 1
ATOM 2964 N N . CYS A 1 388 ? -13.828 -5.902 7.028 1.00 89.69 388 CYS A N 1
ATOM 2965 C CA . CYS A 1 388 ? -14.128 -5.082 5.852 1.00 89.69 388 CYS A CA 1
ATOM 2966 C C . CYS A 1 388 ? -12.853 -4.565 5.171 1.00 89.69 388 CYS A C 1
ATOM 2968 O O . CYS A 1 388 ? -12.723 -4.697 3.957 1.00 89.69 388 CYS A O 1
ATOM 2970 N N . ILE A 1 389 ? -11.896 -4.044 5.945 1.00 88.38 389 ILE A N 1
ATOM 2971 C CA . ILE A 1 389 ? -10.633 -3.500 5.422 1.00 88.38 389 ILE A CA 1
ATOM 2972 C C . ILE A 1 389 ? -9.737 -4.591 4.816 1.00 88.38 389 ILE A C 1
ATOM 2974 O O . ILE A 1 389 ? -8.949 -4.302 3.920 1.00 88.38 389 ILE A O 1
ATOM 2978 N N . SER A 1 390 ? -9.843 -5.845 5.259 1.00 84.75 390 SER A N 1
ATOM 2979 C CA . SER A 1 390 ? -9.056 -6.953 4.703 1.00 84.75 390 SER A CA 1
ATOM 2980 C C . SER A 1 390 ? -9.779 -7.726 3.600 1.00 84.75 390 SER A C 1
ATOM 2982 O O . SER A 1 390 ? -9.171 -8.075 2.601 1.00 84.75 390 SER A O 1
ATOM 2984 N N . LEU A 1 391 ? -11.068 -8.017 3.735 1.00 85.19 391 LEU A N 1
ATOM 2985 C CA . LEU A 1 391 ? -11.772 -8.872 2.780 1.00 85.19 391 LEU A CA 1
ATOM 2986 C C . LEU A 1 391 ? -12.099 -8.112 1.490 1.00 85.19 391 LEU A C 1
ATOM 2988 O O . LEU A 1 391 ? -11.838 -8.602 0.396 1.00 85.19 391 LEU A O 1
ATOM 2992 N N . ILE A 1 392 ? -12.654 -6.902 1.615 1.00 86.88 392 ILE A N 1
ATOM 2993 C CA . ILE A 1 392 ? -13.228 -6.164 0.482 1.00 86.88 392 ILE A CA 1
ATOM 2994 C C . ILE A 1 392 ? -12.140 -5.693 -0.510 1.00 86.88 392 ILE A C 1
ATOM 2996 O O . ILE A 1 392 ? -12.314 -5.892 -1.714 1.00 86.88 392 ILE A O 1
ATOM 3000 N N . PRO A 1 393 ? -10.996 -5.135 -0.071 1.00 86.69 393 PRO A N 1
ATOM 3001 C CA . PRO A 1 393 ? -9.920 -4.755 -0.986 1.00 86.69 393 PRO A CA 1
ATOM 3002 C C . PRO A 1 393 ? -9.292 -5.908 -1.768 1.00 86.69 393 PRO A C 1
ATOM 3004 O O . PRO A 1 393 ? -8.969 -5.735 -2.941 1.00 86.69 393 PRO A O 1
ATOM 3007 N N . TYR A 1 394 ? -9.103 -7.059 -1.117 1.00 79.62 394 TYR A N 1
ATOM 3008 C CA . TYR A 1 394 ? -8.330 -8.174 -1.669 1.00 79.62 394 TYR A CA 1
ATOM 3009 C C . TYR A 1 394 ? -9.158 -9.137 -2.523 1.00 79.62 394 TYR A C 1
ATOM 3011 O O . TYR A 1 394 ? -8.581 -9.801 -3.379 1.00 79.62 394 TYR A O 1
ATOM 3019 N N . LEU A 1 395 ? -10.475 -9.226 -2.304 1.00 83.00 395 LEU A N 1
ATOM 3020 C CA . LEU A 1 395 ? -11.356 -10.143 -3.037 1.00 83.00 395 LEU A CA 1
ATOM 3021 C C . LEU A 1 395 ? -12.257 -9.408 -4.042 1.00 83.00 395 LEU A C 1
ATOM 3023 O O . LEU A 1 395 ? -11.921 -9.412 -5.224 1.00 83.00 395 LEU A O 1
ATOM 3027 N N . PRO A 1 396 ? -13.374 -8.760 -3.644 1.00 83.56 396 PRO A N 1
ATOM 3028 C CA . PRO A 1 396 ? -14.316 -8.206 -4.610 1.00 83.56 396 PRO A CA 1
ATOM 3029 C C . PRO A 1 396 ? -13.723 -7.037 -5.391 1.00 83.56 396 PRO A C 1
ATOM 3031 O O . PRO A 1 396 ? -13.879 -6.992 -6.606 1.00 83.56 396 PRO A O 1
ATOM 3034 N N . ILE A 1 397 ? -13.016 -6.108 -4.736 1.00 82.44 397 ILE A N 1
ATOM 3035 C CA . ILE A 1 397 ? -12.455 -4.954 -5.451 1.00 82.44 397 ILE A CA 1
ATOM 3036 C C . ILE A 1 397 ? -11.341 -5.398 -6.390 1.00 82.44 397 ILE A C 1
ATOM 3038 O O . ILE A 1 397 ? -11.304 -4.929 -7.521 1.00 82.44 397 ILE A O 1
ATOM 3042 N N . ARG A 1 398 ? -10.495 -6.342 -5.969 1.00 78.19 398 ARG A N 1
ATOM 3043 C CA . ARG A 1 398 ? -9.474 -6.926 -6.841 1.00 78.19 398 ARG A CA 1
ATOM 3044 C C . ARG A 1 398 ? -10.085 -7.634 -8.048 1.00 78.19 398 ARG A C 1
ATOM 3046 O O . ARG A 1 398 ? -9.674 -7.355 -9.162 1.00 78.19 398 ARG A O 1
ATOM 3053 N N . ALA A 1 399 ? -11.107 -8.466 -7.851 1.00 77.19 399 ALA A N 1
ATOM 3054 C CA . ALA A 1 399 ? -11.795 -9.129 -8.958 1.00 77.19 399 ALA A CA 1
ATOM 3055 C C . ALA A 1 399 ? -12.392 -8.114 -9.948 1.00 77.19 399 ALA A C 1
ATOM 3057 O O . ALA A 1 399 ? -12.255 -8.267 -11.159 1.00 77.19 399 ALA A O 1
ATOM 3058 N N . ILE A 1 400 ? -13.005 -7.038 -9.440 1.00 78.94 400 ILE A N 1
ATOM 3059 C CA . ILE A 1 400 ? -13.487 -5.932 -10.277 1.00 78.94 400 ILE A CA 1
ATOM 3060 C C . ILE A 1 400 ? -12.312 -5.264 -11.004 1.00 78.94 400 ILE A C 1
ATOM 3062 O O . ILE A 1 400 ? -12.423 -4.984 -12.194 1.00 78.94 400 ILE A O 1
ATOM 3066 N N . TYR A 1 401 ? -11.189 -5.040 -10.322 1.00 69.81 401 TYR A N 1
ATOM 3067 C CA . TYR A 1 401 ? -9.979 -4.462 -10.902 1.00 69.81 401 TYR A CA 1
ATOM 3068 C C . TYR A 1 401 ? -9.440 -5.309 -12.045 1.00 69.81 401 TYR A C 1
ATOM 3070 O O . TYR A 1 401 ? -9.152 -4.765 -13.104 1.00 69.81 401 TYR A O 1
ATOM 3078 N N . ASP A 1 402 ? -9.361 -6.622 -11.869 1.00 68.25 402 ASP A N 1
ATOM 3079 C CA . ASP A 1 402 ? -8.845 -7.541 -12.878 1.00 68.25 402 ASP A CA 1
ATOM 3080 C C . ASP A 1 402 ? -9.796 -7.619 -14.087 1.00 68.25 402 ASP A C 1
ATOM 3082 O O . ASP A 1 402 ? -9.350 -7.571 -15.233 1.00 68.25 402 ASP A O 1
ATOM 3086 N N . VAL A 1 403 ? -11.118 -7.622 -13.861 1.00 71.44 403 VAL A N 1
ATOM 3087 C CA . VAL A 1 403 ? -12.120 -7.572 -14.942 1.00 71.44 403 VAL A CA 1
AT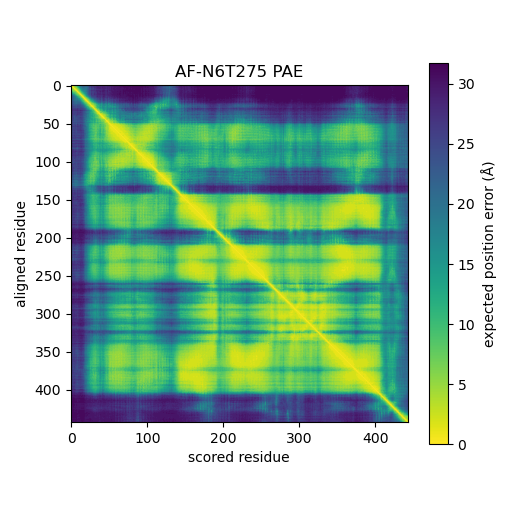OM 3088 C C . VAL A 1 403 ? -12.072 -6.246 -15.700 1.00 71.44 403 VAL A C 1
ATOM 3090 O O . VAL A 1 403 ? -12.115 -6.242 -16.929 1.00 71.44 403 VAL A O 1
ATOM 3093 N N . ILE A 1 404 ? -11.978 -5.113 -15.000 1.00 66.69 404 ILE A N 1
ATOM 3094 C CA . ILE A 1 404 ? -11.863 -3.788 -15.624 1.00 66.69 404 ILE A CA 1
ATOM 3095 C C . ILE A 1 404 ? -10.532 -3.681 -16.365 1.00 66.69 404 ILE A C 1
ATOM 3097 O O . ILE A 1 404 ? -10.519 -3.246 -17.510 1.00 66.69 404 ILE A O 1
ATOM 3101 N N . ALA A 1 405 ? -9.429 -4.136 -15.775 1.00 56.72 405 ALA A N 1
ATOM 3102 C CA . ALA A 1 405 ? -8.128 -4.170 -16.430 1.00 56.72 405 ALA A CA 1
ATOM 3103 C C . ALA A 1 405 ? -8.127 -5.074 -17.671 1.00 56.72 405 ALA A C 1
ATOM 3105 O O . ALA A 1 405 ? -7.407 -4.770 -18.617 1.00 56.72 405 ALA A O 1
ATOM 3106 N N . GLY A 1 406 ? -8.934 -6.141 -17.688 1.00 54.62 406 GLY A N 1
ATOM 3107 C CA . GLY A 1 406 ? -9.140 -7.000 -18.855 1.00 54.62 406 GLY A CA 1
ATOM 3108 C C . GLY A 1 406 ? -10.069 -6.404 -19.922 1.00 54.62 406 GLY A C 1
ATOM 3109 O O . GLY A 1 406 ? -9.818 -6.589 -21.107 1.00 54.62 406 GLY A O 1
ATOM 3110 N N . ARG A 1 407 ? -11.123 -5.665 -19.537 1.00 44.56 407 ARG A N 1
ATOM 3111 C CA . ARG A 1 407 ? -12.133 -5.102 -20.464 1.00 44.56 407 ARG A CA 1
ATOM 3112 C C . ARG A 1 407 ? -11.829 -3.691 -20.973 1.00 44.56 407 ARG A C 1
ATOM 3114 O O . ARG A 1 407 ? -12.107 -3.395 -22.128 1.00 44.56 407 ARG A O 1
ATOM 3121 N N . VAL A 1 408 ? -11.256 -2.813 -20.147 1.00 42.88 408 VAL A N 1
ATOM 3122 C CA . VAL A 1 408 ? -10.779 -1.477 -20.571 1.00 42.88 408 VAL A CA 1
ATOM 3123 C C . VAL A 1 408 ? -9.660 -1.624 -21.592 1.00 42.88 408 VAL A C 1
ATOM 3125 O O . VAL A 1 408 ? -9.557 -0.819 -22.509 1.00 42.88 408 VAL A O 1
ATOM 3128 N N . PHE A 1 409 ? -8.894 -2.708 -21.499 1.00 35.84 409 PHE A N 1
ATOM 3129 C CA . PHE A 1 409 ? -7.886 -3.063 -22.478 1.00 35.84 409 PHE A CA 1
ATOM 3130 C C . PHE A 1 409 ? -8.460 -3.282 -23.898 1.00 35.84 409 PHE A C 1
ATOM 3132 O O . PHE A 1 409 ? -7.843 -2.891 -24.883 1.00 35.84 409 PHE A O 1
ATOM 3139 N N . SER A 1 410 ? -9.689 -3.798 -24.011 1.00 28.50 410 SER A N 1
ATOM 3140 C CA . SER A 1 410 ? -10.389 -3.982 -25.292 1.00 28.50 410 SER A CA 1
ATOM 3141 C C . SER A 1 410 ? -10.936 -2.676 -25.889 1.00 28.50 410 SER A C 1
ATOM 3143 O O . SER A 1 410 ? -11.169 -2.605 -27.090 1.00 28.50 410 SER A O 1
ATOM 3145 N N . VAL A 1 411 ? -11.176 -1.654 -25.057 1.00 29.17 411 VAL A N 1
ATOM 3146 C CA . VAL A 1 411 ? -11.803 -0.377 -25.458 1.00 29.17 411 VAL A CA 1
ATOM 3147 C C . VAL A 1 411 ? -10.763 0.735 -25.653 1.00 29.17 411 VAL A C 1
ATOM 3149 O O . VAL A 1 411 ? -10.929 1.579 -26.527 1.00 29.17 411 VAL A O 1
ATOM 3152 N N . ALA A 1 412 ? -9.662 0.725 -24.895 1.00 29.48 412 ALA A N 1
ATOM 3153 C CA . ALA A 1 412 ? -8.584 1.714 -24.996 1.00 29.48 412 ALA A CA 1
ATOM 3154 C C . ALA A 1 412 ? -7.723 1.565 -26.264 1.00 29.48 412 ALA A C 1
ATOM 3156 O O . ALA A 1 412 ? -7.024 2.500 -26.630 1.00 29.48 412 ALA A O 1
ATOM 3157 N N . PHE A 1 413 ? -7.841 0.454 -27.001 1.00 31.73 413 PHE A N 1
ATOM 3158 C CA . PHE A 1 413 ? -7.298 0.344 -28.363 1.00 31.73 413 PHE A CA 1
ATOM 3159 C C . PHE A 1 413 ? -7.975 1.298 -29.373 1.00 31.73 413 PHE A C 1
ATOM 3161 O O . PHE A 1 413 ? -7.531 1.388 -30.513 1.00 31.73 413 PHE A O 1
ATOM 3168 N N . ALA A 1 414 ? -9.030 2.021 -28.968 1.00 27.11 414 ALA A N 1
ATOM 3169 C CA . ALA A 1 414 ? -9.683 3.054 -29.772 1.00 27.11 414 ALA A CA 1
ATOM 3170 C C . ALA A 1 414 ? -9.344 4.503 -29.352 1.00 27.11 414 ALA A C 1
ATOM 3172 O O . ALA A 1 414 ? -9.758 5.427 -30.050 1.00 27.11 414 ALA A O 1
ATOM 3173 N N . ALA A 1 415 ? -8.635 4.738 -28.238 1.00 27.22 415 ALA A N 1
ATOM 3174 C CA . ALA A 1 415 ? -8.282 6.094 -27.801 1.00 27.22 415 ALA A CA 1
ATOM 3175 C C . ALA A 1 415 ? -7.082 6.115 -26.839 1.00 27.22 415 ALA A C 1
ATOM 3177 O O . ALA A 1 415 ? -7.104 5.448 -25.804 1.00 27.22 415 ALA A O 1
ATOM 3178 N N . ASP A 1 416 ? -6.093 6.962 -27.141 1.00 36.12 416 ASP A N 1
ATOM 3179 C CA . ASP A 1 416 ? -4.906 7.287 -26.335 1.00 36.12 416 ASP A CA 1
ATOM 3180 C C . ASP A 1 416 ? -5.264 7.867 -24.951 1.00 36.12 416 ASP A C 1
ATOM 3182 O O . ASP A 1 416 ? -5.155 9.069 -24.697 1.00 36.12 416 ASP A O 1
ATOM 3186 N N . SER A 1 417 ? -5.791 7.064 -24.024 1.00 31.83 417 SER A N 1
ATOM 3187 C CA . SER A 1 417 ? -6.291 7.581 -22.744 1.00 31.83 417 SER A CA 1
ATOM 3188 C C . SER A 1 417 ? -6.203 6.566 -21.604 1.00 31.83 417 SER A C 1
ATOM 3190 O O . SER A 1 417 ? -6.928 5.575 -21.566 1.00 31.83 417 SER A O 1
ATOM 3192 N N . CYS A 1 418 ? -5.371 6.864 -20.595 1.00 37.78 418 CYS A N 1
ATOM 3193 C CA . CYS A 1 418 ? -5.486 6.235 -19.275 1.00 37.78 418 CYS A CA 1
ATOM 3194 C C . CYS A 1 418 ? -6.725 6.806 -18.564 1.00 37.78 418 CYS A C 1
ATOM 3196 O O . CYS A 1 418 ? -6.767 8.005 -18.280 1.00 37.78 418 CYS A O 1
ATOM 3198 N N . ILE A 1 419 ? -7.712 5.969 -18.239 1.00 34.84 419 ILE A N 1
ATOM 3199 C CA . ILE A 1 419 ? -8.895 6.392 -17.475 1.00 34.84 419 ILE A CA 1
ATOM 3200 C C . ILE A 1 419 ? -8.584 6.293 -15.980 1.00 34.84 419 ILE A C 1
ATOM 3202 O O . ILE A 1 419 ? -8.339 5.211 -15.448 1.00 34.84 419 ILE A O 1
ATOM 3206 N N . PHE A 1 420 ? -8.614 7.438 -15.300 1.00 36.31 420 PHE A N 1
ATOM 3207 C CA . PHE A 1 420 ? -8.527 7.538 -13.846 1.00 36.31 420 PHE A CA 1
ATOM 3208 C C . PHE A 1 420 ? -9.948 7.428 -13.280 1.00 36.31 420 PHE A C 1
ATOM 3210 O O . PHE A 1 420 ? -10.709 8.396 -13.302 1.00 36.31 420 PHE A O 1
ATOM 3217 N N . LEU A 1 421 ? -10.339 6.254 -12.783 1.00 38.09 421 LEU A N 1
ATOM 3218 C CA . LEU A 1 421 ? -11.457 6.192 -11.838 1.00 38.09 421 LEU A CA 1
ATOM 3219 C C . LEU A 1 421 ? -10.862 6.338 -10.440 1.00 38.09 421 LEU A C 1
ATOM 3221 O O . LEU A 1 421 ? -9.787 5.813 -10.180 1.00 38.09 421 LEU A O 1
ATOM 3225 N N . ALA A 1 422 ? -11.575 6.957 -9.500 1.00 34.34 422 ALA A N 1
ATOM 3226 C CA . ALA A 1 422 ? -11.128 7.147 -8.110 1.00 34.34 422 ALA A CA 1
ATOM 3227 C C . ALA A 1 422 ? -10.759 5.843 -7.341 1.00 34.34 422 ALA A C 1
ATOM 3229 O O . ALA A 1 422 ? -10.399 5.897 -6.169 1.00 34.34 422 ALA A O 1
ATOM 3230 N N . ILE A 1 423 ? -10.865 4.678 -7.993 1.00 37.00 423 ILE A N 1
ATOM 3231 C CA . ILE A 1 423 ? -10.586 3.323 -7.501 1.00 37.00 423 ILE A CA 1
ATOM 3232 C C . ILE A 1 423 ? -9.602 2.565 -8.435 1.00 37.00 423 ILE A C 1
ATOM 3234 O O . ILE A 1 423 ? -9.038 1.553 -8.028 1.00 37.00 423 ILE A O 1
ATOM 3238 N N . PHE A 1 424 ? -9.348 3.049 -9.660 1.00 39.16 424 PHE A N 1
ATOM 3239 C CA . PHE A 1 424 ? -8.605 2.338 -10.709 1.00 39.16 424 PHE A CA 1
ATOM 3240 C C . PHE A 1 424 ? -7.545 3.241 -11.349 1.00 39.16 424 PHE A C 1
ATOM 3242 O O . PHE A 1 424 ? -7.873 4.278 -11.925 1.00 39.16 424 PHE A O 1
ATOM 3249 N N . VAL A 1 425 ? -6.280 2.817 -11.286 1.00 38.16 425 VAL A N 1
ATOM 3250 C CA . VAL A 1 425 ? -5.160 3.441 -12.003 1.00 38.16 425 VAL A CA 1
ATOM 3251 C C . VAL A 1 425 ? -4.530 2.381 -12.902 1.00 38.16 425 VAL A C 1
ATOM 3253 O O . VAL A 1 425 ? -3.700 1.597 -12.453 1.00 38.16 425 VAL A O 1
ATOM 3256 N N . LYS A 1 426 ? -4.906 2.347 -14.183 1.00 40.12 426 LYS A N 1
ATOM 3257 C CA . LYS A 1 426 ? -4.137 1.614 -15.198 1.00 40.12 426 LYS A CA 1
ATOM 3258 C C . LYS A 1 426 ? -3.818 2.548 -16.360 1.00 40.12 426 LYS A C 1
ATOM 3260 O O . LYS A 1 426 ? -4.721 3.153 -16.936 1.00 40.12 426 LYS A O 1
ATOM 3265 N N . CYS A 1 427 ? -2.530 2.683 -16.667 1.00 35.41 427 CYS A N 1
ATOM 3266 C CA . CYS A 1 427 ? -2.071 3.263 -17.923 1.00 35.41 427 CYS A CA 1
ATOM 3267 C C . CYS A 1 427 ? -1.793 2.148 -18.933 1.00 35.41 427 CYS A C 1
ATOM 3269 O O . CYS A 1 427 ? -1.470 1.033 -18.528 1.00 35.41 427 CYS A O 1
ATOM 3271 N N . GLY A 1 428 ? -2.029 2.444 -20.215 1.00 34.22 428 GLY A N 1
ATOM 3272 C CA . GLY A 1 428 ? -2.025 1.477 -21.314 1.00 34.22 428 GLY A CA 1
ATOM 3273 C C . GLY A 1 428 ? -0.777 0.594 -21.332 1.00 34.22 428 GLY A C 1
ATOM 3274 O O . GLY A 1 428 ? 0.340 1.080 -21.202 1.00 34.22 428 GLY A O 1
ATOM 3275 N N . GLU A 1 429 ? -0.995 -0.708 -21.481 1.00 38.19 429 GLU A N 1
ATOM 3276 C CA . GLU A 1 429 ? 0.029 -1.750 -21.566 1.00 38.19 429 GLU A CA 1
ATOM 3277 C C . GLU A 1 429 ? -0.444 -2.743 -22.632 1.00 38.19 429 GLU A C 1
ATOM 3279 O O . GLU A 1 429 ? -1.583 -3.174 -22.538 1.00 38.19 429 GLU A O 1
ATOM 3284 N N . SER A 1 430 ? 0.382 -3.055 -23.637 1.00 36.06 430 SER A N 1
ATOM 3285 C CA . 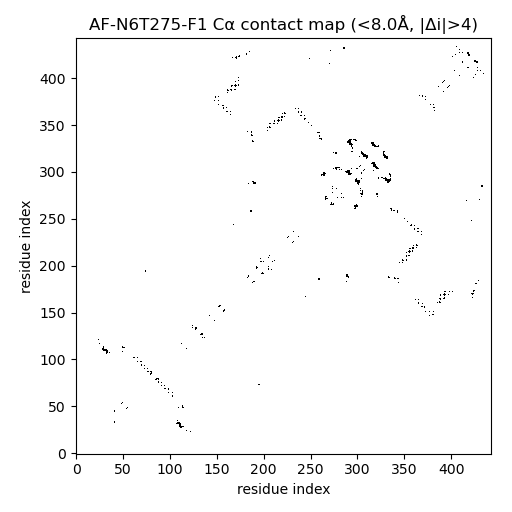SER A 1 430 ? 0.071 -3.856 -24.846 1.00 36.06 430 SER A CA 1
ATOM 3286 C C . SER A 1 430 ? -0.521 -5.269 -24.562 1.00 36.06 430 SER A C 1
ATOM 3288 O O . SER A 1 430 ? -0.254 -5.832 -23.500 1.00 36.06 430 SER A O 1
ATOM 3290 N N . PRO A 1 431 ? -1.291 -5.895 -25.490 1.00 31.73 431 PRO A N 1
ATOM 3291 C CA . PRO A 1 431 ? -2.298 -6.929 -25.191 1.00 31.73 431 PRO A CA 1
ATOM 3292 C C . PRO A 1 431 ? -1.890 -8.254 -24.586 1.00 31.73 431 PRO A C 1
ATOM 3294 O O . PRO A 1 431 ? -2.742 -8.916 -23.992 1.00 31.73 431 PRO A O 1
ATOM 3297 N N . HIS A 1 432 ? -0.673 -8.731 -24.808 1.00 38.09 432 HIS A N 1
ATOM 3298 C CA . HIS A 1 432 ? -0.504 -10.184 -24.795 1.00 38.09 432 HIS A CA 1
ATOM 3299 C C . HIS A 1 432 ? -0.033 -10.782 -23.467 1.00 38.09 432 HIS A C 1
ATOM 3301 O O . HIS A 1 432 ? -0.324 -11.951 -23.220 1.00 38.09 432 HIS A O 1
ATOM 3307 N N . VAL A 1 433 ? 0.471 -9.960 -22.540 1.00 36.94 433 VAL A N 1
ATOM 3308 C CA . VAL A 1 433 ? 0.995 -10.423 -21.238 1.00 36.94 433 VAL A CA 1
ATOM 3309 C C . VAL A 1 433 ? -0.091 -11.018 -20.325 1.00 36.94 433 VAL A C 1
ATOM 3311 O O . VAL A 1 433 ? 0.196 -11.859 -19.478 1.00 36.94 433 VAL A O 1
ATOM 3314 N N . ASN A 1 434 ? -1.367 -10.661 -20.523 1.00 30.91 434 ASN A N 1
ATOM 3315 C CA . ASN A 1 434 ? -2.475 -11.195 -19.720 1.00 30.91 434 ASN A CA 1
ATOM 3316 C C . ASN A 1 434 ? -3.305 -12.284 -20.410 1.00 30.91 434 ASN A C 1
ATOM 3318 O O . ASN A 1 434 ? -4.153 -12.878 -19.751 1.00 30.91 434 ASN A O 1
ATOM 3322 N N . SER A 1 435 ? -3.085 -12.591 -21.693 1.00 25.48 435 SER A N 1
ATOM 3323 C CA . SER A 1 435 ? -3.909 -13.595 -22.389 1.00 25.48 435 SER A CA 1
ATOM 3324 C C . SER A 1 435 ? -3.674 -15.022 -21.881 1.00 25.48 435 SER A C 1
ATOM 3326 O O . SER A 1 435 ? -4.531 -15.888 -22.064 1.00 25.48 435 SER A O 1
ATOM 3328 N N . ILE A 1 436 ? -2.524 -15.296 -21.261 1.00 29.53 436 ILE A N 1
ATOM 3329 C CA . ILE A 1 436 ? -2.150 -16.661 -20.867 1.00 29.53 436 ILE A CA 1
ATOM 3330 C C . ILE A 1 436 ? -2.333 -16.883 -19.360 1.00 29.53 436 ILE A C 1
ATOM 3332 O O . ILE A 1 436 ? -2.678 -17.987 -18.943 1.00 29.53 436 ILE A O 1
ATOM 3336 N N . GLN A 1 437 ? -2.234 -15.840 -18.531 1.00 27.72 437 GLN A N 1
ATOM 3337 C CA . GLN A 1 437 ? -2.321 -16.014 -17.078 1.00 27.72 437 GLN A CA 1
ATOM 3338 C C . GLN A 1 437 ? -3.765 -16.157 -16.559 1.00 27.72 437 GLN A C 1
ATOM 3340 O O . GLN A 1 437 ? -3.987 -16.856 -15.574 1.00 27.72 437 GLN A O 1
ATOM 3345 N N . THR A 1 438 ? -4.764 -15.607 -17.258 1.00 25.70 438 THR A N 1
ATOM 3346 C CA . THR A 1 438 ? -6.194 -15.892 -17.002 1.00 25.70 438 THR A CA 1
ATOM 3347 C C . THR A 1 438 ? -6.673 -17.212 -17.610 1.00 25.70 438 THR A C 1
ATOM 3349 O O . THR A 1 438 ? -7.693 -17.738 -17.171 1.00 25.70 438 THR A O 1
ATOM 3352 N N . SER A 1 439 ? -5.931 -17.786 -18.561 1.00 23.39 439 SER A N 1
ATOM 3353 C CA . SER A 1 439 ? -6.276 -19.063 -19.207 1.00 23.39 439 SER A CA 1
ATOM 3354 C C . SER A 1 439 ? -5.784 -20.290 -18.422 1.00 23.39 439 SER A C 1
ATOM 3356 O O . SER A 1 439 ? -6.303 -21.383 -18.613 1.00 23.39 439 SER A O 1
ATOM 3358 N N . LEU A 1 440 ? -4.834 -20.109 -17.495 1.00 25.61 440 LEU A N 1
ATOM 3359 C CA . LEU A 1 440 ? -4.265 -21.162 -16.633 1.00 25.61 440 LEU A CA 1
ATOM 3360 C C . LEU A 1 440 ? -4.794 -21.148 -15.183 1.00 25.61 440 LEU A C 1
ATOM 3362 O O . LEU A 1 440 ? -4.288 -21.873 -14.335 1.00 25.61 440 LEU A O 1
ATOM 3366 N N . GLN A 1 441 ? -5.813 -20.333 -14.886 1.00 25.06 441 GLN A N 1
ATOM 3367 C CA . GLN A 1 441 ? -6.607 -20.440 -13.646 1.00 25.06 441 GLN A CA 1
ATOM 3368 C C . GLN A 1 441 ? -7.987 -21.088 -13.865 1.00 25.06 441 GLN A C 1
ATOM 3370 O O . GLN A 1 441 ? -8.740 -21.253 -12.907 1.00 25.06 441 GLN A O 1
ATOM 3375 N N . TYR A 1 442 ? -8.308 -21.473 -15.105 1.00 26.75 442 TYR A N 1
ATOM 3376 C CA . TYR A 1 442 ? -9.537 -22.189 -15.479 1.00 26.75 442 TYR A CA 1
ATOM 3377 C C . TYR A 1 442 ? -9.267 -23.475 -16.288 1.00 26.75 442 TYR A C 1
ATOM 3379 O O . TYR A 1 442 ? -10.134 -23.936 -17.029 1.00 26.75 442 TYR A O 1
ATOM 3387 N N . LEU A 1 443 ? -8.081 -24.059 -16.099 1.00 25.58 443 LEU A N 1
ATOM 3388 C CA . LEU A 1 443 ? -7.703 -25.454 -16.353 1.00 25.58 443 LEU A CA 1
ATOM 3389 C C . LEU A 1 443 ? -6.814 -25.890 -15.186 1.00 25.58 443 LEU A C 1
ATOM 3391 O O . LEU A 1 443 ? -6.919 -27.071 -14.790 1.00 25.58 443 LEU A O 1
#

Foldseek 3Di:
DDDPPPPPDDDDPDDDDPPPPCPPPCVVQQCQQQVVCVPCCVVPVCLVQLDPVSVVVVLVVLVVVLVVQLVVQLQCLVVVCVVVVDDSVVSSVVSNVVSCVVSVNVVSNHTPDRPVVVVVVVVVCVVCVVVVNNDPPDDPDPPDPVRLVVVLCPPPLLVVLLVLLLLLLLLLVLCVVCVVVVCCQFLVDFPPCDPQNVPPPPLLSCLQPPQQPVLLVVLLVVLVVCCVVVVDDLVVLVVLLVVLSVVLLVVVVVLVVLGDDADADDPDPPADDQDPQLVVLVDDPQDTQWWKDAPQHIHRDQSSQNFDDADPVQQKTADRRNNPPHHRIIHTTHSPNPVSVVSVSVVSNSSSVSSNSSSSSVSSSLVSQCVSDDPVSSVVSVVVSVCSNPVCSPPVLVVVQVVCVLVVLVVCVVDQDQDDDSSYGDHDDHPDNPPVVVVVVVD

InterPro domains:
  IPR004156 Organic anion transporter polypeptide [PF03137] (92-404)
  IPR004156 Organic anion transporter polypeptide [PTHR11388] (92-404)

Nearest PDB structures (foldseek):
  8kgw-assembly1_A  TM=7.120E-01  e=2.383E-08  Homo sapiens
  8hnc-assembly1_A  TM=5.736E-01  e=3.303E-08  Homo sapiens
  8hnh-assembly1_A  TM=5.715E-01  e=6.343E-08  Homo sapiens
  8k6l-assembly1_A  TM=5.567E-01  e=1.011E-07  Homo sapiens

Secondary structure (DSSP, 8-state):
---TTGGG-----S-----------THHHHTTSTTSSHHHHHHHTGGGG--HHHHHHHHHHHHHHHHHHHHHHHHHHHHHHHHH---HHHHHHHHHHHHHHHHHHHHHTS-SS-HHHHHHHHHHHHHHHHTT------------HHHHHHHHHT-HHHHHHHHHHHHHHHHHHHHHHHHHHHHHHHH---TTS-TTS-SS-HHHHIIIIIIHHHHHHHHHHHHHHHHHHH---HHHHHHHHHHHHHHHHHHHHHHTT---S-PBP-SBTTB----GGGGGGT--TTPPP--EEETTEEES-TTTTT--EEETTTTEEE--GGGTTS--EEEES-TTHHHHHHHHHHHHHHHHHHHHHHHHHHHHHHHHHHHSS-GGGHHHHHHHHHHHHHHHHHTHHHHHHHHHHHHHHHHHTTSS---EETTEE-----GGGGTTTTTSS--